Protein 6Y3A (pdb70)

Organism: Plasmodium vivax (strain Salvador I) (NCBI:txid126793)

Structure (mmCIF, N/CA/C/O backbone):
data_6Y3A
#
_entry.id   6Y3A
#
_cell.length_a   42.340
_cell.length_b   84.120
_cell.length_c   125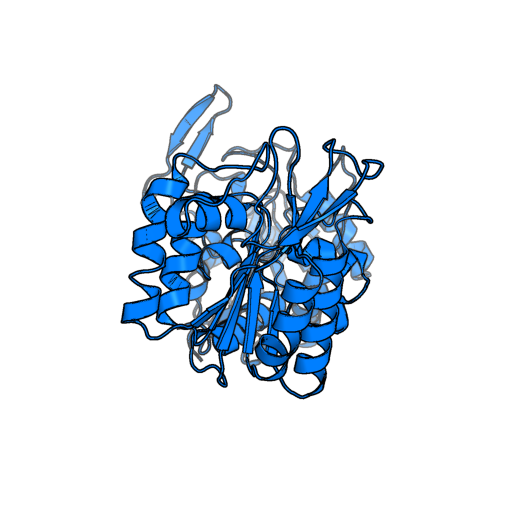.520
_cell.angle_alpha   90.000
_cell.angle_beta   90.000
_cell.angle_gamma   90.000
#
_symmetry.space_group_name_H-M   'P 21 21 21'
#
loop_
_entity.id
_entity.type
_entity.pdbx_description
1 polymer 'Phosphoglycerate kinase'
2 non-polymer 'POTASSIUM ION'
3 non-polymer 'BROMIDE ION'
4 water water
#
loop_
_atom_site.group_PDB
_atom_site.id
_atom_site.type_symbol
_atom_site.label_atom_id
_atom_site.label_alt_id
_atom_site.label_comp_id
_atom_site.label_asym_id
_atom_site.label_entity_id
_atom_site.label_seq_id
_atom_site.pdbx_PDB_ins_code
_atom_site.Cartn_x
_atom_site.Cartn_y
_atom_site.Cartn_z
_atom_site.occupancy
_atom_site.B_iso_or_equiv
_atom_site.auth_seq_id
_atom_site.auth_comp_id
_atom_site.auth_asym_id
_atom_site.auth_atom_id
_atom_site.pdbx_PDB_model_num
ATOM 1 N N . SER A 1 9 ? 63.162 -0.840 20.454 1.00 43.64 1 SER A N 1
ATOM 2 C CA . SER A 1 9 ? 62.232 -1.872 20.006 1.00 44.63 1 SER A CA 1
ATOM 3 C C . SER A 1 9 ? 60.812 -1.599 20.496 1.00 41.51 1 SER A C 1
ATOM 4 O O . SER A 1 9 ? 60.609 -0.884 21.482 1.00 41.01 1 SER A O 1
ATOM 7 N N . LEU A 1 10 ? 59.834 -2.182 19.802 1.00 34.79 2 LEU A N 1
ATOM 8 C CA . LEU A 1 10 ? 58.424 -1.990 20.112 1.00 31.65 2 LEU A CA 1
ATOM 9 C C . LEU A 1 10 ? 57.748 -3.226 20.677 1.00 31.68 2 LEU A C 1
ATOM 10 O O . LEU A 1 10 ? 56.801 -3.093 21.457 1.00 31.71 2 LEU A O 1
ATOM 15 N N . GLY A 1 11 ? 58.202 -4.419 20.299 1.00 32.25 3 GLY A N 1
ATOM 16 C CA . GLY A 1 11 ? 57.506 -5.647 20.608 1.00 34.99 3 GLY A CA 1
ATOM 17 C C . GLY A 1 11 ? 57.944 -6.387 21.852 1.00 34.85 3 GLY A C 1
ATOM 18 O O . GLY A 1 11 ? 57.376 -7.442 22.151 1.00 36.24 3 GLY A O 1
ATOM 19 N N . ASN A 1 12 ? 58.929 -5.873 22.591 1.00 32.29 4 ASN A N 1
ATOM 20 C CA . ASN A 1 12 ? 59.473 -6.562 23.757 1.00 36.65 4 ASN A CA 1
ATOM 21 C C . ASN A 1 12 ? 59.111 -5.874 25.071 1.00 32.06 4 ASN A C 1
ATOM 22 O O . ASN A 1 12 ? 59.794 -6.080 26.078 1.00 31.52 4 ASN A O 1
ATOM 27 N N . LYS A 1 13 ? 58.060 -5.063 25.086 1.00 28.74 5 LYS A N 1
ATOM 28 C CA . LYS A 1 13 ? 57.721 -4.293 26.275 1.00 26.92 5 LYS A CA 1
ATOM 29 C C . LYS A 1 13 ? 56.800 -5.082 27.195 1.00 24.46 5 LYS A C 1
ATOM 30 O O . LYS A 1 13 ? 55.876 -5.760 26.740 1.00 26.21 5 LYS A O 1
ATOM 36 N N . LEU A 1 14 ? 57.054 -4.967 28.500 1.00 21.11 6 LEU A N 1
ATOM 37 C CA . LEU A 1 14 ? 56.217 -5.613 29.506 1.00 20.78 6 LEU A CA 1
ATOM 38 C C . LEU A 1 14 ? 54.798 -5.051 29.447 1.00 19.65 6 LEU A C 1
ATOM 39 O O . LEU A 1 14 ? 54.602 -3.843 29.300 1.00 18.82 6 LEU A O 1
ATOM 44 N N . SER A 1 15 ? 53.800 -5.934 29.558 1.00 21.14 7 SER A N 1
ATOM 45 C CA . SER A 1 15 ? 52.396 -5.540 29.530 1.00 20.91 7 SER A CA 1
ATOM 46 C C . SER A 1 15 ? 51.689 -5.974 30.811 1.00 19.92 7 SER A C 1
ATOM 47 O O . SER A 1 15 ? 52.198 -6.789 31.589 1.00 22.07 7 SER A O 1
ATOM 50 N N . ILE A 1 16 ? 50.488 -5.414 31.007 1.00 18.98 8 ILE A N 1
ATOM 51 C CA . ILE A 1 16 ? 49.705 -5.649 32.221 1.00 19.97 8 ILE A CA 1
ATOM 52 C C . ILE A 1 16 ? 49.444 -7.136 32.450 1.00 21.67 8 ILE A C 1
ATOM 53 O O . ILE A 1 16 ? 49.401 -7.597 33.601 1.00 21.71 8 ILE A O 1
ATOM 58 N N . THR A 1 17 ? 49.289 -7.915 31.374 1.00 24.27 9 THR A N 1
ATOM 59 C CA . THR A 1 17 ? 49.021 -9.344 31.504 1.00 26.97 9 THR A CA 1
ATOM 60 C C . THR A 1 17 ? 50.238 -10.142 31.965 1.00 27.01 9 THR A C 1
ATOM 61 O O . THR A 1 17 ? 50.087 -11.314 32.331 1.00 29.19 9 THR A O 1
ATOM 65 N N . ASP A 1 18 ? 51.426 -9.536 31.971 1.00 24.01 10 ASP A N 1
ATOM 66 C CA . ASP A 1 18 ? 52.646 -10.180 32.445 1.00 25.48 10 ASP A CA 1
ATOM 67 C C . ASP A 1 18 ? 52.934 -9.910 33.919 1.00 24.19 10 ASP A C 1
ATOM 68 O O . ASP A 1 18 ? 53.837 -10.543 34.477 1.00 27.69 10 ASP A O 1
ATOM 73 N N . VAL A 1 19 ? 52.209 -8.990 34.553 1.00 22.78 11 VAL A N 1
ATOM 74 C CA . VAL A 1 19 ? 52.493 -8.592 35.932 1.00 21.99 11 VAL A CA 1
ATOM 75 C C . VAL A 1 19 ? 51.845 -9.583 36.893 1.00 23.10 11 VAL A C 1
ATOM 76 O O . VAL A 1 19 ? 50.629 -9.812 36.843 1.00 25.93 11 VAL A O 1
ATOM 80 N N . LYS A 1 20 ? 52.655 -10.156 37.786 1.00 24.01 12 LYS A N 1
ATOM 81 C CA . LYS A 1 20 ? 52.215 -11.218 38.686 1.00 26.12 12 LYS A CA 1
ATOM 82 C C . LYS A 1 20 ? 51.700 -10.709 40.031 1.00 25.58 12 LYS A C 1
ATOM 83 O O . LYS A 1 20 ? 50.738 -11.270 40.570 1.00 30.75 12 LYS A O 1
ATOM 89 N N . ALA A 1 21 ? 52.318 -9.672 40.601 1.00 22.91 13 ALA A N 1
ATOM 90 C CA . ALA A 1 21 ? 52.005 -9.219 41.960 1.00 23.15 13 ALA A CA 1
ATOM 91 C C . ALA A 1 21 ? 51.163 -7.945 41.893 1.00 23.67 13 ALA A C 1
ATOM 92 O O . ALA A 1 21 ? 51.692 -6.845 41.703 1.00 24.80 13 ALA A O 1
ATOM 94 N N . ILE A 1 22 ? 49.845 -8.104 42.063 1.00 21.45 14 ILE A N 1
ATOM 95 C CA . ILE A 1 22 ? 48.889 -7.008 41.997 1.00 20.15 14 ILE A CA 1
ATOM 96 C C . ILE A 1 22 ? 48.091 -6.852 43.290 1.00 19.80 14 ILE A C 1
ATOM 97 O O . ILE A 1 22 ? 47.784 -5.724 43.696 1.00 20.79 14 ILE A O 1
ATOM 102 N N . GLN A 1 23 ? 47.735 -7.962 43.949 1.00 20.26 15 GLN A N 1
ATOM 103 C CA . GLN A 1 23 ? 46.876 -7.889 45.131 1.00 20.74 15 GLN A CA 1
ATOM 104 C C . GLN A 1 23 ? 47.522 -7.045 46.229 1.00 19.92 15 GLN A C 1
ATOM 105 O O . GLN A 1 23 ? 48.681 -7.257 46.604 1.00 22.11 15 GLN A O 1
ATOM 111 N N . GLY A 1 24 ? 46.761 -6.084 46.747 1.00 20.02 16 GLY A N 1
ATOM 112 C CA . GLY A 1 24 ? 47.243 -5.197 47.783 1.00 20.39 16 GLY A CA 1
ATOM 113 C C . GLY A 1 24 ? 48.152 -4.075 47.327 1.00 20.67 16 GLY A C 1
ATOM 114 O O . GLY A 1 24 ? 48.593 -3.287 48.174 1.00 24.35 16 GLY A O 1
ATOM 115 N N . LYS A 1 25 ? 48.437 -3.965 46.028 1.00 23.23 17 LYS A N 1
ATOM 116 C CA . LYS A 1 25 ? 49.293 -2.910 45.492 1.00 21.59 17 LYS A CA 1
ATOM 117 C C . LYS A 1 25 ? 48.500 -1.625 45.240 1.00 21.04 17 LYS A C 1
ATOM 118 O O . LYS A 1 25 ? 47.308 -1.653 44.914 1.00 17.86 17 LYS A O 1
ATOM 124 N N . LYS A 1 26 ? 49.182 -0.490 45.389 1.00 20.62 18 LYS A N 1
ATOM 125 C CA . LYS A 1 26 ? 48.676 0.792 44.902 1.00 17.88 18 LYS A CA 1
ATOM 126 C C . LYS A 1 26 ? 49.164 0.960 43.468 1.00 18.75 18 LYS A C 1
ATOM 127 O O . LYS A 1 26 ? 50.371 1.070 43.230 1.00 21.08 18 LYS A O 1
ATOM 133 N N . VAL A 1 27 ? 48.238 0.943 42.509 1.00 15.50 19 VAL A N 1
ATOM 134 C CA . VAL A 1 27 ? 48.583 0.944 41.084 1.00 14.63 19 VAL A CA 1
ATOM 135 C C . VAL A 1 27 ? 48.265 2.306 40.471 1.00 15.60 19 VAL A C 1
ATOM 136 O O . VAL A 1 27 ? 47.110 2.751 40.487 1.00 18.53 19 VAL A O 1
ATOM 140 N N . LEU A 1 28 ? 49.297 2.969 39.948 1.00 16.13 20 LEU A N 1
ATOM 141 C CA . LEU A 1 28 ? 49.165 4.246 39.256 1.00 16.70 20 LEU A CA 1
ATOM 142 C C . LEU A 1 28 ? 49.023 3.994 37.754 1.00 16.03 20 LEU A C 1
ATOM 143 O O . LEU A 1 28 ? 49.861 3.306 37.159 1.00 16.83 20 LEU A O 1
ATOM 148 N N . VAL A 1 29 ? 47.966 4.541 37.143 1.00 15.58 21 VAL A N 1
ATOM 149 C CA . VAL A 1 29 ? 47.649 4.283 35.732 1.00 14.97 21 VAL A CA 1
ATOM 150 C C . VAL A 1 29 ? 47.568 5.615 34.986 1.00 16.22 21 VAL A C 1
ATOM 151 O O . VAL A 1 29 ? 46.718 6.455 35.306 1.00 16.46 21 VAL A O 1
ATOM 155 N N . ARG A 1 30 ? 48.429 5.798 33.976 1.00 14.96 22 ARG A N 1
ATOM 156 C CA . ARG A 1 30 ? 48.337 6.952 33.079 1.00 14.46 22 ARG A CA 1
ATOM 157 C C . ARG A 1 30 ? 47.348 6.627 31.962 1.00 15.20 22 ARG A C 1
ATOM 158 O O . ARG A 1 30 ? 47.551 5.663 31.208 1.00 16.19 22 ARG A O 1
ATOM 166 N N . VAL A 1 31 ? 46.267 7.407 31.874 1.00 17.72 23 VAL A N 1
ATOM 167 C CA . VAL A 1 31 ? 45.227 7.181 30.877 1.00 17.22 23 VAL A CA 1
ATOM 168 C C . VAL A 1 31 ? 45.074 8.399 29.965 1.00 17.09 23 VAL A C 1
ATOM 169 O O . VAL A 1 31 ? 45.528 9.508 30.270 1.00 18.88 23 VAL A O 1
ATOM 173 N N . ASP A 1 32 ? 44.410 8.166 28.823 1.00 19.41 24 ASP A N 1
ATOM 174 C CA . ASP A 1 32 ? 44.070 9.207 27.850 1.00 22.00 24 ASP A CA 1
ATOM 175 C C . ASP A 1 32 ? 42.604 9.587 28.052 1.00 23.18 24 ASP A C 1
ATOM 176 O O . ASP A 1 32 ? 41.699 8.878 27.605 1.00 22.46 24 ASP A O 1
ATOM 181 N N . PHE A 1 33 ? 42.378 10.723 28.722 1.00 21.36 25 PHE A N 1
ATOM 182 C CA . PHE A 1 33 ? 41.051 11.269 28.988 1.00 21.57 25 PHE A CA 1
ATOM 183 C C . PHE A 1 33 ? 40.892 12.643 28.344 1.00 23.45 25 PHE A C 1
ATOM 184 O O . PHE A 1 33 ? 40.149 13.487 28.849 1.00 26.07 25 PHE A O 1
ATOM 192 N N . ASN A 1 34 ? 41.587 12.890 27.232 1.00 25.02 26 ASN A N 1
ATOM 193 C CA . ASN A 1 34 ? 41.504 14.185 26.549 1.00 26.74 26 ASN A CA 1
ATOM 194 C C . ASN A 1 34 ? 40.252 14.246 25.666 1.00 29.31 26 ASN A C 1
ATOM 195 O O . ASN A 1 34 ? 40.308 14.220 24.434 1.00 34.17 26 ASN A O 1
ATOM 200 N N . VAL A 1 35 ? 39.102 14.371 26.326 1.00 29.38 27 VAL A N 1
ATOM 201 C CA . VAL A 1 35 ? 37.799 14.338 25.659 1.00 30.92 27 VAL A CA 1
ATOM 202 C C . VAL A 1 35 ? 37.207 15.743 25.590 1.00 34.88 27 VAL A C 1
ATOM 203 O O . VAL A 1 35 ? 37.493 16.581 26.457 1.00 35.91 27 VAL A O 1
ATOM 207 N N . PRO A 1 36 ? 36.374 16.049 24.595 1.00 38.37 28 PRO A N 1
ATOM 208 C CA . PRO A 1 36 ? 35.741 17.375 24.559 1.00 39.72 28 PRO A CA 1
ATOM 209 C C . PRO A 1 36 ? 34.679 17.498 25.645 1.00 41.96 28 PRO A C 1
ATOM 210 O O . PRO A 1 36 ? 33.863 16.594 25.841 1.00 42.56 28 PRO A O 1
ATOM 214 N N . ILE A 1 37 ? 34.708 18.621 26.360 1.00 42.15 29 ILE A N 1
ATOM 215 C CA . ILE A 1 37 ? 33.777 18.907 27.446 1.00 44.42 29 ILE A CA 1
ATOM 216 C C . ILE A 1 37 ? 33.165 20.277 27.189 1.00 49.15 29 ILE A C 1
ATOM 217 O O . ILE A 1 37 ? 33.886 21.232 26.880 1.00 49.74 29 ILE A O 1
ATOM 222 N N . GLU A 1 38 ? 31.843 20.376 27.321 1.00 53.38 30 GLU A N 1
ATOM 223 C CA . GLU A 1 38 ? 31.124 21.625 27.078 1.00 59.50 30 GLU A CA 1
ATOM 224 C C . GLU A 1 38 ? 30.236 21.933 28.277 1.00 60.52 30 GLU A C 1
ATOM 225 O O . GLU A 1 38 ? 29.201 21.285 28.470 1.00 60.27 30 GLU A O 1
ATOM 231 N N . ASN A 1 39 ? 30.645 22.927 29.065 1.00 62.16 31 ASN A N 1
ATOM 232 C CA . ASN A 1 39 ? 30.010 23.310 30.332 1.00 65.04 31 ASN A CA 1
ATOM 233 C C . ASN A 1 39 ? 29.606 22.097 31.174 1.00 60.70 31 ASN A C 1
ATOM 234 O O . ASN A 1 39 ? 28.452 21.919 31.564 1.00 57.55 31 ASN A O 1
ATOM 239 N N . GLY A 1 40 ? 30.601 21.256 31.451 1.00 57.65 32 GLY A N 1
ATOM 240 C CA . GLY A 1 40 ? 30.438 20.124 32.335 1.00 53.50 32 GLY A CA 1
ATOM 241 C C . GLY A 1 40 ? 29.888 18.865 31.703 1.00 49.06 32 GLY A C 1
ATOM 242 O O . GLY A 1 40 ? 29.708 17.868 32.415 1.00 47.84 32 GLY A O 1
ATOM 243 N N . VAL A 1 41 ? 29.624 18.867 30.397 1.00 46.48 33 VAL A N 1
ATOM 244 C CA . VAL A 1 41 ? 29.044 17.724 29.701 1.00 46.37 33 VAL A CA 1
ATOM 245 C C . VAL A 1 41 ? 30.069 17.177 28.715 1.00 47.64 33 VAL A C 1
ATOM 246 O O . VAL A 1 41 ? 30.676 17.939 27.955 1.00 45.81 33 VAL A O 1
ATOM 250 N N . ILE A 1 42 ? 30.252 15.859 28.725 1.00 47.55 34 ILE A N 1
ATOM 251 C CA . ILE A 1 42 ? 31.167 15.176 27.816 1.00 46.83 34 ILE A CA 1
ATOM 252 C C . ILE A 1 42 ? 30.358 14.667 26.630 1.00 50.23 34 ILE A C 1
ATOM 253 O O . ILE A 1 42 ? 29.379 13.933 26.808 1.00 46.99 34 ILE A O 1
ATOM 258 N N . LYS A 1 43 ? 30.762 15.056 25.418 1.00 55.55 35 LYS A N 1
ATOM 259 C CA . LYS A 1 43 ? 29.982 14.743 24.225 1.00 58.48 35 LYS A CA 1
ATOM 260 C C . LYS A 1 43 ? 30.419 13.458 23.536 1.00 54.98 35 LYS A C 1
ATOM 261 O O . LYS A 1 43 ? 29.687 12.955 22.676 1.00 56.87 35 LYS A O 1
ATOM 267 N N . ASP A 1 44 ? 31.583 12.918 23.888 1.00 48.33 36 ASP A N 1
ATOM 268 C CA . ASP A 1 44 ? 32.094 11.697 23.274 1.00 43.56 36 ASP A CA 1
ATOM 269 C C . ASP A 1 44 ? 32.817 10.926 24.367 1.00 37.29 36 ASP A C 1
ATOM 270 O O . ASP A 1 44 ? 33.873 11.363 24.837 1.00 39.46 36 ASP A O 1
ATOM 275 N N . THR A 1 45 ? 32.257 9.785 24.767 1.00 34.15 37 THR A N 1
ATOM 276 C CA . THR A 1 45 ? 32.803 9.002 25.869 1.00 31.50 37 THR A CA 1
ATOM 277 C C . THR A 1 45 ? 33.664 7.827 25.410 1.00 29.63 37 THR A C 1
ATOM 278 O O . THR A 1 45 ? 34.057 7.004 26.244 1.00 26.89 37 THR A O 1
ATOM 282 N N . ASN A 1 46 ? 33.982 7.744 24.114 1.00 30.17 38 ASN A N 1
ATOM 283 C CA . ASN A 1 46 ? 34.732 6.603 23.586 1.00 31.71 38 ASN A CA 1
ATOM 284 C C . ASN A 1 46 ? 36.042 6.371 24.335 1.00 28.58 38 ASN A C 1
ATOM 285 O O . ASN A 1 46 ? 36.373 5.230 24.675 1.00 26.73 38 ASN A O 1
ATOM 290 N N . ARG A 1 47 ? 36.802 7.436 24.602 1.00 27.05 39 ARG A N 1
ATOM 291 C CA . ARG A 1 47 ? 38.089 7.262 25.267 1.00 25.95 39 ARG A CA 1
ATOM 292 C C . ARG A 1 47 ? 37.925 6.789 26.704 1.00 23.37 39 ARG A C 1
ATOM 293 O O . ARG A 1 47 ? 38.812 6.108 27.235 1.00 23.24 39 ARG A O 1
ATOM 301 N N . ILE A 1 48 ? 36.809 7.134 27.350 1.00 20.96 40 ILE A N 1
ATOM 302 C CA . ILE A 1 48 ? 36.580 6.668 28.715 1.00 21.36 40 ILE A CA 1
ATOM 303 C C . ILE A 1 48 ? 36.203 5.194 28.716 1.00 22.13 40 ILE A C 1
ATOM 304 O O . ILE A 1 48 ? 36.738 4.399 29.498 1.00 22.24 40 ILE A O 1
ATOM 309 N N . THR A 1 49 ? 35.269 4.807 27.842 1.00 24.04 41 THR A N 1
ATOM 310 C CA . THR A 1 49 ? 34.904 3.400 27.701 1.00 23.28 41 THR A CA 1
ATOM 311 C C . THR A 1 49 ? 36.126 2.538 27.390 1.00 23.45 41 THR A C 1
ATOM 312 O O . THR A 1 49 ? 36.232 1.401 27.870 1.00 23.22 41 THR A O 1
ATOM 316 N N . ALA A 1 50 ? 37.081 3.085 26.622 1.00 24.55 42 ALA A N 1
ATOM 317 C CA . ALA A 1 50 ? 38.270 2.334 26.227 1.00 22.25 42 ALA A CA 1
ATOM 318 C C . ALA A 1 50 ? 39.139 1.913 27.411 1.00 22.87 42 ALA A C 1
ATOM 319 O O . ALA A 1 50 ? 39.913 0.957 27.280 1.00 23.99 42 ALA A O 1
ATOM 321 N N . THR A 1 51 ? 39.036 2.587 28.561 1.00 21.15 43 THR A N 1
ATOM 322 C CA . THR A 1 51 ? 39.877 2.230 29.701 1.00 20.39 43 THR A CA 1
ATOM 323 C C . THR A 1 51 ? 39.299 1.115 30.559 1.00 19.41 43 THR A C 1
ATOM 324 O O . THR A 1 51 ? 39.993 0.634 31.470 1.00 19.69 43 THR A O 1
ATOM 328 N N . LEU A 1 52 ? 38.063 0.693 30.304 1.00 20.93 44 LEU A N 1
ATOM 329 C CA . LEU A 1 52 ? 37.436 -0.292 31.183 1.00 21.68 44 LEU A CA 1
ATOM 330 C C . LEU A 1 52 ? 38.202 -1.607 31.290 1.00 21.59 44 LEU A C 1
ATOM 331 O O . LEU A 1 52 ? 38.265 -2.155 32.405 1.00 21.79 44 LEU A O 1
ATOM 336 N N . PRO A 1 53 ? 38.783 -2.171 30.220 1.00 21.54 45 PRO A N 1
ATOM 337 C CA . PRO A 1 53 ? 39.524 -3.436 30.402 1.00 21.19 45 PRO A CA 1
ATOM 338 C C . PRO A 1 53 ? 40.687 -3.342 31.379 1.00 18.51 45 PRO A C 1
ATOM 339 O O . PRO A 1 53 ? 40.880 -4.264 32.188 1.00 19.32 45 PRO A O 1
ATOM 343 N N . THR A 1 54 ? 41.467 -2.255 31.335 1.00 20.10 46 THR A N 1
ATOM 344 C CA . THR A 1 54 ? 42.572 -2.085 32.279 1.00 18.37 46 THR A CA 1
ATOM 345 C C . THR A 1 54 ? 42.059 -1.965 33.710 1.00 17.05 46 THR A C 1
ATOM 346 O O . THR A 1 54 ? 42.582 -2.617 34.626 1.00 18.38 46 THR A O 1
ATOM 350 N N . ILE A 1 55 ? 41.020 -1.149 33.917 1.00 18.13 47 ILE A N 1
ATOM 351 C CA . ILE A 1 55 ? 40.473 -0.957 35.262 1.00 17.94 47 ILE A CA 1
ATOM 352 C C . ILE A 1 55 ? 39.895 -2.257 35.807 1.00 19.98 47 ILE A C 1
ATOM 353 O O . ILE A 1 55 ? 40.143 -2.616 36.965 1.00 19.13 47 ILE A O 1
ATOM 358 N N . HIS A 1 56 ? 39.130 -2.991 34.984 1.00 20.21 48 HIS A N 1
ATOM 359 C CA . HIS A 1 56 ? 38.532 -4.247 35.447 1.00 21.19 48 HIS A CA 1
ATOM 360 C C . HIS A 1 56 ? 39.592 -5.270 35.842 1.00 21.86 48 HIS A C 1
ATOM 361 O O . HIS A 1 56 ? 39.429 -5.991 36.836 1.00 21.38 48 HIS A O 1
ATOM 368 N N . HIS A 1 57 ? 40.682 -5.359 35.073 1.00 19.90 49 HIS A N 1
ATOM 369 C CA . HIS A 1 57 ? 41.721 -6.335 35.391 1.00 20.13 49 HIS A CA 1
ATOM 370 C C . HIS A 1 57 ? 42.342 -6.043 36.749 1.00 20.95 49 HIS A C 1
ATOM 371 O O . HIS A 1 57 ? 42.523 -6.953 37.570 1.00 19.84 49 HIS A O 1
ATOM 378 N N . LEU A 1 58 ? 42.643 -4.770 37.017 1.00 19.11 50 LEU A N 1
ATOM 379 C CA . LEU A 1 58 ? 43.243 -4.399 38.296 1.00 18.24 50 LEU A CA 1
ATOM 380 C C . LEU A 1 58 ? 42.278 -4.636 39.453 1.00 19.90 50 LEU A C 1
ATOM 381 O O . LEU A 1 58 ? 42.695 -5.075 40.535 1.00 20.17 50 LEU A O 1
ATOM 386 N N . LYS A 1 59 ? 40.989 -4.346 39.251 1.00 19.47 51 LYS A N 1
ATOM 387 C CA . LYS A 1 59 ? 39.997 -4.618 40.294 1.00 21.67 51 LYS A CA 1
ATOM 388 C C . LYS A 1 59 ? 39.920 -6.109 40.612 1.00 22.00 51 LYS A C 1
ATOM 389 O O . LYS A 1 59 ? 39.973 -6.511 41.783 1.00 22.70 51 LYS A O 1
ATOM 395 N N . LYS A 1 60 ? 39.789 -6.946 39.577 1.00 20.05 52 LYS A N 1
ATOM 396 C CA . LYS A 1 60 ? 39.624 -8.384 39.778 1.00 24.45 52 LYS A CA 1
ATOM 397 C C . LYS A 1 60 ? 40.849 -9.006 40.442 1.00 23.95 52 LYS A C 1
ATOM 398 O O . LYS A 1 60 ? 40.726 -9.947 41.242 1.00 28.09 52 LYS A O 1
ATOM 404 N N . GLU A 1 61 ? 42.042 -8.507 40.115 1.00 20.93 53 GLU A N 1
ATOM 405 C CA . GLU A 1 61 ? 43.267 -9.037 40.705 1.00 23.14 53 GLU A CA 1
ATOM 406 C C . GLU A 1 61 ? 43.551 -8.486 42.099 1.00 23.21 53 GLU A C 1
ATOM 407 O O . GLU A 1 61 ? 44.582 -8.841 42.686 1.00 25.98 53 GLU A O 1
ATOM 413 N N . GLY A 1 62 ? 42.676 -7.643 42.643 1.00 21.71 54 GLY A N 1
ATOM 414 C CA . GLY A 1 62 ? 42.761 -7.254 44.042 1.00 22.99 54 GLY A CA 1
ATOM 415 C C . GLY A 1 62 ? 43.629 -6.059 44.368 1.00 19.95 54 GLY A C 1
ATOM 416 O O . GLY A 1 62 ? 44.089 -5.950 45.512 1.00 20.89 54 GLY A O 1
ATOM 417 N N . ALA A 1 63 ? 43.859 -5.148 43.420 1.00 18.79 55 ALA A N 1
ATOM 418 C CA . ALA A 1 63 ? 44.624 -3.940 43.713 1.00 17.41 55 ALA A CA 1
ATOM 419 C C . ALA A 1 63 ? 44.026 -3.216 44.915 1.00 19.07 55 ALA A C 1
ATOM 420 O O . ALA A 1 63 ? 42.805 -3.126 45.052 1.00 21.12 55 ALA A O 1
ATOM 422 N N . ALA A 1 64 ? 44.897 -2.717 45.807 1.00 17.74 56 ALA A N 1
ATOM 423 C CA . ALA A 1 64 ? 44.404 -1.943 46.947 1.00 19.15 56 ALA A CA 1
ATOM 424 C C . ALA A 1 64 ? 43.817 -0.607 46.504 1.00 17.83 56 ALA A C 1
ATOM 425 O O . ALA A 1 64 ? 42.776 -0.180 47.018 1.00 19.13 56 ALA A O 1
ATOM 427 N N . LYS A 1 65 ? 44.473 0.078 45.561 1.00 17.86 57 LYS A N 1
ATOM 428 C CA . LYS A 1 65 ? 43.980 1.344 45.025 1.00 17.73 57 LYS A CA 1
ATOM 429 C C . LYS A 1 65 ? 44.297 1.407 43.540 1.00 17.51 57 LYS A C 1
ATOM 430 O O . LYS A 1 65 ? 45.375 0.982 43.114 1.00 19.76 57 LYS A O 1
ATOM 436 N N . ILE A 1 66 ? 43.359 1.941 42.762 1.00 17.00 58 ILE A N 1
ATOM 437 C CA . ILE A 1 66 ? 43.532 2.159 41.327 1.00 15.10 58 ILE A CA 1
ATOM 438 C C . ILE A 1 66 ? 43.524 3.668 41.117 1.00 15.80 58 ILE A C 1
ATOM 439 O O . ILE A 1 66 ? 42.466 4.310 41.195 1.00 18.33 58 ILE A O 1
ATOM 444 N N . ILE A 1 67 ? 44.703 4.237 40.867 1.00 17.62 59 ILE A N 1
ATOM 445 C CA . ILE A 1 67 ? 44.925 5.682 40.903 1.00 16.30 59 ILE A CA 1
ATOM 446 C C . ILE A 1 67 ? 45.172 6.156 39.475 1.00 17.57 59 ILE A C 1
ATOM 447 O O . ILE A 1 67 ? 46.208 5.839 38.878 1.00 17.62 59 ILE A O 1
ATOM 452 N N . LEU A 1 68 ? 44.237 6.929 38.931 1.00 17.66 60 LEU A N 1
ATOM 453 C CA . LEU A 1 68 ? 44.307 7.381 37.542 1.00 15.24 60 LEU A CA 1
ATOM 454 C C . LEU A 1 68 ? 44.845 8.811 37.444 1.00 14.90 60 LEU A C 1
ATOM 455 O O . LEU A 1 68 ? 44.394 9.705 38.179 1.00 18.65 60 LEU A O 1
ATOM 460 N N . ILE A 1 69 ? 45.793 9.029 36.521 1.00 16.14 61 ILE A N 1
ATOM 461 C CA . ILE A 1 69 ? 46.316 10.359 36.199 1.00 16.59 61 ILE A CA 1
ATOM 462 C C . ILE A 1 69 ? 46.174 10.602 34.698 1.00 15.80 61 ILE A C 1
ATOM 463 O O . ILE A 1 69 ? 46.344 9.675 33.892 1.00 16.32 61 ILE A O 1
ATOM 468 N N . SER A 1 70 ? 45.870 11.848 34.320 1.00 16.77 62 SER A N 1
ATOM 469 C CA . SER A 1 70 ? 45.551 12.163 32.922 1.00 17.09 62 SER A CA 1
ATOM 470 C C . SER A 1 70 ? 45.606 13.679 32.700 1.00 18.54 62 SER A C 1
ATOM 471 O O . SER A 1 70 ? 46.020 14.442 33.581 1.00 18.30 62 SER A O 1
ATOM 474 N N . HIS A 1 71 ? 45.211 14.114 31.497 1.00 20.04 63 HIS A N 1
ATOM 475 C CA . HIS A 1 71 ? 45.079 15.535 31.188 1.00 20.52 63 HIS A CA 1
ATOM 476 C C . HIS A 1 71 ? 43.937 15.753 30.203 1.00 22.94 63 HIS A C 1
ATOM 477 O O . HIS A 1 71 ? 43.519 14.836 29.492 1.00 22.38 63 HIS A O 1
ATOM 484 N N . CYS A 1 72 ? 43.459 16.997 30.151 1.00 22.03 64 CYS A N 1
ATOM 485 C CA . CYS A 1 72 ? 42.537 17.427 29.107 1.00 24.95 64 CYS A CA 1
ATOM 486 C C . CYS A 1 72 ? 42.700 18.925 28.880 1.00 25.70 64 CYS A C 1
ATOM 487 O O . CYS A 1 72 ? 43.278 19.641 29.703 1.00 26.48 64 CYS A O 1
ATOM 490 N N . GLY A 1 73 ? 42.206 19.387 27.733 1.00 26.26 65 GLY A N 1
ATOM 491 C CA . GLY A 1 73 ? 42.134 20.818 27.469 1.00 27.12 65 GLY A CA 1
ATOM 492 C C . GLY A 1 73 ? 43.491 21.491 27.312 1.00 29.44 65 GLY A C 1
ATOM 493 O O . GLY A 1 73 ? 44.491 20.869 26.931 1.00 29.16 65 GLY A O 1
ATOM 494 N N . ARG A 1 74 ? 43.519 22.794 27.622 1.00 29.67 66 ARG A N 1
ATOM 495 C CA . ARG A 1 74 ? 44.691 23.645 27.391 1.00 33.07 66 ARG A CA 1
ATOM 496 C C . ARG A 1 74 ? 45.014 24.524 28.601 1.00 30.79 66 ARG A C 1
ATOM 497 O O . ARG A 1 74 ? 45.092 25.750 28.480 1.00 30.08 66 ARG A O 1
ATOM 505 N N . PRO A 1 75 ? 45.257 23.934 29.779 1.00 27.49 67 PRO A N 1
ATOM 506 C CA . PRO A 1 75 ? 45.568 24.785 30.947 1.00 28.41 67 PRO A CA 1
ATOM 507 C C . PRO A 1 75 ? 46.913 25.494 30.860 1.00 30.47 67 PRO A C 1
ATOM 508 O O . PRO A 1 75 ? 47.081 26.550 31.483 1.00 31.53 67 PRO A O 1
ATOM 512 N N . ASP A 1 76 ? 47.859 24.961 30.100 1.00 30.71 68 ASP A N 1
ATOM 513 C CA . ASP A 1 76 ? 49.194 25.590 29.880 1.00 35.05 68 ASP A CA 1
ATOM 514 C C . ASP A 1 76 ? 49.996 25.801 31.172 1.00 31.35 68 ASP A C 1
ATOM 515 O O . ASP A 1 76 ? 50.716 26.775 31.256 1.00 30.27 68 ASP A O 1
ATOM 520 N N . GLY A 1 77 ? 49.866 24.900 32.131 1.00 28.67 69 GLY A N 1
ATOM 521 C CA . GLY A 1 77 ? 50.723 24.940 33.298 1.00 29.00 69 GLY A CA 1
ATOM 522 C C . GLY A 1 77 ? 50.233 25.791 34.446 1.00 29.67 69 GLY A C 1
ATOM 523 O O . GLY A 1 77 ? 51.034 26.137 35.322 1.00 33.11 69 GLY A O 1
ATOM 524 N N . THR A 1 78 ? 48.951 26.150 34.468 1.00 32.26 70 THR A N 1
ATOM 525 C CA . THR A 1 78 ? 48.324 26.786 35.617 1.00 34.87 70 THR A CA 1
ATOM 526 C C . THR A 1 78 ? 47.005 26.084 35.911 1.00 32.20 70 THR A C 1
ATOM 527 O O . THR A 1 78 ? 46.457 25.370 35.069 1.00 31.56 70 THR A O 1
ATOM 531 N N . LYS A 1 79 ? 46.498 26.299 37.121 1.00 32.82 71 LYS A N 1
ATOM 532 C CA . LYS A 1 79 ? 45.233 25.712 37.555 1.00 34.58 71 LYS A CA 1
ATOM 533 C C . LYS A 1 79 ? 44.090 26.480 36.900 1.00 38.27 71 LYS A C 1
ATOM 534 O O . LYS A 1 79 ? 43.756 27.594 37.311 1.00 43.32 71 LYS A O 1
ATOM 540 N N . ASN A 1 80 ? 43.489 25.886 35.873 1.00 35.55 72 ASN A N 1
ATOM 541 C CA . ASN A 1 80 ? 42.399 26.499 35.114 1.00 34.10 72 ASN A CA 1
ATOM 542 C C . ASN A 1 80 ? 41.207 25.548 35.171 1.00 32.16 72 ASN A C 1
ATOM 543 O O . ASN A 1 80 ? 41.147 24.572 34.417 1.00 30.69 72 ASN A O 1
ATOM 548 N N . LEU A 1 81 ? 40.248 25.851 36.049 1.00 32.30 73 LEU A N 1
ATOM 549 C CA . LEU A 1 81 ? 39.129 24.953 36.317 1.00 31.46 73 LEU A CA 1
ATOM 550 C C . LEU A 1 81 ? 38.201 24.760 35.123 1.00 32.64 73 LEU A C 1
ATOM 551 O O . LEU A 1 81 ? 37.349 23.868 35.171 1.00 31.68 73 LEU A O 1
ATOM 556 N N . LYS A 1 82 ? 38.329 25.561 34.061 1.00 32.74 74 LYS A N 1
ATOM 557 C CA . LYS A 1 82 ? 37.604 25.239 32.837 1.00 34.22 74 LYS A CA 1
ATOM 558 C C . LYS A 1 82 ? 37.987 23.854 32.327 1.00 33.78 74 LYS A C 1
ATOM 559 O O . LYS A 1 82 ? 37.171 23.171 31.694 1.00 34.15 74 LYS A O 1
ATOM 565 N N . TYR A 1 83 ? 39.209 23.414 32.619 1.00 31.53 75 TYR A N 1
ATOM 566 C CA . TYR A 1 83 ? 39.719 22.125 32.169 1.00 29.45 75 TYR A CA 1
ATOM 567 C C . TYR A 1 83 ? 39.887 21.132 33.323 1.00 28.48 75 TYR A C 1
ATOM 568 O O . TYR A 1 83 ? 40.778 20.282 33.291 1.00 26.19 75 TYR A O 1
ATOM 577 N N . THR A 1 84 ? 39.039 21.227 34.346 1.00 27.60 76 THR A N 1
ATOM 578 C CA . THR A 1 84 ? 39.062 20.238 35.418 1.00 26.31 76 THR A CA 1
ATOM 579 C C . THR A 1 84 ? 38.608 18.879 34.894 1.00 25.09 76 THR A C 1
ATOM 580 O O . THR A 1 84 ? 37.779 18.783 33.985 1.00 25.68 76 THR A O 1
ATOM 584 N N . LEU A 1 85 ? 39.173 17.814 35.468 1.00 22.45 77 LEU A N 1
ATOM 585 C CA . LEU A 1 85 ? 38.774 16.458 35.117 1.00 22.77 77 LEU A CA 1
ATOM 586 C C . LEU A 1 85 ? 37.558 15.963 35.898 1.00 23.18 77 LEU A C 1
ATOM 587 O O . LEU A 1 85 ? 37.114 14.832 35.663 1.00 26.14 77 LEU A O 1
ATOM 592 N N . LYS A 1 86 ? 37.012 16.769 36.816 1.00 25.16 78 LYS A N 1
ATOM 593 C CA . LYS A 1 86 ? 35.853 16.357 37.619 1.00 29.03 78 LYS A CA 1
ATOM 594 C C . LYS A 1 86 ? 34.740 15.674 36.825 1.00 27.68 78 LYS A C 1
ATOM 595 O O . LYS A 1 86 ? 34.322 14.581 37.228 1.00 28.27 78 LYS A O 1
ATOM 601 N N . PRO A 1 87 ? 34.244 16.218 35.705 1.00 27.08 79 PRO A N 1
ATOM 602 C CA . PRO A 1 87 ? 33.150 15.528 34.998 1.00 26.15 79 PRO A CA 1
ATOM 603 C C . PRO A 1 87 ? 33.525 14.151 34.477 1.00 25.62 79 PRO A C 1
ATOM 604 O O . PRO A 1 87 ? 32.646 13.293 34.327 1.00 28.15 79 PRO A O 1
ATOM 608 N N . VAL A 1 88 ? 34.807 13.913 34.186 1.00 24.25 80 VAL A N 1
ATOM 609 C CA . VAL A 1 88 ? 35.226 12.591 33.731 1.00 23.68 80 VAL A CA 1
ATOM 610 C C . VAL A 1 88 ? 35.044 11.555 34.835 1.00 24.28 80 VAL A C 1
ATOM 611 O O . VAL A 1 88 ? 34.663 10.408 34.571 1.00 24.30 80 VAL A O 1
ATOM 615 N N . ALA A 1 89 ? 35.320 11.934 36.086 1.00 25.42 81 ALA A N 1
ATOM 616 C CA . ALA A 1 89 ? 35.145 11.003 37.197 1.00 24.24 81 ALA A CA 1
ATOM 617 C C . ALA A 1 89 ? 33.689 10.563 37.326 1.00 24.13 81 ALA A C 1
ATOM 618 O O . ALA A 1 89 ? 33.411 9.393 37.608 1.00 25.28 81 ALA A O 1
ATOM 620 N N . GLU A 1 90 ? 32.746 11.486 37.110 1.00 26.25 82 GLU A N 1
ATOM 621 C CA . GLU A 1 90 ? 31.329 11.138 37.183 1.00 29.25 82 GLU A CA 1
ATOM 622 C C . GLU A 1 90 ? 30.930 10.188 36.056 1.00 26.30 82 GLU A C 1
ATOM 623 O O . GLU A 1 90 ? 30.224 9.200 36.285 1.00 26.95 82 GLU A O 1
ATOM 629 N N . THR A 1 91 ? 31.367 10.477 34.826 1.00 25.90 83 THR A N 1
ATOM 630 C CA . THR A 1 91 ? 31.053 9.594 33.704 1.00 25.12 83 THR A CA 1
ATOM 631 C C . THR A 1 91 ? 31.661 8.208 33.896 1.00 25.47 83 THR A C 1
ATOM 632 O O . THR A 1 91 ? 30.994 7.189 33.665 1.00 26.90 83 THR A O 1
ATOM 636 N N . LEU A 1 92 ? 32.928 8.147 34.316 1.00 22.87 84 LEU A N 1
ATOM 637 C CA . LEU A 1 92 ? 33.564 6.853 34.548 1.00 21.87 84 LEU A CA 1
ATOM 638 C C . LEU A 1 92 ? 32.832 6.062 35.624 1.00 22.22 84 LEU A C 1
ATOM 639 O O . LEU A 1 92 ? 32.656 4.845 35.496 1.00 22.33 84 LEU A O 1
ATOM 644 N N . GLY A 1 93 ? 32.400 6.735 36.695 1.00 21.26 85 GLY A N 1
ATOM 645 C CA . GLY A 1 93 ? 31.664 6.036 37.742 1.00 21.98 85 GLY A CA 1
ATOM 646 C C . GLY A 1 93 ? 30.365 5.431 37.243 1.00 25.78 85 GLY A C 1
ATOM 647 O O . GLY A 1 93 ? 30.003 4.310 37.614 1.00 25.82 85 GLY A O 1
ATOM 648 N N . THR A 1 94 ? 29.644 6.162 36.393 1.00 25.37 86 THR A N 1
ATOM 649 C CA . THR A 1 94 ? 28.418 5.622 35.814 1.00 25.37 86 THR A CA 1
ATOM 650 C C . THR A 1 94 ? 28.698 4.385 34.961 1.00 27.78 86 THR A C 1
ATOM 651 O O . THR A 1 94 ? 27.939 3.410 35.003 1.00 29.18 86 THR A O 1
ATOM 655 N N . LEU A 1 95 ? 29.792 4.400 34.190 1.00 27.19 87 LEU A N 1
ATOM 656 C CA . LEU A 1 95 ? 30.146 3.240 33.372 1.00 27.31 87 LEU A CA 1
ATOM 657 C C . LEU A 1 95 ? 30.595 2.048 34.216 1.00 27.56 87 LEU A C 1
ATOM 658 O O . LEU A 1 95 ? 30.374 0.896 33.824 1.00 29.64 87 LEU A O 1
ATOM 663 N N . LEU A 1 96 ? 31.251 2.297 35.354 1.00 27.49 88 LEU A N 1
ATOM 664 C CA . LEU A 1 96 ? 31.736 1.212 36.201 1.00 28.32 88 LEU A CA 1
ATOM 665 C C . LEU A 1 96 ? 30.666 0.657 37.130 1.00 29.14 88 LEU A C 1
ATOM 666 O O . LEU A 1 96 ? 30.794 -0.485 37.579 1.00 30.98 88 LEU A O 1
ATOM 671 N N . GLY A 1 97 ? 29.627 1.432 37.435 1.00 29.64 89 GLY A N 1
ATOM 672 C CA . GLY A 1 97 ? 28.661 1.022 38.437 1.00 29.27 89 GLY A CA 1
ATOM 673 C C . GLY A 1 97 ? 29.100 1.245 39.868 1.00 30.85 89 GLY A C 1
ATOM 674 O O . GLY A 1 97 ? 28.578 0.589 40.775 1.00 32.42 89 GLY A O 1
ATOM 675 N N . GLU A 1 98 ? 30.053 2.144 40.100 1.00 28.95 90 GLU A N 1
ATOM 676 C CA . GLU A 1 98 ? 30.511 2.467 41.445 1.00 29.11 90 GLU A CA 1
ATOM 677 C C . GLU A 1 98 ? 31.045 3.891 41.446 1.00 27.72 90 GLU A C 1
ATOM 678 O O . GLU A 1 98 ? 31.407 4.438 40.401 1.00 30.59 90 GLU A O 1
ATOM 684 N N . GLU A 1 99 ? 31.096 4.489 42.633 1.00 27.44 91 GLU A N 1
ATOM 685 C CA . GLU A 1 99 ? 31.588 5.856 42.763 1.00 28.71 91 GLU A CA 1
ATOM 686 C C . GLU A 1 99 ? 33.100 5.924 42.551 1.00 24.58 91 GLU A C 1
ATOM 687 O O . GLU A 1 99 ? 33.855 5.095 43.070 1.00 26.54 91 GLU A O 1
ATOM 693 N N . VAL A 1 100 ? 33.536 6.924 41.782 1.00 23.14 92 VAL A N 1
ATOM 694 C CA . VAL A 1 100 ? 34.948 7.231 41.557 1.00 22.90 92 VAL A CA 1
ATOM 695 C C . VAL A 1 100 ? 35.273 8.487 42.357 1.00 22.28 92 VAL A C 1
ATOM 696 O O . VAL A 1 100 ? 34.630 9.529 42.178 1.00 25.16 92 VAL A O 1
ATOM 700 N N . LEU A 1 101 ? 36.264 8.394 43.240 1.00 21.49 93 LEU A N 1
ATOM 701 C CA . LEU A 1 101 ? 36.677 9.533 44.051 1.00 20.76 93 LEU A CA 1
ATOM 702 C C . LEU A 1 101 ? 37.520 10.489 43.212 1.00 23.44 93 LEU A C 1
ATOM 703 O O . LEU A 1 101 ? 38.474 10.061 42.550 1.00 23.35 93 LEU A O 1
ATOM 708 N N . PHE A 1 102 ? 37.166 11.778 43.233 1.00 21.52 94 PHE A N 1
ATOM 709 C CA . PHE A 1 102 ? 37.898 12.820 42.512 1.00 20.72 94 PHE A CA 1
ATOM 710 C C . PHE A 1 102 ? 38.657 13.713 43.486 1.00 21.41 94 PHE A C 1
ATOM 711 O O . PHE A 1 102 ? 38.057 14.286 44.403 1.00 23.71 94 PHE A O 1
ATOM 719 N N . LEU A 1 103 ? 39.969 13.853 43.269 1.00 20.42 95 LEU A N 1
ATOM 720 C CA . LEU A 1 103 ? 40.817 14.683 44.115 1.00 21.96 95 LEU A CA 1
ATOM 721 C C . LEU A 1 103 ? 41.270 15.933 43.367 1.00 23.30 95 LEU A C 1
ATOM 722 O O . LEU A 1 103 ? 41.503 15.903 42.154 1.00 24.40 95 LEU A O 1
ATOM 727 N N . SER A 1 104 ? 41.414 17.031 44.117 1.00 24.92 96 SER A N 1
ATOM 728 C CA . SER A 1 104 ? 41.617 18.359 43.545 1.00 24.87 96 SER A CA 1
ATOM 729 C C . SER A 1 104 ? 43.047 18.624 43.079 1.00 23.89 96 SER A C 1
ATOM 730 O O . SER A 1 104 ? 43.286 19.656 42.436 1.00 26.34 96 SER A O 1
ATOM 733 N N . ASP A 1 105 ? 44.000 17.746 43.394 1.00 22.29 97 ASP A N 1
ATOM 734 C CA . ASP A 1 105 ? 45.379 17.887 42.941 1.00 21.95 97 ASP A CA 1
ATOM 735 C C . ASP A 1 105 ? 45.889 16.497 42.586 1.00 21.56 97 ASP A C 1
ATOM 736 O O . ASP A 1 105 ? 45.171 15.506 42.733 1.00 21.26 97 ASP A O 1
ATOM 741 N N . CYS A 1 106 ? 47.137 16.414 42.111 1.00 22.09 98 CYS A N 1
ATOM 742 C CA . CYS A 1 106 ? 47.715 15.135 41.712 1.00 19.98 98 CYS A CA 1
ATOM 743 C C . CYS A 1 106 ? 49.008 14.773 42.440 1.00 21.47 98 CYS A C 1
ATOM 744 O O . CYS A 1 106 ? 49.562 13.696 42.176 1.00 21.95 98 CYS A O 1
ATOM 747 N N . VAL A 1 107 ? 49.501 15.627 43.345 1.00 20.92 99 VAL A N 1
ATOM 748 C CA . VAL A 1 107 ? 50.738 15.378 44.087 1.00 22.24 99 VAL A CA 1
ATOM 749 C C . VAL A 1 107 ? 50.611 15.969 45.486 1.00 22.65 99 VAL A C 1
ATOM 750 O O . VAL A 1 107 ? 49.845 16.903 45.727 1.00 25.61 99 VAL A O 1
ATOM 754 N N . GLY A 1 108 ? 51.392 15.431 46.416 1.00 24.93 100 GLY A N 1
ATOM 755 C CA . GLY A 1 108 ? 51.579 16.055 47.708 1.00 25.09 100 GLY A CA 1
ATOM 756 C C . GLY A 1 108 ? 51.014 15.229 48.852 1.00 26.14 100 GLY A C 1
ATOM 757 O O . GLY A 1 108 ? 50.364 14.203 48.665 1.00 23.46 100 GLY A O 1
ATOM 758 N N . GLU A 1 109 ? 51.291 15.718 50.063 1.00 29.63 101 GLU A N 1
ATOM 759 C CA . GLU A 1 109 ? 50.933 14.979 51.270 1.00 33.94 101 GLU A CA 1
ATOM 760 C C . GLU A 1 109 ? 49.423 14.878 51.464 1.00 30.44 101 GLU A C 1
ATOM 761 O O . GLU A 1 109 ? 48.930 13.851 51.945 1.00 27.98 101 GLU A O 1
ATOM 767 N N . GLU A 1 110 ? 48.668 15.921 51.107 1.00 29.17 102 GLU A N 1
ATOM 768 C CA . GLU A 1 110 ? 47.218 15.836 51.261 1.00 30.49 102 GLU A CA 1
ATOM 769 C C . GLU A 1 110 ? 46.610 14.829 50.288 1.00 26.61 102 GLU A C 1
ATOM 770 O O . GLU A 1 110 ? 45.670 14.108 50.641 1.00 25.69 102 GLU A O 1
ATOM 776 N N . VAL A 1 111 ? 47.127 14.770 49.058 1.00 26.64 103 VAL A N 1
ATOM 777 C CA . VAL A 1 111 ? 46.661 13.771 48.098 1.00 22.94 103 VAL A CA 1
ATOM 778 C C . VAL A 1 111 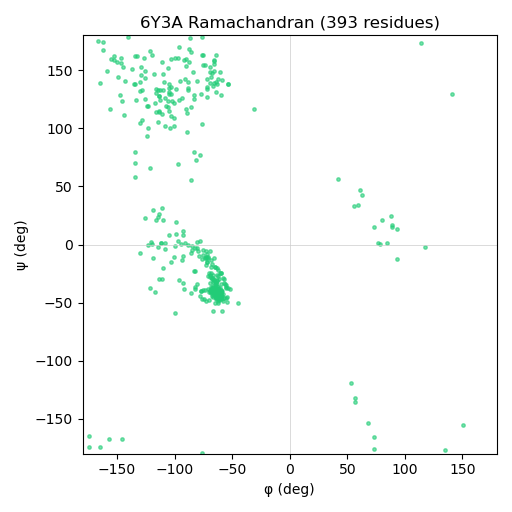? 46.906 12.361 48.630 1.00 23.66 103 VAL A C 1
ATOM 779 O O . VAL A 1 111 ? 46.031 11.489 48.552 1.00 23.10 103 VAL A O 1
ATOM 783 N N . ALA A 1 112 ? 48.103 12.115 49.177 1.00 22.77 104 ALA A N 1
ATOM 784 C CA . ALA A 1 112 ? 48.419 10.790 49.709 1.00 23.91 104 ALA A CA 1
ATOM 785 C C . ALA A 1 112 ? 47.466 10.397 50.831 1.00 23.66 104 ALA A C 1
ATOM 786 O O . ALA A 1 112 ? 46.991 9.254 50.879 1.00 24.01 104 ALA A O 1
ATOM 788 N N . ALA A 1 113 ? 47.186 11.326 51.753 1.00 24.11 105 ALA A N 1
ATOM 789 C CA . ALA A 1 113 ? 46.274 11.026 52.854 1.00 24.75 105 ALA A CA 1
ATOM 790 C C . ALA A 1 113 ? 44.874 10.702 52.347 1.00 25.19 105 ALA A C 1
ATOM 791 O O . ALA A 1 113 ? 44.212 9.800 52.872 1.00 25.34 105 ALA A O 1
ATOM 793 N N . GLN A 1 114 ? 44.409 11.419 51.317 1.00 23.59 106 GLN A N 1
ATOM 794 C CA . GLN A 1 114 ? 43.087 11.136 50.765 1.00 23.41 106 GLN A CA 1
ATOM 795 C C . GLN A 1 114 ? 43.053 9.780 50.066 1.00 23.09 106 GLN A C 1
ATOM 796 O O . GLN A 1 114 ? 42.042 9.068 50.128 1.00 24.17 106 GLN A O 1
ATOM 802 N N . ILE A 1 115 ? 44.142 9.412 49.386 1.00 21.49 107 ILE A N 1
ATOM 803 C CA . ILE A 1 115 ? 44.218 8.094 48.755 1.00 21.25 107 ILE A CA 1
ATOM 804 C C . ILE A 1 115 ? 44.150 6.996 49.810 1.00 23.52 107 ILE A C 1
ATOM 805 O O . ILE A 1 115 ? 43.412 6.013 49.664 1.00 23.49 107 ILE A O 1
ATOM 810 N N . ASN A 1 116 ? 44.907 7.155 50.899 1.00 21.50 108 ASN A N 1
ATOM 811 C CA . ASN A 1 116 ? 44.928 6.122 51.931 1.00 24.26 108 ASN A CA 1
ATOM 812 C C . ASN A 1 116 ? 43.581 5.999 52.637 1.00 25.32 108 ASN A C 1
ATOM 813 O O . ASN A 1 116 ? 43.190 4.894 53.027 1.00 27.54 108 ASN A O 1
ATOM 818 N N . GLN A 1 117 ? 42.849 7.107 52.779 1.00 26.60 109 GLN A N 1
ATOM 819 C CA . GLN A 1 117 ? 41.536 7.083 53.417 1.00 32.87 109 GLN A CA 1
ATOM 820 C C . GLN A 1 117 ? 40.471 6.387 52.573 1.00 29.18 109 GLN A C 1
ATOM 821 O O . GLN A 1 117 ? 39.470 5.911 53.132 1.00 29.53 109 GLN A O 1
ATOM 827 N N . ALA A 1 118 ? 40.655 6.335 51.252 1.00 26.29 110 ALA A N 1
ATOM 828 C CA . ALA A 1 118 ? 39.654 5.777 50.354 1.00 24.26 110 ALA A CA 1
ATOM 829 C C . ALA A 1 118 ? 39.458 4.277 50.587 1.00 21.39 110 ALA A C 1
ATOM 830 O O . ALA A 1 118 ? 40.327 3.574 51.115 1.00 23.38 110 ALA A O 1
ATOM 832 N N . LYS A 1 119 ? 38.289 3.791 50.168 1.00 22.19 111 LYS A N 1
ATOM 833 C CA . LYS A 1 119 ? 37.931 2.384 50.329 1.00 23.73 111 LYS A CA 1
ATOM 834 C C . LYS A 1 119 ? 38.891 1.477 49.555 1.00 21.80 111 LYS A C 1
ATOM 835 O O . LYS A 1 119 ? 39.330 1.808 48.449 1.00 22.34 111 LYS A O 1
ATOM 841 N N . ASP A 1 120 ? 39.219 0.322 50.146 1.00 23.29 112 ASP A N 1
ATOM 842 C CA . ASP A 1 120 ? 40.065 -0.665 49.478 1.00 20.88 112 ASP A CA 1
ATOM 843 C C . ASP A 1 120 ? 39.430 -1.122 48.168 1.00 22.45 112 ASP A C 1
ATOM 844 O O . ASP A 1 120 ? 38.211 -1.284 48.080 1.00 24.34 112 ASP A O 1
ATOM 849 N N . ASN A 1 121 ? 40.272 -1.318 47.141 1.00 21.86 113 ASN A N 1
ATOM 850 C CA . ASN A 1 121 ? 39.876 -1.825 45.820 1.00 20.11 113 ASN A CA 1
ATOM 851 C C . ASN A 1 121 ? 39.102 -0.797 44.993 1.00 20.32 113 ASN A C 1
ATOM 852 O O . ASN A 1 121 ? 38.493 -1.158 43.984 1.00 23.25 113 ASN A O 1
ATOM 857 N N . SER A 1 122 ? 39.127 0.484 45.374 1.00 20.12 114 SER A N 1
ATOM 858 C CA . SER A 1 122 ? 38.363 1.529 44.692 1.00 19.44 114 SER A CA 1
ATOM 859 C C . SER A 1 122 ? 39.208 2.288 43.660 1.00 21.03 114 SER A C 1
ATOM 860 O O . SER A 1 122 ? 40.436 2.161 43.595 1.00 19.63 114 SER A O 1
ATOM 863 N N . VAL A 1 123 ? 38.516 3.108 42.861 1.00 20.21 115 VAL A N 1
ATOM 864 C CA . VAL A 1 123 ? 39.097 3.861 41.749 1.00 20.32 115 VAL A CA 1
ATOM 865 C C . VAL A 1 123 ? 39.100 5.345 42.101 1.00 19.62 115 VAL A C 1
ATOM 866 O O . VAL A 1 123 ? 38.085 5.883 42.557 1.00 20.25 115 VAL A O 1
ATOM 870 N N . ILE A 1 124 ? 40.237 6.007 41.871 1.00 19.65 116 ILE A N 1
ATOM 871 C CA . ILE A 1 124 ? 40.462 7.406 42.228 1.00 18.59 116 ILE A CA 1
ATOM 872 C C . ILE A 1 124 ? 41.014 8.116 40.995 1.00 20.49 116 ILE A C 1
ATOM 873 O O . ILE A 1 124 ? 41.944 7.611 40.357 1.00 21.49 116 ILE A O 1
ATOM 878 N N . LEU A 1 125 ? 40.447 9.274 40.654 1.00 18.84 117 LEU A N 1
ATOM 879 C CA . LEU A 1 125 ? 40.947 10.098 39.551 1.00 17.77 117 LEU A CA 1
ATOM 880 C C . LEU A 1 125 ? 41.522 11.391 40.118 1.00 17.29 117 LEU A C 1
ATOM 881 O O . LEU A 1 125 ? 40.831 12.109 40.847 1.00 19.17 117 LEU A O 1
ATOM 886 N N . LEU A 1 126 ? 42.788 11.671 39.798 1.00 18.91 118 LEU A N 1
ATOM 887 C CA . LEU A 1 126 ? 43.469 12.881 40.247 1.00 17.96 118 LEU A CA 1
ATOM 888 C C . LEU A 1 126 ? 43.284 14.014 39.233 1.00 18.99 118 LEU A C 1
ATOM 889 O O . LEU A 1 126 ? 42.990 13.786 38.053 1.00 19.00 118 LEU A O 1
ATOM 894 N N . GLU A 1 127 ? 43.483 15.248 39.700 1.00 18.60 119 GLU A N 1
ATOM 895 C CA . GLU A 1 127 ? 43.253 16.411 38.847 1.00 19.77 119 GLU A CA 1
ATOM 896 C C . GLU A 1 127 ? 44.297 16.505 37.729 1.00 20.88 119 GLU A C 1
ATOM 897 O O . GLU A 1 127 ? 45.426 16.012 37.852 1.00 19.72 119 GLU A O 1
ATOM 903 N N . ASN A 1 128 ? 43.881 17.132 36.620 1.00 20.35 120 ASN A N 1
ATOM 904 C CA . ASN A 1 128 ? 44.649 17.415 35.403 1.00 19.27 120 ASN A CA 1
ATOM 905 C C . ASN A 1 128 ? 46.144 17.630 35.653 1.00 20.48 120 ASN A C 1
ATOM 906 O O . ASN A 1 128 ? 46.527 18.587 36.332 1.00 20.90 120 ASN A O 1
ATOM 911 N N . LEU A 1 129 ? 46.994 16.750 35.099 1.00 17.90 121 LEU A N 1
ATOM 912 C CA . LEU A 1 129 ? 48.440 16.878 35.266 1.00 18.41 121 LEU A CA 1
ATOM 913 C C . LEU A 1 129 ? 48.953 18.202 34.722 1.00 19.72 121 LEU A C 1
ATOM 914 O O . LEU A 1 129 ? 49.915 18.766 35.264 1.00 20.87 121 LEU A O 1
ATOM 919 N N . ARG A 1 130 ? 48.347 18.704 33.647 1.00 21.24 122 ARG A N 1
ATOM 920 C CA . ARG A 1 130 ? 48.853 19.897 32.982 1.00 20.52 122 ARG A CA 1
ATOM 921 C C . ARG A 1 130 ? 48.497 21.192 33.709 1.00 20.88 122 ARG A C 1
ATOM 922 O O . ARG A 1 130 ? 48.830 22.276 33.210 1.00 23.69 122 ARG A O 1
ATOM 930 N N . PHE A 1 131 ? 47.840 21.112 34.872 1.00 22.91 123 PHE A N 1
ATOM 931 C CA . PHE A 1 131 ? 47.798 22.259 35.772 1.00 20.80 123 PHE A CA 1
ATOM 932 C C . PHE A 1 131 ? 49.187 22.601 36.299 1.00 22.14 123 PHE A C 1
ATOM 933 O O . PHE A 1 131 ? 49.399 23.720 36.775 1.00 26.73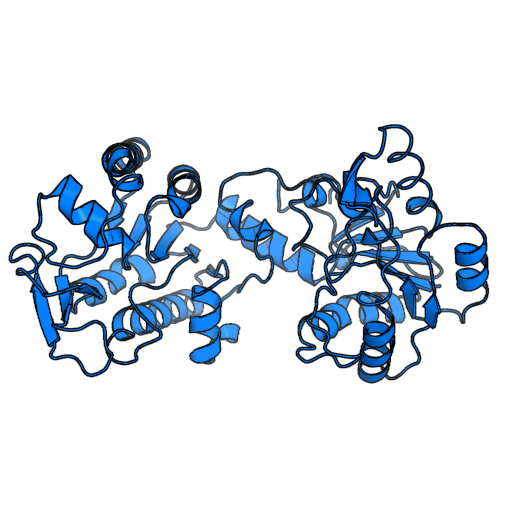 123 PHE A O 1
ATOM 941 N N . HIS A 1 132 ? 50.132 21.661 36.233 1.00 21.02 124 HIS A N 1
ATOM 942 C CA . HIS A 1 132 ? 51.500 21.870 36.690 1.00 22.88 124 HIS A CA 1
ATOM 943 C C . HIS A 1 132 ? 52.402 22.094 35.483 1.00 20.86 124 HIS A C 1
ATOM 944 O O . HIS A 1 132 ? 52.389 21.295 34.541 1.00 22.45 124 HIS A O 1
ATOM 951 N N . VAL A 1 133 ? 53.195 23.171 35.523 1.00 21.77 125 VAL A N 1
ATOM 952 C CA . VAL A 1 133 ? 54.121 23.458 34.426 1.00 21.65 125 VAL A CA 1
ATOM 953 C C . VAL A 1 133 ? 55.113 22.315 34.237 1.00 24.49 125 VAL A C 1
ATOM 954 O O . VAL A 1 133 ? 55.649 22.119 33.136 1.00 25.75 125 VAL A O 1
ATOM 958 N N . GLU A 1 134 ? 55.354 21.530 35.291 1.00 24.66 126 GLU A N 1
ATOM 959 C CA . GLU A 1 134 ? 56.348 20.462 35.247 1.00 24.29 126 GLU A CA 1
ATOM 960 C C . GLU A 1 134 ? 55.919 19.261 34.408 1.00 23.49 126 GLU A C 1
ATOM 961 O O . GLU A 1 134 ? 56.779 18.452 34.035 1.00 23.31 126 GLU A O 1
ATOM 967 N N . GLU A 1 135 ? 54.627 19.102 34.112 1.00 20.18 127 GLU A N 1
ATOM 968 C CA . GLU A 1 135 ? 54.213 17.982 33.263 1.00 19.64 127 GLU A CA 1
ATOM 969 C C . GLU A 1 135 ? 54.739 18.136 31.836 1.00 19.40 127 GLU A C 1
ATOM 970 O O . GLU A 1 135 ? 55.457 17.263 31.334 1.00 20.46 127 GLU A O 1
ATOM 976 N N . GLU A 1 136 ? 54.407 19.253 31.171 1.00 21.52 128 GLU A N 1
ATOM 977 C CA . GLU A 1 136 ? 54.914 19.514 29.828 1.00 22.44 128 GLU A CA 1
ATOM 978 C C . GLU A 1 136 ? 56.320 20.100 29.839 1.00 23.01 128 GLU A C 1
ATOM 979 O O . GLU A 1 136 ? 57.036 19.985 28.832 1.00 24.49 128 GLU A O 1
ATOM 985 N N . GLY A 1 137 ? 56.727 20.721 30.950 1.00 23.67 129 GLY A N 1
ATOM 986 C CA . GLY A 1 137 ? 58.022 21.360 31.066 1.00 24.90 129 GLY A CA 1
ATOM 987 C C . GLY A 1 137 ? 58.025 22.834 30.736 1.00 27.57 129 GLY A C 1
ATOM 988 O O . GLY A 1 137 ? 59.012 23.520 31.035 1.00 28.96 129 GLY A O 1
ATOM 989 N N . LYS A 1 138 ? 56.948 23.337 30.140 1.00 30.14 130 LYS A N 1
ATOM 990 C CA . LYS A 1 138 ? 56.855 24.700 29.644 1.00 34.36 130 LYS A CA 1
ATOM 991 C C . LYS A 1 138 ? 55.397 25.115 29.738 1.00 32.74 130 LYS A C 1
ATOM 992 O O . LYS A 1 138 ? 54.497 24.273 29.762 1.00 34.45 130 LYS A O 1
ATOM 998 N N . GLY A 1 139 ? 55.168 26.419 29.782 1.00 30.16 131 GLY A N 1
ATOM 999 C CA . GLY A 1 139 ? 53.812 26.911 29.869 1.00 27.51 131 GLY A CA 1
ATOM 1000 C C . GLY A 1 139 ? 53.784 28.417 29.758 1.00 28.96 131 GLY A C 1
ATOM 1001 O O . GLY A 1 139 ? 54.757 29.046 29.343 1.00 30.28 131 GLY A O 1
ATOM 1002 N N . VAL A 1 140 ? 52.649 28.987 30.140 1.00 29.81 132 VAL A N 1
ATOM 1003 C CA . VAL A 1 140 ? 52.440 30.430 30.053 1.00 34.78 132 VAL A CA 1
ATOM 1004 C C . VAL A 1 140 ? 51.531 30.842 31.203 1.00 35.68 132 VAL A C 1
ATOM 1005 O O . VAL A 1 140 ? 50.477 30.235 31.414 1.00 39.16 132 VAL A O 1
ATOM 1009 N N . ASP A 1 141 ? 51.948 31.853 31.967 1.00 36.34 133 ASP A N 1
ATOM 1010 C CA . ASP A 1 141 ? 51.198 32.251 33.153 1.00 36.76 133 ASP A CA 1
ATOM 1011 C C . ASP A 1 141 ? 49.949 33.047 32.770 1.00 37.68 133 ASP A C 1
ATOM 1012 O O . ASP A 1 141 ? 49.680 33.312 31.593 1.00 35.71 133 ASP A O 1
ATOM 1017 N N . ALA A 1 142 ? 49.172 33.436 33.787 1.00 40.44 134 ALA A N 1
ATOM 1018 C CA . ALA A 1 142 ? 47.895 34.101 33.537 1.00 41.69 134 ALA A CA 1
ATOM 1019 C C . ALA A 1 142 ? 48.081 35.416 32.787 1.00 40.27 134 ALA A C 1
ATOM 1020 O O . ALA A 1 142 ? 47.276 35.761 31.911 1.00 41.01 134 ALA A O 1
ATOM 1022 N N . ALA A 1 143 ? 49.138 36.163 33.112 1.00 36.45 135 ALA A N 1
ATOM 1023 C CA . ALA A 1 143 ? 49.433 37.416 32.427 1.00 37.34 135 ALA A CA 1
ATOM 1024 C C . ALA A 1 143 ? 49.947 37.209 31.007 1.00 36.03 135 ALA A C 1
ATOM 1025 O O . ALA A 1 143 ? 50.106 38.194 30.273 1.00 33.65 135 ALA A O 1
ATOM 1027 N N . GLY A 1 144 ? 50.219 35.966 30.608 1.00 33.89 136 GLY A N 1
ATOM 1028 C CA . GLY A 1 144 ? 50.665 35.675 29.264 1.00 31.56 136 GLY A CA 1
ATOM 1029 C C . GLY A 1 144 ? 52.160 35.619 29.071 1.00 36.26 136 GLY A C 1
ATOM 1030 O O . GLY A 1 144 ? 52.620 35.614 27.922 1.00 37.55 136 GLY A O 1
ATOM 1031 N N . ASN A 1 145 ? 52.937 35.569 30.144 1.00 34.30 137 ASN A N 1
ATOM 1032 C CA . ASN A 1 145 ? 54.381 35.445 30.020 1.00 36.67 137 ASN A CA 1
ATOM 1033 C C . ASN A 1 145 ? 54.783 33.977 30.012 1.00 36.49 137 ASN A C 1
ATOM 1034 O O . ASN A 1 145 ? 54.194 33.156 30.724 1.00 33.83 137 ASN A O 1
ATOM 1039 N N . LYS A 1 146 ? 55.781 33.653 29.192 1.00 38.67 138 LYS A N 1
ATOM 1040 C CA . LYS A 1 146 ? 56.269 32.284 29.108 1.00 40.52 138 LYS A CA 1
ATOM 1041 C C . LYS A 1 146 ? 56.908 31.880 30.428 1.00 35.74 138 LYS A C 1
ATOM 1042 O O . LYS A 1 146 ? 57.619 32.665 31.061 1.00 38.80 138 LYS A O 1
ATOM 1048 N N . ILE A 1 147 ? 56.639 30.653 30.853 1.00 30.09 139 ILE A N 1
ATOM 1049 C CA . ILE A 1 147 ? 57.291 30.083 32.021 1.00 31.14 139 ILE A CA 1
ATOM 1050 C C . ILE A 1 147 ? 57.916 28.755 31.620 1.00 32.41 139 ILE A C 1
ATOM 1051 O O . ILE A 1 147 ? 57.428 28.062 30.721 1.00 31.23 139 ILE A O 1
ATOM 1056 N N . LYS A 1 148 ? 59.017 28.414 32.282 1.00 35.94 140 LYS A N 1
ATOM 1057 C CA . LYS A 1 148 ? 59.761 27.194 32.010 1.00 39.56 140 LYS A CA 1
ATOM 1058 C C . LYS A 1 148 ? 60.102 26.532 33.334 1.00 38.17 140 LYS A C 1
ATOM 1059 O O . LYS A 1 148 ? 60.459 27.211 34.300 1.00 37.67 140 LYS A O 1
ATOM 1065 N N . ALA A 1 149 ? 59.974 25.210 33.386 1.00 33.97 141 ALA A N 1
ATOM 1066 C CA . ALA A 1 149 ? 60.344 24.457 34.574 1.00 31.60 141 ALA A CA 1
ATOM 1067 C C . ALA A 1 149 ? 61.819 24.079 34.508 1.00 33.21 141 ALA A C 1
ATOM 1068 O O . ALA A 1 149 ? 62.313 23.631 33.469 1.00 35.22 141 ALA A O 1
ATOM 1070 N N . SER A 1 150 ? 62.523 24.275 35.619 1.00 33.32 142 SER A N 1
ATOM 1071 C CA . SER A 1 150 ? 63.931 23.921 35.662 1.00 37.12 142 SER A CA 1
ATOM 1072 C C . SER A 1 150 ? 64.089 22.407 35.760 1.00 38.13 142 SER A C 1
ATOM 1073 O O . SER A 1 150 ? 63.152 21.680 36.102 1.00 36.66 142 SER A O 1
ATOM 1076 N N . LYS A 1 151 ? 65.302 21.937 35.454 1.00 42.40 143 LYS A N 1
ATOM 1077 C CA . LYS A 1 151 ? 65.598 20.512 35.585 1.00 45.28 143 LYS A CA 1
ATOM 1078 C C . LYS A 1 151 ? 65.309 20.017 36.999 1.00 42.42 143 LYS A C 1
ATOM 1079 O O . LYS A 1 151 ? 64.804 18.904 37.183 1.00 42.70 143 LYS A O 1
ATOM 1085 N N . GLU A 1 152 ? 65.601 20.843 38.008 1.00 39.79 144 GLU A N 1
ATOM 1086 C CA . GLU A 1 152 ? 65.326 20.463 39.392 1.00 40.49 144 GLU A CA 1
ATOM 1087 C C . GLU A 1 152 ? 63.826 20.426 39.675 1.00 37.04 144 GLU A C 1
ATOM 1088 O O . GLU A 1 152 ? 63.348 19.536 40.389 1.00 36.50 144 GLU A O 1
ATOM 1094 N N . ASP A 1 153 ? 63.071 21.390 39.137 1.00 32.21 145 ASP A N 1
ATOM 1095 C CA . ASP A 1 153 ? 61.621 21.383 39.314 1.00 32.09 145 ASP A CA 1
ATOM 1096 C C . ASP A 1 153 ? 60.996 20.135 38.704 1.00 30.31 145 ASP A C 1
ATOM 1097 O O . ASP A 1 153 ? 60.092 19.531 39.297 1.00 28.28 145 ASP A O 1
ATOM 1102 N N A MET A 1 154 ? 61.450 19.757 37.502 0.50 29.55 146 MET A N 1
ATOM 1103 N N B MET A 1 154 ? 61.457 19.730 37.519 0.50 29.59 146 MET A N 1
ATOM 1104 C CA A MET A 1 154 ? 60.949 18.555 36.841 0.50 30.32 146 MET A CA 1
ATOM 1105 C CA B MET A 1 154 ? 60.866 18.554 36.887 0.50 30.34 146 MET A CA 1
ATOM 1106 C C A MET A 1 154 ? 61.196 17.327 37.700 0.50 29.81 146 MET A C 1
ATOM 1107 C C B MET A 1 154 ? 61.211 17.279 37.650 0.50 29.77 146 MET A C 1
ATOM 1108 O O A MET A 1 154 ? 60.311 16.478 37.867 0.50 28.62 146 MET A O 1
ATOM 1109 O O B MET A 1 154 ? 60.388 16.358 37.728 0.50 28.17 146 MET A O 1
ATOM 1118 N N . GLU A 1 155 ? 62.410 17.213 38.240 1.00 30.05 147 GLU A N 1
ATOM 1119 C CA . GLU A 1 155 ? 62.771 16.050 39.043 1.00 33.19 147 GLU A CA 1
ATOM 1120 C C . GLU A 1 155 ? 61.884 15.938 40.275 1.00 29.08 147 GLU A C 1
ATOM 1121 O O . GLU A 1 155 ? 61.445 14.839 40.637 1.00 28.24 147 GLU A O 1
ATOM 1127 N N . LYS A 1 156 ? 61.593 17.072 40.920 1.00 28.49 148 LYS A N 1
ATOM 1128 C CA . LYS A 1 156 ? 60.761 17.052 42.119 1.00 28.55 148 LYS A CA 1
ATOM 1129 C C . LYS A 1 156 ? 59.344 16.584 41.802 1.00 26.16 148 LYS A C 1
ATOM 1130 O O . LYS A 1 156 ? 58.776 15.767 42.534 1.00 27.86 148 LYS A O 1
ATOM 1136 N N . PHE A 1 157 ? 58.764 17.081 40.704 1.00 24.21 149 PHE A N 1
ATOM 1137 C CA . PHE A 1 157 ? 57.414 16.673 40.318 1.00 21.07 149 PHE A CA 1
ATOM 1138 C C . PHE A 1 157 ? 57.366 15.187 39.966 1.00 21.23 149 PHE A C 1
ATOM 1139 O O . PHE A 1 157 ? 56.438 14.476 40.370 1.00 21.07 149 PHE A O 1
ATOM 1147 N N . GLN A 1 158 ? 58.375 14.695 39.241 1.00 19.99 150 GLN A N 1
ATOM 1148 C CA . GLN A 1 158 ? 58.419 13.281 38.877 1.00 20.26 150 GLN A CA 1
ATOM 1149 C C . GLN A 1 158 ? 58.574 12.394 40.112 1.00 20.26 150 GLN A C 1
ATOM 1150 O O . GLN A 1 158 ? 57.977 11.309 40.187 1.00 20.50 150 GLN A O 1
ATOM 1156 N N A ASN A 1 159 ? 59.379 12.831 41.088 0.50 21.65 151 ASN A N 1
ATOM 1157 N N B ASN A 1 159 ? 59.359 12.842 41.092 0.50 22.42 151 ASN A N 1
ATOM 1158 C CA A ASN A 1 159 ? 59.499 12.079 42.334 0.50 20.55 151 ASN A CA 1
ATOM 1159 C CA B ASN A 1 159 ? 59.497 12.076 42.323 0.50 23.21 151 ASN A CA 1
ATOM 1160 C C A ASN A 1 159 ? 58.167 12.037 43.072 0.50 20.31 151 ASN A C 1
ATOM 1161 C C B ASN A 1 159 ? 58.197 12.059 43.115 0.50 21.46 151 ASN A C 1
ATOM 1162 O O A ASN A 1 159 ? 57.798 11.003 43.643 0.50 22.17 151 ASN A O 1
ATOM 1163 O O B ASN A 1 159 ? 57.877 11.049 43.752 0.50 22.27 151 ASN A O 1
ATOM 1172 N N . GLU A 1 160 ? 57.435 13.157 43.079 1.00 22.73 152 GLU A N 1
ATOM 1173 C CA . GLU A 1 160 ? 56.144 13.192 43.765 1.00 25.19 152 GLU A CA 1
ATOM 1174 C C . GLU A 1 160 ? 55.122 12.273 43.097 1.00 22.19 152 GLU A C 1
ATOM 1175 O O . GLU A 1 160 ? 54.323 11.626 43.786 1.00 22.81 152 GLU A O 1
ATOM 1181 N N . LEU A 1 161 ? 55.124 12.193 41.759 1.00 21.74 153 LEU A N 1
ATOM 1182 C CA . LEU A 1 161 ? 54.257 11.225 41.092 1.00 19.62 153 LEU A CA 1
ATOM 1183 C C . LEU A 1 161 ? 54.659 9.797 41.448 1.00 18.85 153 LEU A C 1
ATOM 1184 O O . LEU A 1 161 ? 53.795 8.942 41.681 1.00 20.42 153 LEU A O 1
ATOM 1189 N N . THR A 1 162 ? 55.968 9.525 41.499 1.00 18.77 154 THR A N 1
ATOM 1190 C CA . THR A 1 162 ? 56.453 8.179 41.803 1.00 17.44 154 THR A CA 1
ATOM 1191 C C . THR A 1 162 ? 56.041 7.727 43.204 1.00 20.38 154 THR A C 1
ATOM 1192 O O . THR A 1 162 ? 55.803 6.533 43.424 1.00 22.38 154 THR A O 1
ATOM 1196 N N . LYS A 1 163 ? 55.915 8.664 44.154 1.00 19.09 155 LYS A N 1
ATOM 1197 C CA . LYS A 1 163 ? 55.517 8.305 45.517 1.00 24.07 155 LYS A CA 1
ATOM 1198 C C . LYS A 1 163 ? 54.056 7.872 45.627 1.00 21.61 155 LYS A C 1
ATOM 1199 O O . LYS A 1 163 ? 53.669 7.329 46.671 1.00 23.85 155 LYS A O 1
ATOM 1205 N N . LEU A 1 164 ? 53.241 8.086 44.583 1.00 21.51 156 LEU A N 1
ATOM 1206 C CA . LEU A 1 164 ? 51.800 7.831 44.676 1.00 21.19 156 LEU A CA 1
ATOM 1207 C C . LEU A 1 164 ? 51.464 6.345 44.781 1.00 19.92 156 LEU A C 1
ATOM 1208 O O . LEU A 1 164 ? 50.399 5.993 45.306 1.00 19.48 156 LEU A O 1
ATOM 1213 N N . GLY A 1 165 ? 52.299 5.467 44.237 1.00 19.46 157 GLY A N 1
ATOM 1214 C CA . GLY A 1 165 ? 51.964 4.059 44.223 1.00 19.51 157 GLY A CA 1
ATOM 1215 C C . GLY A 1 165 ? 53.174 3.161 44.107 1.00 17.16 157 GLY A C 1
ATOM 1216 O O . GLY A 1 165 ? 54.314 3.606 44.246 1.00 19.65 157 GLY A O 1
ATOM 1217 N N . ASP A 1 166 ? 52.895 1.879 43.828 1.00 18.75 158 ASP A N 1
ATOM 1218 C CA . ASP A 1 166 ? 53.875 0.797 43.827 1.00 19.89 158 ASP A CA 1
ATOM 1219 C C . ASP A 1 166 ? 54.135 0.190 42.448 1.00 19.15 158 ASP A C 1
ATOM 1220 O O . ASP A 1 166 ? 55.239 -0.312 42.208 1.00 23.62 158 ASP A O 1
ATOM 1225 N N . VAL A 1 167 ? 53.138 0.195 41.556 1.00 16.85 159 VAL A N 1
ATOM 1226 C CA . VAL A 1 167 ? 53.213 -0.375 40.211 1.00 16.25 159 VAL A CA 1
ATOM 1227 C C . VAL A 1 167 ? 52.698 0.685 39.247 1.00 15.90 159 VAL A C 1
ATOM 1228 O O . VAL A 1 167 ? 51.729 1.381 39.563 1.00 17.80 159 VAL A O 1
ATOM 1232 N N . PHE A 1 168 ? 53.344 0.824 38.082 1.00 14.78 160 PHE A N 1
ATOM 1233 C CA . PHE A 1 168 ? 52.946 1.802 37.068 1.00 15.31 160 PHE A CA 1
ATOM 1234 C C . PHE A 1 168 ? 52.428 1.106 35.814 1.00 16.00 160 PHE A C 1
ATOM 1235 O O . PHE A 1 168 ? 53.121 0.247 35.241 1.00 16.81 160 PHE A O 1
ATOM 1243 N N . ILE A 1 169 ? 51.233 1.502 35.376 1.00 14.55 161 ILE A N 1
ATOM 1244 C CA . ILE A 1 169 ? 50.642 1.060 34.111 1.00 14.31 161 ILE A CA 1
ATOM 1245 C C . ILE A 1 169 ? 50.459 2.285 33.211 1.00 15.63 161 ILE A C 1
ATOM 1246 O O . ILE A 1 169 ? 49.738 3.221 33.577 1.00 16.32 161 ILE A O 1
ATOM 1251 N N . ASN A 1 170 ? 51.064 2.268 32.017 1.00 16.32 162 ASN A N 1
ATOM 1252 C CA . ASN A 1 170 ? 50.880 3.348 31.039 1.00 15.68 162 ASN A CA 1
ATOM 1253 C C . ASN A 1 170 ? 49.909 2.868 29.957 1.00 16.41 162 ASN A C 1
ATOM 1254 O O . ASN A 1 170 ? 50.242 1.981 29.159 1.00 18.09 162 ASN A O 1
ATOM 1259 N N . ASP A 1 171 ? 48.701 3.445 29.938 1.00 16.78 163 ASP A N 1
ATOM 1260 C CA . ASP A 1 171 ? 47.691 3.121 28.935 1.00 16.41 163 ASP A CA 1
ATOM 1261 C C . ASP A 1 171 ? 47.396 4.307 28.016 1.00 17.48 163 ASP A C 1
ATOM 1262 O O . ASP A 1 171 ? 46.293 4.399 27.463 1.00 21.61 163 ASP A O 1
ATOM 1267 N N . ALA A 1 172 ? 48.359 5.217 27.840 1.00 16.54 164 ALA A N 1
ATOM 1268 C CA . ALA A 1 172 ? 48.158 6.462 27.088 1.00 17.30 164 ALA A CA 1
ATOM 1269 C C . ALA A 1 172 ? 49.149 6.536 25.918 1.00 18.04 164 ALA A C 1
ATOM 1270 O O . ALA A 1 172 ? 50.037 7.406 25.885 1.00 18.47 164 ALA A O 1
ATOM 1272 N N . PHE A 1 173 ? 48.989 5.625 24.949 1.00 17.53 165 PHE A N 1
ATOM 1273 C CA . PHE A 1 173 ? 49.857 5.622 23.771 1.00 17.43 165 PHE A CA 1
ATOM 1274 C C . PHE A 1 173 ? 49.832 6.963 23.042 1.00 19.28 165 PHE A C 1
ATOM 1275 O O . PHE A 1 173 ? 50.854 7.388 22.485 1.00 21.53 165 PHE A O 1
ATOM 1283 N N . GLY A 1 174 ? 48.686 7.650 23.043 1.00 19.40 166 GLY A N 1
ATOM 1284 C CA . GLY A 1 174 ? 48.549 8.917 22.331 1.00 19.33 166 GLY A CA 1
ATOM 1285 C C . GLY A 1 174 ? 49.336 10.083 22.913 1.00 20.73 166 GLY A C 1
ATOM 1286 O O . GLY A 1 174 ? 49.346 11.160 22.304 1.00 24.63 166 GLY A O 1
ATOM 1287 N N . THR A 1 175 ? 49.990 9.900 24.062 1.00 19.14 167 THR A N 1
ATOM 1288 C CA . THR A 1 175 ? 50.884 10.899 24.643 1.00 19.01 167 THR A CA 1
ATOM 1289 C C . THR A 1 175 ? 52.333 10.417 24.666 1.00 18.30 167 THR A C 1
ATOM 1290 O O . THR A 1 175 ? 53.239 11.182 25.045 1.00 18.21 167 THR A O 1
ATOM 1294 N N . ALA A 1 176 ? 52.583 9.181 24.218 1.00 18.44 168 ALA A N 1
ATOM 1295 C CA . ALA A 1 176 ? 53.886 8.547 24.383 1.00 17.28 168 ALA A CA 1
ATOM 1296 C C . ALA A 1 176 ? 54.959 9.131 23.464 1.00 17.54 168 ALA A C 1
ATOM 1297 O O . ALA A 1 176 ? 56.144 8.826 23.657 1.00 19.17 168 ALA A O 1
ATOM 1299 N N . HIS A 1 177 ? 54.584 9.966 22.491 1.00 17.95 169 HIS A N 1
ATOM 1300 C CA . HIS A 1 177 ? 55.574 10.701 21.703 1.00 20.06 169 HIS A CA 1
ATOM 1301 C C . HIS A 1 177 ? 56.111 11.943 22.412 1.00 19.41 169 HIS A C 1
ATOM 1302 O O . HIS A 1 177 ? 57.004 12.607 21.865 1.00 21.94 169 HIS A O 1
ATOM 1309 N N . ARG A 1 178 ? 55.612 12.264 23.610 1.00 19.52 170 ARG A N 1
ATOM 1310 C CA . ARG A 1 178 ? 55.994 13.466 24.342 1.00 19.47 170 ARG A CA 1
ATOM 1311 C C . ARG A 1 178 ? 56.934 13.121 25.494 1.00 18.67 170 ARG A C 1
ATOM 1312 O O . ARG A 1 178 ? 56.714 12.144 26.220 1.00 20.72 170 ARG A O 1
ATOM 1320 N N . ALA A 1 179 ? 57.964 13.948 25.680 1.00 21.19 171 ALA A N 1
ATOM 1321 C CA . ALA A 1 179 ? 58.906 13.773 26.789 1.00 22.95 171 ALA A CA 1
ATOM 1322 C C . ALA A 1 179 ? 58.395 14.454 28.065 1.00 21.71 171 ALA A C 1
ATOM 1323 O O . ALA A 1 179 ? 59.068 15.271 28.691 1.00 26.80 171 ALA A O 1
ATOM 1325 N N . HIS A 1 180 ? 57.188 14.077 28.468 1.00 17.92 172 HIS A N 1
ATOM 1326 C CA . HIS A 1 180 ? 56.517 14.705 29.596 1.00 19.37 172 HIS A CA 1
ATOM 1327 C C . HIS A 1 180 ? 56.713 13.889 30.872 1.00 17.98 172 HIS A C 1
ATOM 1328 O O . HIS A 1 180 ? 57.040 12.700 30.830 1.00 18.92 172 HIS A O 1
ATOM 1335 N N . SER A 1 181 ? 56.506 14.548 32.020 1.00 19.01 173 SER A N 1
ATOM 1336 C CA . SER A 1 181 ? 56.837 13.928 33.310 1.00 18.07 173 SER A CA 1
ATOM 1337 C C . SER A 1 181 ? 56.103 12.605 33.536 1.00 18.62 173 SER A C 1
ATOM 1338 O O . SER A 1 181 ? 56.701 11.639 34.021 1.00 17.33 173 SER A O 1
ATOM 1341 N N . SER A 1 182 ? 54.809 12.536 33.202 1.00 17.59 174 SER A N 1
ATOM 1342 C CA . SER A 1 182 ? 54.068 11.289 33.398 1.00 16.36 174 SER A CA 1
ATOM 1343 C C . SER A 1 182 ? 54.418 10.203 32.385 1.00 15.02 174 SER A C 1
ATOM 1344 O O . SER A 1 182 ? 53.989 9.058 32.575 1.00 18.85 174 SER A O 1
ATOM 1347 N N . MET A 1 183 ? 55.150 10.532 31.307 1.00 15.09 175 MET A N 1
ATOM 1348 C CA . MET A 1 183 ? 55.622 9.537 30.346 1.00 16.04 175 MET A CA 1
ATOM 1349 C C . MET A 1 183 ? 57.020 8.997 30.647 1.00 18.13 175 MET A C 1
ATOM 1350 O O . MET A 1 183 ? 57.300 7.822 30.357 1.00 18.34 175 MET A O 1
ATOM 1355 N N . VAL A 1 184 ? 57.912 9.812 31.207 1.00 17.64 176 VAL A N 1
ATOM 1356 C CA . VAL A 1 184 ? 59.310 9.416 31.366 1.00 17.83 176 VAL A CA 1
ATOM 1357 C C . VAL A 1 184 ? 59.785 9.366 32.813 1.00 17.09 176 VAL A C 1
ATOM 1358 O O . VAL A 1 184 ? 60.878 8.831 33.061 1.00 19.05 176 VAL A O 1
ATOM 1362 N N . GLY A 1 185 ? 59.028 9.896 33.779 1.00 17.12 177 GLY A N 1
ATOM 1363 C CA . GLY A 1 185 ? 59.576 10.142 35.106 1.00 18.11 177 GLY A CA 1
ATOM 1364 C C . GLY A 1 185 ? 59.058 9.309 36.263 1.00 17.12 177 GLY A C 1
ATOM 1365 O O . GLY A 1 185 ? 59.493 9.517 37.399 1.00 20.05 177 GLY A O 1
ATOM 1366 N N . ILE A 1 186 ? 58.147 8.371 36.018 1.00 16.41 178 ILE A N 1
ATOM 1367 C CA . ILE A 1 186 ? 57.553 7.575 37.092 1.00 16.09 178 ILE A CA 1
ATOM 1368 C C . ILE A 1 186 ? 58.432 6.342 37.296 1.00 18.14 178 ILE A C 1
ATOM 1369 O O . ILE A 1 186 ? 58.291 5.333 36.599 1.00 19.75 178 ILE A O 1
ATOM 1374 N N . LYS A 1 187 ? 59.334 6.423 38.281 1.00 18.73 179 LYS A N 1
ATOM 1375 C CA . LYS A 1 187 ? 60.450 5.478 38.418 1.00 20.20 179 LYS A CA 1
ATOM 1376 C C . LYS A 1 187 ? 60.126 4.364 39.418 1.00 22.16 179 LYS A C 1
ATOM 1377 O O . LYS A 1 187 ? 60.715 4.248 40.496 1.00 26.05 179 LYS A O 1
ATOM 1383 N N . MET A 1 188 ? 59.190 3.510 39.017 1.00 20.76 180 MET A N 1
ATOM 1384 C CA . MET A 1 188 ? 58.835 2.300 39.745 1.00 19.11 180 MET A CA 1
ATOM 1385 C C . MET A 1 188 ? 59.524 1.085 39.115 1.00 19.33 180 MET A C 1
ATOM 1386 O O . MET A 1 188 ? 59.979 1.130 37.971 1.00 21.53 180 MET A O 1
ATOM 1391 N N . ASN A 1 189 ? 59.616 -0.008 39.888 1.00 19.16 181 ASN A N 1
ATOM 1392 C CA . ASN A 1 189 ? 60.289 -1.215 39.401 1.00 19.80 181 ASN A CA 1
ATOM 1393 C C . ASN A 1 189 ? 59.535 -1.850 38.234 1.00 19.66 181 ASN A C 1
ATOM 1394 O O . ASN A 1 189 ? 60.156 -2.321 37.267 1.00 20.80 181 ASN A O 1
ATOM 1399 N N . VAL A 1 190 ? 58.205 -1.891 38.312 1.00 17.89 182 VAL A N 1
ATOM 1400 C CA . VAL A 1 190 ? 57.356 -2.458 37.265 1.00 16.25 182 VAL A CA 1
ATOM 1401 C C . VAL A 1 190 ? 56.676 -1.314 36.515 1.00 17.75 182 VAL A C 1
ATOM 1402 O O . VAL A 1 190 ? 55.908 -0.546 37.105 1.00 17.46 182 VAL A O 1
ATOM 1406 N N . LYS A 1 191 ? 56.958 -1.202 35.213 1.00 15.32 183 LYS A N 1
ATOM 1407 C CA . LYS A 1 191 ? 56.384 -0.179 34.333 1.00 15.82 183 LYS A CA 1
ATOM 1408 C C . LYS A 1 191 ? 55.861 -0.911 33.096 1.00 16.30 183 LYS A C 1
ATOM 1409 O O . LYS A 1 191 ? 56.653 -1.332 32.246 1.00 17.94 183 LYS A O 1
ATOM 1415 N N . ALA A 1 192 ? 54.533 -1.082 32.990 1.00 15.62 184 ALA A N 1
ATOM 1416 C CA . ALA A 1 192 ? 53.945 -1.961 31.984 1.00 15.54 184 ALA A CA 1
ATOM 1417 C C . ALA A 1 192 ? 52.850 -1.257 31.188 1.00 16.20 184 ALA A C 1
ATOM 1418 O O . ALA A 1 192 ? 52.182 -0.345 31.680 1.00 16.62 184 ALA A O 1
ATOM 1420 N N . SER A 1 193 ? 52.658 -1.708 29.950 1.00 16.86 185 SER A N 1
ATOM 1421 C CA . SER A 1 193 ? 51.582 -1.186 29.118 1.00 17.85 185 SER A CA 1
ATOM 1422 C C . SER A 1 193 ? 50.221 -1.671 29.611 1.00 17.59 185 SER A C 1
ATOM 1423 O O . SER A 1 193 ? 50.078 -2.810 30.070 1.00 19.44 185 SER A O 1
ATOM 1426 N N . GLY A 1 194 ? 49.216 -0.789 29.532 1.00 16.10 186 GLY A N 1
ATOM 1427 C CA . GLY A 1 194 ? 47.830 -1.195 29.687 1.00 16.52 186 GLY A CA 1
ATOM 1428 C C . GLY A 1 194 ? 47.324 -1.889 28.430 1.00 17.11 186 GLY A C 1
ATOM 1429 O O . GLY A 1 194 ? 48.050 -2.054 27.452 1.00 18.61 186 GLY A O 1
ATOM 1430 N N . PHE A 1 195 ? 46.046 -2.292 28.455 1.00 17.87 187 PHE A N 1
ATOM 1431 C CA . PHE A 1 195 ? 45.509 -3.075 27.337 1.00 17.14 187 PHE A CA 1
ATOM 1432 C C . PHE A 1 195 ? 45.521 -2.302 26.016 1.00 17.47 187 PHE A C 1
ATOM 1433 O O . PHE A 1 195 ? 45.759 -2.894 24.952 1.00 19.51 187 PHE A O 1
ATOM 1441 N N . LEU A 1 196 ? 45.227 -0.999 26.047 1.00 17.98 188 LEU A N 1
ATOM 1442 C CA . LEU A 1 196 ? 45.223 -0.219 24.807 1.00 17.38 188 LEU A CA 1
ATOM 1443 C C . LEU A 1 196 ? 46.637 -0.034 24.263 1.00 17.04 188 LEU A C 1
ATOM 1444 O O . LEU A 1 196 ? 46.885 -0.207 23.056 1.00 20.49 188 LEU A O 1
ATOM 1449 N N . MET A 1 197 ? 47.575 0.360 25.135 1.00 15.99 189 MET A N 1
ATOM 1450 C CA . MET A 1 197 ? 48.960 0.524 24.711 1.00 14.13 189 MET A CA 1
ATOM 1451 C C . MET A 1 197 ? 49.544 -0.799 24.233 1.00 18.62 189 MET A C 1
ATOM 1452 O O . MET A 1 197 ? 50.295 -0.839 23.249 1.00 18.53 189 MET A O 1
ATOM 1457 N N . LYS A 1 198 ? 49.215 -1.891 24.926 1.00 16.41 190 LYS A N 1
ATOM 1458 C CA . LYS A 1 198 ? 49.685 -3.215 24.529 1.00 17.41 190 LYS A CA 1
ATOM 1459 C C . LYS A 1 198 ? 49.307 -3.519 23.086 1.00 16.80 190 LYS A C 1
ATOM 1460 O O . LYS A 1 198 ? 50.135 -4.000 22.304 1.00 19.84 190 LYS A O 1
ATOM 1466 N N . LYS A 1 199 ? 48.047 -3.246 22.712 1.00 17.56 191 LYS A N 1
ATOM 1467 C CA . LYS A 1 199 ? 47.593 -3.550 21.355 1.00 18.01 191 LYS A CA 1
ATOM 1468 C C . LYS A 1 199 ? 48.262 -2.653 20.317 1.00 18.27 191 LYS A C 1
ATOM 1469 O O . LYS A 1 199 ? 48.624 -3.125 19.231 1.00 20.30 191 LYS A O 1
ATOM 1475 N N . GLU A 1 200 ? 48.430 -1.360 20.619 1.00 18.51 192 GLU A N 1
ATOM 1476 C CA . GLU A 1 200 ? 49.148 -0.482 19.693 1.00 18.41 192 GLU A CA 1
ATOM 1477 C C . GLU A 1 200 ? 50.557 -1.006 19.433 1.00 18.84 192 GLU A C 1
ATOM 1478 O O . GLU A 1 200 ? 50.976 -1.145 18.275 1.00 19.46 192 GLU A O 1
ATOM 1484 N N . LEU A 1 201 ? 51.294 -1.339 20.502 1.00 18.92 193 LEU A N 1
ATOM 1485 C CA . LEU A 1 201 ? 52.670 -1.807 20.335 1.00 17.39 193 LEU A CA 1
ATOM 1486 C C . LEU A 1 201 ? 52.724 -3.165 19.632 1.00 18.95 193 LEU A C 1
ATOM 1487 O O . LEU A 1 201 ? 53.621 -3.414 18.812 1.00 19.56 193 LEU A O 1
ATOM 1492 N N . GLU A 1 202 ? 51.772 -4.051 19.936 1.00 19.03 194 GLU A N 1
ATOM 1493 C CA . GLU A 1 202 ? 51.745 -5.374 19.316 1.00 20.42 194 GLU A CA 1
ATOM 1494 C C . GLU A 1 202 ? 51.626 -5.272 17.798 1.00 22.45 194 GLU A C 1
ATOM 1495 O O . GLU A 1 202 ? 52.349 -5.952 17.059 1.00 22.85 194 GLU A O 1
ATOM 1501 N N . TYR A 1 203 ? 50.717 -4.422 17.310 1.00 20.73 195 TYR A N 1
ATOM 1502 C CA . TYR A 1 203 ? 50.467 -4.376 15.871 1.00 18.79 195 TYR A CA 1
ATOM 1503 C C . TYR A 1 203 ? 51.479 -3.512 15.124 1.00 20.44 195 TYR A C 1
ATOM 1504 O O . TYR A 1 203 ? 51.872 -3.858 14.004 1.00 23.61 195 TYR A O 1
ATOM 1513 N N . PHE A 1 204 ? 51.927 -2.397 15.711 1.00 19.51 196 PHE A N 1
ATOM 1514 C CA . PHE A 1 204 ? 52.999 -1.657 15.050 1.00 20.77 196 PHE A CA 1
ATOM 1515 C C . PHE A 1 204 ? 54.295 -2.469 15.000 1.00 24.11 196 PHE A C 1
ATOM 1516 O O . PHE A 1 204 ? 55.036 -2.380 14.015 1.00 25.29 196 PHE A O 1
ATOM 1524 N N . SER A 1 205 ? 54.572 -3.280 16.030 1.00 20.33 197 SER A N 1
ATOM 1525 C CA . SER A 1 205 ? 55.703 -4.206 15.962 1.00 21.45 197 SER A CA 1
ATOM 1526 C C . SER A 1 205 ? 55.529 -5.221 14.833 1.00 25.19 197 SER A C 1
ATOM 1527 O O . SER A 1 205 ? 56.489 -5.530 14.112 1.00 26.34 197 SER A O 1
ATOM 1530 N N . LYS A 1 206 ? 54.311 -5.746 14.658 1.00 24.97 198 LYS A N 1
ATOM 1531 C CA . LYS A 1 206 ? 54.081 -6.711 13.585 1.00 30.05 198 LYS A CA 1
ATOM 1532 C C . LYS A 1 206 ? 54.290 -6.080 12.219 1.00 29.81 198 LYS A C 1
ATOM 1533 O O . LYS A 1 206 ? 54.736 -6.755 11.282 1.00 31.05 198 LYS A O 1
ATOM 1539 N N . ALA A 1 207 ? 53.973 -4.792 12.082 1.00 27.39 199 ALA A N 1
ATOM 1540 C CA . ALA A 1 207 ? 54.099 -4.139 10.784 1.00 30.03 199 ALA A CA 1
ATOM 1541 C C . ALA A 1 207 ? 55.529 -3.716 10.480 1.00 28.89 199 ALA A C 1
ATOM 1542 O O . ALA A 1 207 ? 55.945 -3.751 9.316 1.00 30.51 199 ALA A O 1
ATOM 1544 N N . LEU A 1 208 ? 56.298 -3.322 11.495 1.00 27.52 200 LEU A N 1
ATOM 1545 C CA . LEU A 1 208 ? 57.567 -2.645 11.265 1.00 29.62 200 LEU A CA 1
ATOM 1546 C C . LEU A 1 208 ? 58.807 -3.454 11.617 1.00 30.52 200 LEU A C 1
ATOM 1547 O O . LEU A 1 208 ? 59.891 -3.121 11.126 1.00 31.67 200 LEU A O 1
ATOM 1552 N N . GLU A 1 209 ? 58.696 -4.486 12.455 1.00 29.09 201 GLU A N 1
ATOM 1553 C CA . GLU A 1 209 ? 59.891 -5.143 12.980 1.00 31.98 201 GLU A CA 1
ATOM 1554 C C . GLU A 1 209 ? 60.256 -6.431 12.248 1.00 38.97 201 GLU A C 1
ATOM 1555 O O . GLU A 1 209 ? 61.350 -6.536 11.687 1.00 44.51 201 GLU A O 1
ATOM 1561 N N . ASN A 1 210 ? 59.369 -7.415 12.226 1.00 40.97 202 ASN A N 1
ATOM 1562 C CA . ASN A 1 210 ? 59.567 -8.601 11.394 1.00 45.80 202 ASN A CA 1
ATOM 1563 C C . ASN A 1 210 ? 58.269 -8.916 10.669 1.00 41.58 202 ASN A C 1
ATOM 1564 O O . ASN A 1 210 ? 57.597 -9.910 10.964 1.00 43.58 202 ASN A O 1
ATOM 1569 N N . PRO A 1 211 ? 57.886 -8.078 9.709 1.00 33.65 203 PRO A N 1
ATOM 1570 C CA . PRO A 1 211 ? 56.592 -8.264 9.050 1.00 31.61 203 PRO A CA 1
ATOM 1571 C C . PRO A 1 211 ? 56.593 -9.509 8.185 1.00 31.39 203 PRO A C 1
ATOM 1572 O O . PRO A 1 211 ? 57.618 -9.907 7.627 1.00 30.97 203 PRO A O 1
ATOM 1576 N N . GLN A 1 212 ? 55.425 -10.133 8.083 1.00 33.36 204 GLN A N 1
ATOM 1577 C CA . GLN A 1 212 ? 55.232 -11.131 7.042 1.00 34.41 204 GLN A CA 1
ATOM 1578 C C . GLN A 1 212 ? 55.139 -10.407 5.706 1.00 29.76 204 GLN A C 1
ATOM 1579 O O . GLN A 1 212 ? 54.348 -9.472 5.550 1.00 31.30 204 GLN A O 1
ATOM 1585 N N . ARG A 1 213 ? 55.959 -10.817 4.757 1.00 27.15 205 ARG A N 1
ATOM 1586 C CA . ARG A 1 213 ? 56.055 -10.084 3.507 1.00 25.33 205 ARG A CA 1
ATOM 1587 C C . ARG A 1 213 ? 55.296 -10.800 2.396 1.00 26.76 205 ARG A C 1
ATOM 1588 O O . ARG A 1 213 ? 55.005 -11.996 2.502 1.00 29.39 205 ARG A O 1
ATOM 1596 N N . PRO A 1 214 ? 54.931 -10.091 1.304 1.00 24.98 206 PRO A N 1
ATOM 1597 C CA . PRO A 1 214 ? 55.193 -8.683 0.957 1.00 24.44 206 PRO A CA 1
ATOM 1598 C C . PRO A 1 214 ? 54.555 -7.668 1.908 1.00 23.33 206 PRO A C 1
ATOM 1599 O O . PRO A 1 214 ? 53.420 -7.877 2.344 1.00 23.16 206 PRO A O 1
ATOM 1603 N N . LEU A 1 215 ? 55.284 -6.594 2.220 1.00 21.57 207 LEU A N 1
ATOM 1604 C CA . LEU A 1 215 ? 54.783 -5.486 3.027 1.00 20.10 207 LEU A CA 1
ATOM 1605 C C . LEU A 1 215 ? 54.429 -4.327 2.096 1.00 17.62 207 LEU A C 1
ATOM 1606 O O . LEU A 1 215 ? 55.279 -3.864 1.326 1.00 19.18 207 LEU A O 1
ATOM 1611 N N . LEU A 1 216 ? 53.180 -3.866 2.169 1.00 18.74 208 LEU A N 1
ATOM 1612 C CA . LEU A 1 216 ? 52.648 -2.804 1.319 1.00 17.73 208 LEU A CA 1
ATOM 1613 C C . LEU A 1 216 ? 52.287 -1.606 2.187 1.00 17.98 208 LEU A C 1
ATOM 1614 O O . LEU A 1 216 ? 51.648 -1.769 3.236 1.00 20.28 208 LEU A O 1
ATOM 1619 N N . ALA A 1 217 ? 52.687 -0.411 1.753 1.00 18.32 209 ALA A N 1
ATOM 1620 C CA . ALA A 1 217 ? 52.176 0.846 2.293 1.00 17.65 209 ALA A CA 1
ATOM 1621 C C . ALA A 1 217 ? 51.201 1.464 1.294 1.00 17.76 209 ALA A C 1
ATOM 1622 O O . ALA A 1 217 ? 51.497 1.535 0.098 1.00 18.02 209 ALA A O 1
ATOM 1624 N N . ILE A 1 218 ? 50.053 1.930 1.784 1.00 16.97 210 ILE A N 1
ATOM 1625 C CA . ILE A 1 218 ? 49.075 2.649 0.971 1.00 16.76 210 ILE A CA 1
ATOM 1626 C C . ILE A 1 218 ? 49.031 4.071 1.500 1.00 17.64 210 ILE A C 1
ATOM 1627 O O . ILE A 1 218 ? 48.604 4.297 2.641 1.00 19.45 210 ILE A O 1
ATOM 1632 N N . LEU A 1 219 ? 49.468 5.035 0.688 1.00 18.48 211 LEU A N 1
ATOM 1633 C CA . LEU A 1 219 ? 49.527 6.424 1.123 1.00 19.69 211 LEU A CA 1
ATOM 1634 C C . LEU A 1 219 ? 48.619 7.296 0.264 1.00 18.66 211 LEU A C 1
ATOM 1635 O O . LEU A 1 219 ? 48.408 7.027 -0.924 1.00 19.01 211 LEU A O 1
ATOM 1640 N N . GLY A 1 220 ? 48.042 8.317 0.887 1.00 17.74 212 GLY A N 1
ATOM 1641 C CA . GLY A 1 220 ? 47.165 9.227 0.173 1.00 16.84 212 GLY A CA 1
ATOM 1642 C C . GLY A 1 220 ? 46.901 10.465 1.000 1.00 20.61 212 GLY A C 1
ATOM 1643 O O . GLY A 1 220 ? 47.293 10.563 2.167 1.00 27.91 212 GLY A O 1
ATOM 1644 N N . GLY A 1 221 ? 46.188 11.398 0.391 1.00 21.38 213 GLY A N 1
ATOM 1645 C CA . GLY A 1 221 ? 45.885 12.677 0.995 1.00 19.42 213 GLY A CA 1
ATOM 1646 C C . GLY A 1 221 ? 46.117 13.796 0.011 1.00 17.13 213 GLY A C 1
ATOM 1647 O O . GLY A 1 221 ? 46.494 13.579 -1.139 1.00 18.07 213 GLY A O 1
ATOM 1648 N N . ALA A 1 222 ? 45.924 15.023 0.498 1.00 17.91 214 ALA A N 1
ATOM 1649 C CA . ALA A 1 222 ? 45.901 16.201 -0.368 1.00 17.90 214 ALA A CA 1
ATOM 1650 C C . ALA A 1 222 ? 47.286 16.627 -0.854 1.00 18.76 214 ALA A C 1
ATOM 1651 O O . ALA A 1 222 ? 47.426 17.050 -2.011 1.00 20.90 214 ALA A O 1
ATOM 1653 N N . LYS A 1 223 ? 48.312 16.549 -0.003 1.00 18.72 215 LYS A N 1
ATOM 1654 C CA . LYS A 1 223 ? 49.589 17.195 -0.278 1.00 20.45 215 LYS A CA 1
ATOM 1655 C C . LYS A 1 223 ? 50.756 16.219 -0.172 1.00 18.60 215 LYS A C 1
ATOM 1656 O O . LYS A 1 223 ? 50.667 15.163 0.461 1.00 21.25 215 LYS A O 1
ATOM 1662 N N . VAL A 1 224 ? 51.873 16.611 -0.784 1.00 18.25 216 VAL A N 1
ATOM 1663 C CA . VAL A 1 224 ? 53.128 15.873 -0.660 1.00 18.80 216 VAL A CA 1
ATOM 1664 C C . VAL A 1 224 ? 53.904 16.294 0.588 1.00 18.25 216 VAL A C 1
ATOM 1665 O O . VAL A 1 224 ? 54.459 15.447 1.301 1.00 17.99 216 VAL A O 1
ATOM 1669 N N . SER A 1 225 ? 53.946 17.602 0.873 1.00 17.83 217 SER A N 1
ATOM 1670 C CA . SER A 1 225 ? 54.926 18.131 1.826 1.00 17.48 217 SER A CA 1
ATOM 1671 C C . SER A 1 225 ? 54.798 17.509 3.220 1.00 19.01 217 SER A C 1
ATOM 1672 O O . SER A 1 225 ? 55.810 17.157 3.839 1.00 18.83 217 SER A O 1
ATOM 1675 N N . ASP A 1 226 ? 53.577 17.366 3.736 1.00 18.10 218 ASP A N 1
ATOM 1676 C CA . ASP A 1 226 ? 53.428 16.827 5.084 1.00 19.96 218 ASP A CA 1
ATOM 1677 C C . ASP A 1 226 ? 53.645 15.318 5.158 1.00 18.35 218 ASP A C 1
ATOM 1678 O O . ASP A 1 226 ? 53.653 14.769 6.268 1.00 20.91 218 ASP A O 1
ATOM 1683 N N . LYS A 1 227 ? 53.845 14.641 4.020 1.00 17.84 219 LYS A N 1
ATOM 1684 C CA . LYS A 1 227 ? 54.047 13.199 3.995 1.00 18.90 219 LYS A CA 1
ATOM 1685 C C . LYS A 1 227 ? 55.480 12.793 3.666 1.00 16.77 219 LYS A C 1
ATOM 1686 O O . LYS A 1 227 ? 55.766 11.591 3.612 1.00 18.93 219 LYS A O 1
ATOM 1692 N N . ILE A 1 228 ? 56.390 13.754 3.471 1.00 18.24 220 ILE A N 1
ATOM 1693 C CA . ILE A 1 228 ? 57.742 13.431 3.010 1.00 17.97 220 ILE A CA 1
ATOM 1694 C C . ILE A 1 228 ? 58.473 12.559 4.027 1.00 18.37 220 ILE A C 1
ATOM 1695 O O . ILE A 1 228 ? 59.095 11.550 3.668 1.00 19.58 220 ILE A O 1
ATOM 1700 N N . GLN A 1 229 ? 58.418 12.937 5.315 1.00 18.26 221 GLN A N 1
ATOM 1701 C CA . GLN A 1 229 ? 59.110 12.149 6.339 1.00 18.19 221 GLN A CA 1
ATOM 1702 C C . GLN A 1 229 ? 58.528 10.746 6.446 1.00 19.27 221 GLN A C 1
ATOM 1703 O O . GLN A 1 229 ? 59.269 9.767 6.604 1.00 20.52 221 GLN A O 1
ATOM 1709 N N . LEU A 1 230 ? 57.199 10.637 6.388 1.00 18.81 222 LEU A N 1
ATOM 1710 C CA . LEU A 1 230 ? 56.535 9.337 6.424 1.00 18.22 222 LEU A CA 1
ATOM 1711 C C . LEU A 1 230 ? 56.948 8.465 5.236 1.00 19.67 222 LEU A C 1
ATOM 1712 O O . LEU A 1 230 ? 57.269 7.280 5.403 1.00 21.69 222 LEU A O 1
ATOM 1717 N N . ILE A 1 231 ? 56.921 9.030 4.020 1.00 17.44 223 ILE A N 1
ATOM 1718 C CA . ILE A 1 231 ? 57.264 8.252 2.828 1.00 17.78 223 ILE A CA 1
ATOM 1719 C C . ILE A 1 231 ? 58.708 7.769 2.898 1.00 17.94 223 ILE A C 1
ATOM 1720 O O . ILE A 1 231 ? 59.002 6.597 2.624 1.00 19.72 223 ILE A O 1
ATOM 1725 N N . LYS A 1 232 ? 59.637 8.677 3.216 1.00 18.45 224 LYS A N 1
ATOM 1726 C CA . LYS A 1 232 ? 61.053 8.316 3.213 1.00 20.01 224 LYS A CA 1
ATOM 1727 C C . LYS A 1 232 ? 61.367 7.237 4.247 1.00 19.18 224 LYS A C 1
ATOM 1728 O O . LYS A 1 232 ? 62.161 6.328 3.972 1.00 19.30 224 LYS A O 1
ATOM 1734 N N . ASN A 1 233 ? 60.739 7.297 5.432 1.00 19.88 225 ASN A N 1
ATOM 1735 C CA . ASN A 1 233 ? 60.969 6.244 6.419 1.00 19.88 225 ASN A CA 1
ATOM 1736 C C . ASN A 1 233 ? 60.399 4.906 5.956 1.00 19.07 225 ASN A C 1
ATOM 1737 O O . ASN A 1 233 ? 61.054 3.865 6.094 1.00 20.81 225 ASN A O 1
ATOM 1742 N N . LEU A 1 234 ? 59.178 4.907 5.416 1.00 18.33 226 LEU A N 1
ATOM 1743 C CA . LEU A 1 234 ? 58.581 3.646 4.985 1.00 18.51 226 LEU A CA 1
ATOM 1744 C C . LEU A 1 234 ? 59.322 3.032 3.799 1.00 18.49 226 LEU A C 1
ATOM 1745 O O . LEU A 1 234 ? 59.299 1.807 3.634 1.00 20.28 226 LEU A O 1
ATOM 1750 N N . LEU A 1 235 ? 59.993 3.847 2.974 1.00 17.96 227 LEU A N 1
ATOM 1751 C CA . LEU A 1 235 ? 60.800 3.274 1.896 1.00 18.12 227 LEU A CA 1
ATOM 1752 C C . LEU A 1 235 ? 61.955 2.421 2.415 1.00 21.09 227 LEU A C 1
ATOM 1753 O O . LEU A 1 235 ? 62.464 1.573 1.671 1.00 21.78 227 LEU A O 1
ATOM 1758 N N . ASP A 1 236 ? 62.373 2.605 3.674 1.00 22.02 228 ASP A N 1
ATOM 1759 C CA . ASP A 1 236 ? 63.383 1.737 4.277 1.00 23.89 228 ASP A CA 1
ATOM 1760 C C . ASP A 1 236 ? 62.834 0.373 4.693 1.00 25.77 228 ASP A C 1
ATOM 1761 O O . ASP A 1 236 ? 63.626 -0.525 5.002 1.00 29.64 228 ASP A O 1
ATOM 1766 N N . LYS A 1 237 ? 61.514 0.193 4.723 1.00 24.70 229 LYS A N 1
ATOM 1767 C CA . LYS A 1 237 ? 60.879 -1.009 5.267 1.00 27.38 229 LYS A CA 1
ATOM 1768 C C . LYS A 1 237 ? 60.077 -1.811 4.248 1.00 25.88 229 LYS A C 1
ATOM 1769 O O . LYS A 1 237 ? 60.115 -3.050 4.274 1.00 24.27 229 LYS A O 1
ATOM 1775 N N . VAL A 1 238 ? 59.331 -1.151 3.357 1.00 22.54 230 VAL A N 1
ATOM 1776 C CA . VAL A 1 238 ? 58.296 -1.832 2.576 1.00 19.59 230 VAL A CA 1
ATOM 1777 C C . VAL A 1 238 ? 58.838 -2.483 1.305 1.00 20.94 230 VAL A C 1
ATOM 1778 O O . VAL A 1 238 ? 59.964 -2.210 0.876 1.00 22.23 230 VAL A O 1
ATOM 1782 N N . ASP A 1 239 ? 58.029 -3.355 0.704 1.00 20.56 231 ASP A N 1
ATOM 1783 C CA . ASP A 1 239 ? 58.297 -3.914 -0.618 1.00 20.04 231 ASP A CA 1
ATOM 1784 C C . ASP A 1 239 ? 57.585 -3.170 -1.742 1.00 21.98 231 ASP A C 1
ATOM 1785 O O . ASP A 1 239 ? 58.100 -3.134 -2.870 1.00 21.06 231 ASP A O 1
ATOM 1790 N N . LYS A 1 240 ? 56.416 -2.592 -1.460 1.00 22.39 232 LYS A N 1
ATOM 1791 C CA . LYS A 1 240 ? 55.563 -1.943 -2.452 1.00 21.83 232 LYS A CA 1
ATOM 1792 C C . LYS A 1 240 ? 54.891 -0.737 -1.806 1.00 18.76 232 LYS A C 1
ATOM 1793 O O . LYS A 1 240 ? 54.655 -0.723 -0.593 1.00 19.05 232 LYS A O 1
ATOM 1799 N N . MET A 1 241 ? 54.552 0.266 -2.624 1.00 17.64 233 MET A N 1
ATOM 1800 C CA . MET A 1 241 ? 53.862 1.455 -2.115 1.00 16.97 233 MET A CA 1
ATOM 1801 C C . MET A 1 241 ? 52.886 2.001 -3.155 1.00 16.55 233 MET A C 1
ATOM 1802 O O . MET A 1 241 ? 53.285 2.313 -4.282 1.00 17.73 233 MET A O 1
ATOM 1807 N N . ILE A 1 242 ? 51.611 2.126 -2.773 1.00 17.18 234 ILE A N 1
ATOM 1808 C CA . ILE A 1 242 ? 50.608 2.865 -3.542 1.00 16.68 234 ILE A CA 1
ATOM 1809 C C . ILE A 1 242 ? 50.646 4.323 -3.092 1.00 17.60 234 ILE A C 1
ATOM 1810 O O . ILE A 1 242 ? 50.683 4.609 -1.884 1.00 18.37 234 ILE A O 1
ATOM 1815 N N . ILE A 1 243 ? 50.668 5.251 -4.052 1.00 16.66 235 ILE A N 1
ATOM 1816 C CA . ILE A 1 243 ? 50.579 6.686 -3.769 1.00 16.75 235 ILE A CA 1
ATOM 1817 C C . ILE A 1 243 ? 49.383 7.234 -4.535 1.00 17.89 235 ILE A C 1
ATOM 1818 O O . ILE A 1 243 ? 49.347 7.160 -5.772 1.00 18.69 235 ILE A O 1
ATOM 1823 N N . GLY A 1 244 ? 48.408 7.790 -3.806 1.00 16.95 236 GLY A N 1
ATOM 1824 C CA . GLY A 1 244 ? 47.177 8.253 -4.419 1.00 16.61 236 GLY A CA 1
ATOM 1825 C C . GLY A 1 244 ? 46.566 9.482 -3.776 1.00 16.98 236 GLY A C 1
ATOM 1826 O O . GLY A 1 244 ? 47.200 10.147 -2.951 1.00 20.82 236 GLY A O 1
ATOM 1827 N N . GLY A 1 245 ? 45.311 9.786 -4.130 1.00 17.44 237 GLY A N 1
ATOM 1828 C CA . GLY A 1 245 ? 44.691 11.013 -3.657 1.00 17.04 237 GLY A CA 1
ATOM 1829 C C . GLY A 1 245 ? 45.256 12.249 -4.352 1.00 15.68 237 GLY A C 1
ATOM 1830 O O . GLY A 1 245 ? 45.961 12.170 -5.363 1.00 15.75 237 GLY A O 1
ATOM 1831 N N . GLY A 1 246 ? 44.968 13.418 -3.763 1.00 16.67 238 GLY A N 1
ATOM 1832 C CA . GLY A 1 246 ? 45.362 14.673 -4.390 1.00 16.72 238 GLY A CA 1
ATOM 1833 C C . GLY A 1 246 ? 46.859 14.831 -4.575 1.00 13.96 238 GLY A C 1
ATOM 1834 O O . GLY A 1 246 ? 47.306 15.486 -5.524 1.00 17.33 238 GLY A O 1
ATOM 1835 N N . MET A 1 247 ? 47.658 14.229 -3.690 1.00 16.52 239 MET A N 1
ATOM 1836 C CA . MET A 1 247 ? 49.109 14.340 -3.810 1.00 17.64 239 MET A CA 1
ATOM 1837 C C . MET A 1 247 ? 49.622 13.770 -5.129 1.00 17.52 239 MET A C 1
ATOM 1838 O O . MET A 1 247 ? 50.677 14.200 -5.615 1.00 18.26 239 MET A O 1
ATOM 1843 N N . ALA A 1 248 ? 48.879 12.843 -5.743 1.00 16.03 240 ALA A N 1
ATOM 1844 C CA . ALA A 1 248 ? 49.370 12.166 -6.939 1.00 16.31 240 ALA A CA 1
ATOM 1845 C C . ALA A 1 248 ? 49.526 13.118 -8.123 1.00 14.59 240 ALA A C 1
ATOM 1846 O O . ALA A 1 248 ? 50.370 12.872 -8.991 1.00 15.73 240 ALA A O 1
ATOM 1848 N N . TYR A 1 249 ? 48.714 14.184 -8.204 1.00 16.04 241 TYR A N 1
ATOM 1849 C CA . TYR A 1 249 ? 48.816 15.088 -9.355 1.00 14.56 241 TYR A CA 1
ATOM 1850 C C . TYR A 1 249 ? 50.171 15.789 -9.404 1.00 15.27 241 TYR A C 1
ATOM 1851 O O . TYR A 1 249 ? 50.695 16.056 -10.497 1.00 17.10 241 TYR A O 1
ATOM 1860 N N . THR A 1 250 ? 50.764 16.071 -8.233 1.00 16.03 242 THR A N 1
ATOM 1861 C CA . THR A 1 250 ? 52.100 16.658 -8.190 1.00 14.70 242 THR A CA 1
ATOM 1862 C C . THR A 1 250 ? 53.151 15.691 -8.751 1.00 15.46 242 THR A C 1
ATOM 1863 O O . THR A 1 250 ? 54.048 16.105 -9.507 1.00 16.97 242 THR A O 1
ATOM 1867 N N . PHE A 1 251 ? 53.053 14.401 -8.404 1.00 14.55 243 PHE A N 1
ATOM 1868 C CA . PHE A 1 251 ? 53.947 13.387 -8.973 1.00 14.76 243 PHE A CA 1
ATOM 1869 C C . PHE A 1 251 ? 53.806 13.299 -10.492 1.00 14.93 243 PHE A C 1
ATOM 1870 O O . PHE A 1 251 ? 54.811 13.282 -11.216 1.00 17.24 243 PHE A O 1
ATOM 1878 N N . LYS A 1 252 ? 52.567 13.242 -10.999 1.00 15.40 244 LYS A N 1
ATOM 1879 C CA . LYS A 1 252 ? 52.377 13.084 -12.447 1.00 15.73 244 LYS A CA 1
ATOM 1880 C C . LYS A 1 252 ? 52.943 14.277 -13.212 1.00 16.88 244 LYS A C 1
ATOM 1881 O O . LYS A 1 252 ? 53.519 14.114 -14.301 1.00 18.58 244 LYS A O 1
ATOM 1887 N N . TYR A 1 253 ? 52.778 15.490 -12.669 1.00 15.11 245 TYR A N 1
ATOM 1888 C CA . TYR A 1 253 ? 53.332 16.678 -13.322 1.00 15.31 245 TYR A CA 1
ATOM 1889 C C . TYR A 1 253 ? 54.863 16.646 -13.350 1.00 16.28 245 TYR A C 1
ATOM 1890 O O . TYR A 1 253 ? 55.482 16.852 -14.402 1.00 17.95 245 TYR A O 1
ATOM 1899 N N . VAL A 1 254 ? 55.499 16.401 -12.202 1.00 17.09 246 VAL A N 1
ATOM 1900 C CA . VAL A 1 254 ? 56.964 16.424 -12.146 1.00 17.77 246 VAL A CA 1
ATOM 1901 C C . VAL A 1 254 ? 57.559 15.319 -13.013 1.00 16.90 246 VAL A C 1
ATOM 1902 O O . VAL A 1 254 ? 58.536 15.544 -13.746 1.00 19.40 246 VAL A O 1
ATOM 1906 N N . LEU A 1 255 ? 56.990 14.108 -12.939 1.00 16.70 247 LEU A N 1
ATOM 1907 C CA . LEU A 1 255 ? 57.611 12.941 -13.568 1.00 18.67 247 LEU A CA 1
ATOM 1908 C C . LEU A 1 255 ? 57.299 12.836 -15.061 1.00 17.81 247 LEU A C 1
ATOM 1909 O O . LEU A 1 255 ? 58.163 12.425 -15.848 1.00 19.18 247 LEU A O 1
ATOM 1914 N N . ASN A 1 256 ? 56.071 13.166 -15.475 1.00 19.09 248 ASN A N 1
ATOM 1915 C CA . ASN A 1 256 ? 55.657 12.969 -16.859 1.00 21.66 248 ASN A CA 1
ATOM 1916 C C . ASN A 1 256 ? 55.237 14.246 -17.571 1.00 18.35 248 ASN A C 1
ATOM 1917 O O . ASN A 1 256 ? 54.813 14.171 -18.732 1.00 20.59 248 ASN A O 1
ATOM 1922 N N . ASN A 1 257 ? 55.322 15.407 -16.915 1.00 18.75 249 ASN A N 1
ATOM 1923 C CA . ASN A 1 257 ? 54.806 16.660 -17.468 1.00 21.49 249 ASN A CA 1
ATOM 1924 C C . ASN A 1 257 ? 53.326 16.547 -17.839 1.00 20.56 249 ASN A C 1
ATOM 1925 O O . ASN A 1 257 ? 52.871 17.163 -18.809 1.00 22.48 249 ASN A O 1
ATOM 1930 N N . MET A 1 258 ? 52.569 15.747 -17.086 1.00 18.86 250 MET A N 1
ATOM 1931 C CA . MET A 1 258 ? 51.150 15.574 -17.373 1.00 16.64 250 MET A CA 1
ATOM 1932 C C . MET A 1 258 ? 50.400 16.878 -17.135 1.00 16.89 250 MET A C 1
ATOM 1933 O O . MET A 1 258 ? 50.628 17.565 -16.136 1.00 20.95 250 MET A O 1
ATOM 1938 N N . LYS A 1 259 ? 49.502 17.223 -18.062 1.00 17.29 251 LYS A N 1
ATOM 1939 C CA . LYS A 1 259 ? 48.574 18.326 -17.828 1.00 20.13 251 LYS A CA 1
ATOM 1940 C C . LYS A 1 259 ? 47.659 17.985 -16.658 1.00 18.21 251 LYS A C 1
ATOM 1941 O O . LYS A 1 259 ? 47.095 16.889 -16.599 1.00 17.93 251 LYS A O 1
ATOM 1947 N N . ILE A 1 260 ? 47.527 18.917 -15.711 1.00 16.47 252 ILE A N 1
ATOM 1948 C CA . ILE A 1 260 ? 46.723 18.686 -14.513 1.00 17.00 252 ILE A CA 1
ATOM 1949 C C . ILE A 1 260 ? 45.570 19.668 -14.355 1.00 17.08 252 ILE A C 1
ATOM 1950 O O . ILE A 1 260 ? 44.819 19.564 -13.374 1.00 19.09 252 ILE A O 1
ATOM 1955 N N . GLY A 1 261 ? 45.396 20.612 -15.280 1.00 17.35 253 GLY A N 1
ATOM 1956 C CA . GLY A 1 261 ? 44.279 21.544 -15.164 1.00 19.52 253 GLY A CA 1
ATOM 1957 C C . GLY A 1 261 ? 44.302 22.297 -13.844 1.00 20.25 253 GLY A C 1
ATOM 1958 O O . GLY A 1 261 ? 45.338 22.825 -13.426 1.00 22.79 253 GLY A O 1
ATOM 1959 N N . ASP A 1 262 ? 43.148 22.341 -13.170 1.00 21.84 254 ASP A N 1
ATOM 1960 C CA . ASP A 1 262 ? 43.008 23.015 -11.884 1.00 22.45 254 ASP A CA 1
ATOM 1961 C C . ASP A 1 262 ? 43.080 22.056 -10.699 1.00 19.90 254 ASP A C 1
ATOM 1962 O O . ASP A 1 262 ? 42.626 22.406 -9.601 1.00 21.09 254 ASP A O 1
ATOM 1967 N N . SER A 1 263 ? 43.639 20.862 -10.896 1.00 18.95 255 SER A N 1
ATOM 1968 C CA . SER A 1 263 ? 43.860 19.933 -9.794 1.00 18.10 255 SER A CA 1
ATOM 1969 C C . SER A 1 263 ? 44.851 20.526 -8.788 1.00 18.32 255 SER A C 1
ATOM 1970 O O . SER A 1 263 ? 45.633 21.427 -9.105 1.00 20.18 255 SER A O 1
ATOM 1973 N N A LEU A 1 264 ? 44.814 19.994 -7.564 0.50 18.10 256 LEU A N 1
ATOM 1974 N N B LEU A 1 264 ? 44.812 19.991 -7.564 0.50 18.39 256 LEU A N 1
ATOM 1975 C CA A LEU A 1 264 ? 45.742 20.420 -6.519 0.50 19.22 256 LEU A CA 1
ATOM 1976 C CA B LEU A 1 264 ? 45.753 20.379 -6.516 0.50 19.85 256 LEU A CA 1
ATOM 1977 C C A LEU A 1 264 ? 47.185 20.233 -6.971 0.50 18.15 256 LEU A C 1
ATOM 1978 C C B LEU A 1 264 ? 47.191 20.234 -6.997 0.50 18.71 256 LEU A C 1
ATOM 1979 O O A LEU A 1 264 ? 47.535 19.215 -7.577 0.50 21.30 256 LEU A O 1
ATOM 1980 O O B LEU A 1 264 ? 47.543 19.249 -7.652 0.50 21.79 256 LEU A O 1
ATOM 1989 N N . PHE A 1 265 ? 48.030 21.222 -6.666 1.00 18.27 257 PHE A N 1
ATOM 1990 C CA . PHE A 1 265 ? 49.461 21.160 -6.962 1.00 17.07 257 PHE A CA 1
ATOM 1991 C C . PHE A 1 265 ? 50.243 21.725 -5.778 1.00 16.02 257 PHE A C 1
ATOM 1992 O O . PHE A 1 265 ? 49.982 22.849 -5.340 1.00 19.68 257 PHE A O 1
ATOM 2000 N N . ASP A 1 266 ? 51.205 20.943 -5.270 1.00 15.88 258 ASP A N 1
ATOM 2001 C CA . ASP A 1 266 ? 51.972 21.275 -4.065 1.00 16.49 258 ASP A CA 1
ATOM 2002 C C . ASP A 1 266 ? 53.333 21.797 -4.521 1.00 18.31 258 ASP A C 1
ATOM 2003 O O . ASP A 1 266 ? 54.240 21.014 -4.822 1.00 17.53 258 ASP A O 1
ATOM 2008 N N A GLU A 1 267 ? 53.480 23.125 -4.585 0.50 17.45 259 GLU A N 1
ATOM 2009 N N B GLU A 1 267 ? 53.475 23.129 -4.541 0.50 18.64 259 GLU A N 1
ATOM 2010 C CA A GLU A 1 267 ? 54.712 23.682 -5.139 0.50 20.52 259 GLU A CA 1
ATOM 2011 C CA B GLU A 1 267 ? 54.669 23.752 -5.108 0.50 22.58 259 GLU A CA 1
ATOM 2012 C C A GLU A 1 267 ? 55.926 23.326 -4.289 0.50 21.59 259 GLU A C 1
ATOM 2013 C C B GLU A 1 267 ? 55.922 23.425 -4.299 0.50 22.67 259 GLU A C 1
ATOM 2014 O O A GLU A 1 267 ? 56.950 22.877 -4.818 0.50 22.67 259 GLU A O 1
ATOM 2015 O O B GLU A 1 267 ? 56.968 23.093 -4.869 0.50 24.01 259 GLU A O 1
ATOM 2026 N N . ALA A 1 268 ? 55.845 23.531 -2.969 1.00 21.90 260 ALA A N 1
ATOM 2027 C CA . ALA A 1 268 ? 57.003 23.218 -2.132 1.00 21.74 260 ALA A CA 1
ATOM 2028 C C . ALA A 1 268 ? 57.336 21.729 -2.184 1.00 21.09 260 ALA A C 1
ATOM 2029 O O . ALA A 1 268 ? 58.511 21.349 -2.309 1.00 22.52 260 ALA A O 1
ATOM 2031 N N . GLY A 1 269 ? 56.312 20.871 -2.120 1.00 20.75 261 GLY A N 1
ATOM 2032 C CA . GLY A 1 269 ? 56.538 19.437 -2.133 1.00 20.41 261 GLY A CA 1
ATOM 2033 C C . GLY A 1 269 ? 57.005 18.897 -3.469 1.00 20.42 261 GLY A C 1
ATOM 2034 O O . GLY A 1 269 ? 57.692 17.871 -3.513 1.00 20.55 261 GLY A O 1
ATOM 2035 N N . SER A 1 270 ? 56.644 19.575 -4.571 1.00 18.81 262 SER A N 1
ATOM 2036 C CA . SER A 1 270 ? 57.059 19.132 -5.903 1.00 19.63 262 SER A CA 1
ATOM 2037 C C . SER A 1 270 ? 58.573 19.026 -6.021 1.00 18.46 262 SER A C 1
ATOM 2038 O O . SER A 1 270 ? 59.075 18.194 -6.782 1.00 18.52 262 SER A O 1
ATOM 2041 N N . LYS A 1 271 ? 59.312 19.844 -5.264 1.00 17.44 263 LYS A N 1
ATOM 2042 C CA . LYS A 1 271 ? 60.770 19.872 -5.333 1.00 17.70 263 LYS A CA 1
ATOM 2043 C C . LYS A 1 271 ? 61.433 18.630 -4.739 1.00 16.23 263 LYS A C 1
ATOM 2044 O O . LYS A 1 271 ? 62.642 18.457 -4.930 1.00 19.28 263 LYS A O 1
ATOM 2050 N N . ILE A 1 272 ? 60.682 17.779 -4.033 1.00 17.19 264 ILE A N 1
ATOM 2051 C CA . ILE A 1 272 ? 61.181 16.571 -3.380 1.00 18.25 264 ILE A CA 1
ATOM 2052 C C . ILE A 1 272 ? 60.719 15.287 -4.084 1.00 17.11 264 ILE A C 1
ATOM 2053 O O . ILE A 1 272 ? 61.160 14.189 -3.708 1.00 16.25 264 ILE A O 1
ATOM 2058 N N . VAL A 1 273 ? 59.880 15.388 -5.123 1.00 16.39 265 VAL A N 1
ATOM 2059 C CA . VAL A 1 273 ? 59.350 14.193 -5.786 1.00 15.60 265 VAL A CA 1
ATOM 2060 C C . VAL A 1 273 ? 60.473 13.326 -6.361 1.00 17.04 265 VAL A C 1
ATOM 2061 O O . VAL A 1 273 ? 60.457 12.096 -6.214 1.00 17.15 265 VAL A O 1
ATOM 2065 N N . ASN A 1 274 ? 61.459 13.942 -7.031 1.00 17.48 266 ASN A N 1
ATOM 2066 C CA . ASN A 1 274 ? 62.525 13.144 -7.635 1.00 18.12 266 ASN A CA 1
ATOM 2067 C C . ASN A 1 274 ? 63.342 12.410 -6.574 1.00 18.88 266 ASN A C 1
ATOM 2068 O O . ASN A 1 274 ? 63.740 11.258 -6.787 1.00 18.98 266 ASN A O 1
ATOM 2073 N N . GLU A 1 275 ? 63.593 13.055 -5.422 1.00 18.39 267 GLU A N 1
ATOM 2074 C CA . GLU A 1 275 ? 64.296 12.385 -4.324 1.00 19.95 267 GLU A CA 1
ATOM 2075 C C . GLU A 1 275 ? 63.537 11.147 -3.856 1.00 18.89 267 GLU A C 1
ATOM 2076 O O . GLU A 1 275 ? 64.143 10.106 -3.567 1.00 19.99 267 GLU A O 1
ATOM 2082 N N . ILE A 1 276 ? 62.211 11.246 -3.767 1.00 16.61 268 ILE A N 1
ATOM 2083 C CA . ILE A 1 276 ? 61.399 10.113 -3.326 1.00 16.44 268 ILE A CA 1
ATOM 2084 C C . ILE A 1 276 ? 61.516 8.958 -4.314 1.00 17.14 268 ILE A C 1
ATOM 2085 O O . ILE A 1 276 ? 61.729 7.805 -3.927 1.00 18.00 268 ILE A O 1
ATOM 2090 N N . MET A 1 277 ? 61.395 9.254 -5.613 1.00 16.32 269 MET A N 1
ATOM 2091 C CA . MET A 1 277 ? 61.441 8.190 -6.610 1.00 17.07 269 MET A CA 1
ATOM 2092 C C . MET A 1 277 ? 62.826 7.565 -6.695 1.00 17.33 269 MET A C 1
ATOM 2093 O O . MET A 1 277 ? 62.951 6.358 -6.929 1.00 18.44 269 MET A O 1
ATOM 2098 N N A GLU A 1 278 ? 63.870 8.383 -6.495 0.50 19.20 270 GLU A N 1
ATOM 2099 N N B GLU A 1 278 ? 63.883 8.358 -6.517 0.50 17.77 270 GLU A N 1
ATOM 2100 C CA A GLU A 1 278 ? 65.252 7.906 -6.492 0.50 21.35 270 GLU A CA 1
ATOM 2101 C CA B GLU A 1 278 ? 65.217 7.767 -6.520 0.50 18.45 270 GLU A CA 1
ATOM 2102 C C A GLU A 1 278 ? 65.543 7.007 -5.288 0.50 20.56 270 GLU A C 1
ATOM 2103 C C B GLU A 1 278 ? 65.435 6.878 -5.303 0.50 17.70 270 GLU A C 1
ATOM 2104 O O A GLU A 1 278 ? 66.327 6.057 -5.404 0.50 23.08 270 GLU A O 1
ATOM 2105 O O B GLU A 1 278 ? 66.068 5.820 -5.410 0.50 17.11 270 GLU A O 1
ATOM 2116 N N . LYS A 1 279 ? 64.915 7.276 -4.136 1.00 17.32 271 LYS A N 1
ATOM 2117 C CA . LYS A 1 279 ? 65.079 6.405 -2.968 1.00 18.28 271 LYS A CA 1
ATOM 2118 C C . LYS A 1 279 ? 64.327 5.093 -3.160 1.00 18.08 271 LYS A C 1
ATOM 2119 O O . LYS A 1 279 ? 64.800 4.028 -2.738 1.00 18.98 271 LYS A O 1
ATOM 2125 N N . ALA A 1 280 ? 63.157 5.146 -3.811 1.00 18.65 272 ALA A N 1
ATOM 2126 C CA . ALA A 1 280 ? 62.437 3.917 -4.124 1.00 16.01 272 ALA A CA 1
ATOM 2127 C C . ALA A 1 280 ? 63.266 2.989 -5.005 1.00 18.85 272 ALA A C 1
ATOM 2128 O O . ALA A 1 280 ? 63.278 1.771 -4.789 1.00 21.88 272 ALA A O 1
ATOM 2130 N N . LYS A 1 281 ? 63.995 3.545 -5.980 1.00 18.61 273 LYS A N 1
ATOM 2131 C CA . LYS A 1 281 ? 64.884 2.713 -6.797 1.00 20.50 273 LYS A CA 1
ATOM 2132 C C . LYS A 1 281 ? 65.997 2.100 -5.957 1.00 23.93 273 LYS A C 1
ATOM 2133 O O . LYS A 1 281 ? 66.316 0.913 -6.101 1.00 24.55 273 LYS A O 1
ATOM 2139 N N . ALA A 1 282 ? 66.605 2.898 -5.077 1.00 22.87 274 ALA A N 1
ATOM 2140 C CA . ALA A 1 282 ? 67.751 2.421 -4.308 1.00 22.39 274 ALA A CA 1
ATOM 2141 C C . ALA A 1 282 ? 67.358 1.337 -3.307 1.00 23.68 274 ALA A C 1
ATOM 2142 O O . ALA A 1 282 ? 68.175 0.459 -2.985 1.00 26.73 274 ALA A O 1
ATOM 2144 N N . LYS A 1 283 ? 66.124 1.374 -2.813 1.00 24.66 275 LYS A N 1
ATOM 2145 C CA . LYS A 1 283 ? 65.628 0.382 -1.870 1.00 26.41 275 LYS A CA 1
ATOM 2146 C C . LYS A 1 283 ? 64.829 -0.730 -2.533 1.00 27.61 275 LYS A C 1
ATOM 2147 O O . LYS A 1 283 ? 64.279 -1.578 -1.823 1.00 30.04 275 LYS A O 1
ATOM 2153 N N . ASN A 1 284 ? 64.720 -0.732 -3.864 1.00 26.19 276 ASN A N 1
ATOM 2154 C CA . ASN A 1 284 ? 64.033 -1.806 -4.587 1.00 27.79 276 ASN A CA 1
ATOM 2155 C C . ASN A 1 284 ? 62.543 -1.889 -4.223 1.00 25.80 276 ASN A C 1
ATOM 2156 O O . ASN A 1 284 ? 61.992 -2.976 -4.037 1.00 27.52 276 ASN A O 1
ATOM 2161 N N . VAL A 1 285 ? 61.878 -0.733 -4.128 1.00 22.40 277 VAL A N 1
ATOM 2162 C CA . VAL A 1 285 ? 60.454 -0.640 -3.804 1.00 20.57 277 VAL A CA 1
ATOM 2163 C C . VAL A 1 285 ? 59.691 -0.313 -5.082 1.00 20.16 277 VAL A C 1
ATOM 2164 O O . VAL A 1 285 ? 60.061 0.620 -5.805 1.00 23.34 277 VAL A O 1
ATOM 2168 N N . GLU A 1 286 ? 58.620 -1.070 -5.356 1.00 21.23 278 GLU A N 1
ATOM 2169 C CA . GLU A 1 286 ? 57.751 -0.794 -6.498 1.00 21.83 278 GLU A CA 1
ATOM 2170 C C . GLU A 1 286 ? 56.725 0.276 -6.125 1.00 19.46 278 GLU A C 1
ATOM 2171 O O . GLU A 1 286 ? 56.031 0.146 -5.109 1.00 20.59 278 GLU A O 1
ATOM 2177 N N . ILE A 1 287 ? 56.620 1.335 -6.956 1.00 18.90 279 ILE A N 1
ATOM 2178 C CA . ILE A 1 287 ? 55.672 2.439 -6.748 1.00 20.59 279 ILE A CA 1
ATOM 2179 C C . ILE A 1 287 ? 54.485 2.281 -7.689 1.00 19.81 279 ILE A C 1
ATOM 2180 O O . ILE A 1 287 ? 54.665 2.022 -8.888 1.00 22.13 279 ILE A O 1
ATOM 2185 N N . TYR A 1 288 ? 53.272 2.485 -7.164 1.00 17.64 280 TYR A N 1
ATOM 2186 C CA . TYR A 1 288 ? 52.018 2.387 -7.925 1.00 18.13 280 TYR A CA 1
ATOM 2187 C C . TYR A 1 288 ? 51.217 3.691 -7.817 1.00 17.70 280 TYR A C 1
ATOM 2188 O O . TYR A 1 288 ? 50.424 3.876 -6.887 1.00 19.67 280 TYR A O 1
ATOM 2197 N N . LEU A 1 289 ? 51.418 4.596 -8.796 1.00 16.60 281 LEU A N 1
ATOM 2198 C CA . LEU A 1 289 ? 50.656 5.825 -8.975 1.00 15.64 281 LEU A CA 1
ATOM 2199 C C . LEU A 1 289 ? 49.481 5.567 -9.916 1.00 14.30 281 LEU A C 1
ATOM 2200 O O . LEU A 1 289 ? 49.502 4.609 -10.705 1.00 17.22 281 LEU A O 1
ATOM 2205 N N . PRO A 1 290 ? 48.441 6.405 -9.876 1.00 16.41 282 PRO A N 1
ATOM 2206 C CA . PRO A 1 290 ? 47.292 6.194 -10.771 1.00 16.68 282 PRO A CA 1
ATOM 2207 C C . PRO A 1 290 ? 47.677 6.393 -12.227 1.00 16.87 282 PRO A C 1
ATOM 2208 O O . PRO A 1 290 ? 48.573 7.179 -12.554 1.00 18.91 282 PRO A O 1
ATOM 2212 N N . VAL A 1 291 ? 46.981 5.654 -13.098 1.00 16.08 283 VAL A N 1
ATOM 2213 C CA . VAL A 1 291 ? 47.118 5.754 -14.551 1.00 15.44 283 VAL A CA 1
ATOM 2214 C C . VAL A 1 291 ? 45.880 6.332 -15.214 1.00 15.58 283 VAL A C 1
ATOM 2215 O O . VAL A 1 291 ? 45.836 6.409 -16.458 1.00 17.25 283 VAL A O 1
ATOM 2219 N N . ASP A 1 292 ? 44.857 6.706 -14.439 1.00 14.94 284 ASP A N 1
ATOM 2220 C CA . ASP A 1 292 ? 43.665 7.376 -14.951 1.00 14.95 284 ASP A CA 1
ATOM 2221 C C . ASP A 1 292 ? 42.960 8.030 -13.767 1.00 15.45 284 ASP A C 1
ATOM 2222 O O . ASP A 1 292 ? 43.277 7.751 -12.606 1.00 16.16 284 ASP A O 1
ATOM 2227 N N . PHE A 1 293 ? 42.000 8.909 -14.070 1.00 14.94 285 PHE A N 1
ATOM 2228 C CA . PHE A 1 293 ? 41.426 9.802 -13.066 1.00 15.31 285 PHE A CA 1
ATOM 2229 C C . PHE A 1 293 ? 39.973 10.105 -13.398 1.00 15.55 285 PHE A C 1
ATOM 2230 O O . PHE A 1 293 ? 39.608 10.215 -14.576 1.00 18.05 285 PHE A O 1
ATOM 2238 N N . LYS A 1 294 ? 39.151 10.235 -12.360 1.00 15.48 286 LYS A N 1
ATOM 2239 C CA . LYS A 1 294 ? 37.818 10.809 -12.496 1.00 14.68 286 LYS A CA 1
ATOM 2240 C C . LYS A 1 294 ? 37.937 12.313 -12.269 1.00 16.46 286 LYS A C 1
ATOM 2241 O O . LYS A 1 294 ? 38.341 12.751 -11.183 1.00 16.38 286 LYS A O 1
ATOM 2247 N N . VAL A 1 295 ? 37.618 13.095 -13.304 1.00 16.13 287 VAL A N 1
ATOM 2248 C CA . VAL A 1 295 ? 37.801 14.545 -13.305 1.00 16.20 287 VAL A CA 1
ATOM 2249 C C . VAL A 1 295 ? 36.438 15.233 -13.278 1.00 15.50 287 VAL A C 1
ATOM 2250 O O . VAL A 1 295 ? 35.420 14.662 -13.689 1.00 17.48 287 VAL A O 1
ATOM 2254 N N . ALA A 1 296 ? 36.429 16.487 -12.803 1.00 15.88 288 ALA A N 1
ATOM 2255 C CA . ALA A 1 296 ? 35.205 17.250 -12.564 1.00 16.45 288 ALA A CA 1
ATOM 2256 C C . ALA A 1 296 ? 35.363 18.681 -13.061 1.00 17.03 288 ALA A C 1
ATOM 2257 O O . ALA A 1 296 ? 36.460 19.241 -13.037 1.00 18.44 288 ALA A O 1
ATOM 2259 N N . ASP A 1 297 ? 34.248 19.298 -13.474 1.00 17.31 289 ASP A N 1
ATOM 2260 C CA . ASP A 1 297 ? 34.304 20.685 -13.941 1.00 17.79 289 ASP A CA 1
ATOM 2261 C C . ASP A 1 297 ? 34.076 21.724 -12.835 1.00 19.53 289 ASP A C 1
ATOM 2262 O O . ASP A 1 297 ? 34.098 22.928 -13.121 1.00 22.69 289 ASP A O 1
ATOM 2267 N N . LYS A 1 298 ? 33.887 21.287 -11.591 1.00 19.97 290 LYS A N 1
ATOM 2268 C CA . LYS A 1 298 ? 33.585 22.137 -10.445 1.00 22.52 290 LYS A CA 1
ATOM 2269 C C . LYS A 1 298 ? 33.978 21.332 -9.212 1.00 18.66 290 LYS A C 1
ATOM 2270 O O . LYS A 1 298 ? 33.920 20.101 -9.238 1.00 19.00 290 LYS A O 1
ATOM 2276 N N . PHE A 1 299 ? 34.399 22.020 -8.139 1.00 16.62 291 PHE A N 1
ATOM 2277 C CA . PHE A 1 299 ? 34.728 21.337 -6.877 1.00 16.37 291 PHE A CA 1
ATOM 2278 C C . PHE A 1 299 ? 33.431 21.103 -6.100 1.00 17.41 291 PHE A C 1
ATOM 2279 O O . PHE A 1 299 ? 33.098 21.812 -5.141 1.00 18.23 291 PHE A O 1
ATOM 2287 N N . ASP A 1 300 ? 32.697 20.063 -6.509 1.00 16.19 292 ASP A N 1
ATOM 2288 C CA . ASP A 1 300 ? 31.331 19.854 -6.043 1.00 17.93 292 ASP A CA 1
ATOM 2289 C C . ASP A 1 300 ? 30.910 18.428 -6.383 1.00 18.00 292 ASP A C 1
ATOM 2290 O O . ASP A 1 300 ? 31.196 17.936 -7.482 1.00 17.27 292 ASP A O 1
ATOM 2295 N N . ASN A 1 301 ? 30.211 17.774 -5.445 1.00 18.06 293 ASN A N 1
ATOM 2296 C CA . ASN A 1 301 ? 29.714 16.421 -5.691 1.00 19.28 293 ASN A CA 1
ATOM 2297 C C . ASN A 1 301 ? 28.768 16.353 -6.891 1.00 20.20 293 ASN A C 1
ATOM 2298 O O . ASN A 1 301 ? 28.637 15.285 -7.502 1.00 22.82 293 ASN A O 1
ATOM 2303 N N . ASN A 1 302 ? 28.119 17.461 -7.247 1.00 20.74 294 ASN A N 1
ATOM 2304 C CA . ASN A 1 302 ? 27.163 17.497 -8.350 1.00 23.90 294 ASN A CA 1
ATOM 2305 C C . ASN A 1 302 ? 27.786 17.908 -9.686 1.00 23.26 294 ASN A C 1
ATOM 2306 O O . ASN A 1 302 ? 27.047 18.164 -10.648 1.00 25.86 294 ASN A O 1
ATOM 2311 N N . ALA A 1 303 ? 29.113 17.953 -9.778 1.00 20.59 295 ALA A N 1
ATOM 2312 C CA . ALA A 1 303 ? 29.774 18.411 -10.996 1.00 19.51 295 ALA A CA 1
ATOM 2313 C C . ALA A 1 303 ? 29.523 17.462 -12.163 1.00 20.50 295 ALA A C 1
ATOM 2314 O O . ALA A 1 303 ? 29.190 16.287 -11.992 1.00 22.12 295 ALA A O 1
ATOM 2316 N N . ASN A 1 304 ? 29.702 17.994 -13.373 1.00 20.03 296 ASN A N 1
ATOM 2317 C CA . ASN A 1 304 ? 29.876 17.129 -14.536 1.00 20.47 296 ASN A CA 1
ATOM 2318 C C . ASN A 1 304 ? 31.223 16.422 -14.436 1.00 19.60 296 ASN A C 1
ATOM 2319 O O . ASN A 1 304 ? 32.222 17.021 -14.031 1.00 20.73 296 ASN A O 1
ATOM 2324 N N . THR A 1 305 ? 31.248 15.136 -14.792 1.00 19.24 297 THR A N 1
ATOM 2325 C CA . THR A 1 305 ? 32.441 14.314 -14.642 1.00 20.12 297 THR A CA 1
ATOM 2326 C C . THR A 1 305 ? 32.723 13.481 -15.893 1.00 20.07 297 THR A C 1
ATOM 2327 O O . THR A 1 305 ? 31.861 13.279 -16.761 1.00 21.88 297 THR A O 1
ATOM 2331 N N . LYS A 1 306 ? 33.965 13.003 -15.969 1.00 19.46 298 LYS A N 1
ATOM 2332 C CA . LYS A 1 306 ? 34.402 12.056 -16.992 1.00 19.50 298 LYS A CA 1
ATOM 2333 C C . LYS A 1 306 ? 35.694 11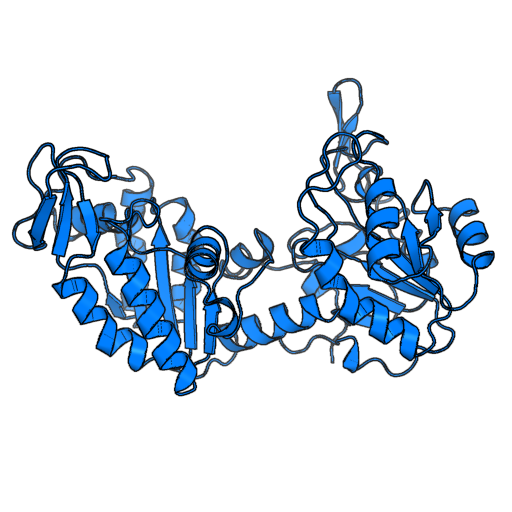.395 -16.526 1.00 17.37 298 LYS A C 1
ATOM 2334 O O . LYS A 1 306 ? 36.260 11.768 -15.492 1.00 19.36 298 LYS A O 1
ATOM 2340 N N . VAL A 1 307 ? 36.161 10.417 -17.306 1.00 19.12 299 VAL A N 1
ATOM 2341 C CA . VAL A 1 307 ? 37.393 9.678 -17.032 1.00 16.77 299 VAL A CA 1
ATOM 2342 C C . VAL A 1 307 ? 38.428 10.013 -18.103 1.00 17.16 299 VAL A C 1
ATOM 2343 O O . VAL A 1 307 ? 38.125 9.983 -19.307 1.00 20.28 299 VAL A O 1
ATOM 2347 N N . VAL A 1 308 ? 39.652 10.308 -17.665 1.00 17.01 300 VAL A N 1
ATOM 2348 C CA . VAL A 1 308 ? 40.793 10.560 -18.537 1.00 17.75 300 VAL A CA 1
ATOM 2349 C C . VAL A 1 308 ? 41.981 9.708 -18.092 1.00 16.24 300 VAL A C 1
ATOM 2350 O O . VAL A 1 308 ? 42.163 9.431 -16.900 1.00 18.10 300 VAL A O 1
ATOM 2354 N N . THR A 1 309 ? 42.790 9.270 -19.061 1.00 16.85 301 THR A N 1
ATOM 2355 C CA . THR A 1 309 ? 43.995 8.504 -18.757 1.00 17.15 301 THR A CA 1
ATOM 2356 C C . THR A 1 309 ? 45.182 9.437 -18.500 1.00 17.41 301 THR A C 1
ATOM 2357 O O . THR A 1 309 ? 45.134 10.636 -18.780 1.00 18.18 301 THR A O 1
ATOM 2361 N N . ASP A 1 310 ? 46.275 8.865 -17.980 1.00 16.52 302 ASP A N 1
ATOM 2362 C CA . ASP A 1 310 ? 47.484 9.661 -17.780 1.00 17.70 302 ASP A CA 1
ATOM 2363 C C . ASP A 1 310 ? 48.184 10.007 -19.093 1.00 18.82 302 ASP A C 1
ATOM 2364 O O . ASP A 1 310 ? 49.023 10.913 -19.113 1.00 20.80 302 ASP A O 1
ATOM 2369 N N . GLU A 1 311 ? 47.836 9.319 -20.185 1.00 18.36 303 GLU A N 1
ATOM 2370 C CA . GLU A 1 311 ? 48.304 9.694 -21.515 1.00 20.39 303 GLU A CA 1
ATOM 2371 C C . GLU A 1 311 ? 47.538 10.904 -22.050 1.00 21.16 303 GLU A C 1
ATOM 2372 O O . GLU A 1 311 ? 48.134 11.799 -22.660 1.00 23.66 303 GLU A O 1
ATOM 2378 N N . GLU A 1 312 ? 46.224 10.955 -21.806 1.00 19.04 304 GLU A N 1
ATOM 2379 C CA . GLU A 1 312 ? 45.413 12.114 -22.183 1.00 19.75 304 GLU A CA 1
ATOM 2380 C C . GLU A 1 312 ? 45.722 13.345 -21.327 1.00 20.50 304 GLU A C 1
ATOM 2381 O O . GLU A 1 312 ? 45.748 14.472 -21.842 1.00 23.86 304 GLU A O 1
ATOM 2387 N N . GLY A 1 313 ? 45.923 13.166 -20.020 1.00 18.87 305 GLY A N 1
ATOM 2388 C CA . GLY A 1 313 ? 46.019 14.308 -19.121 1.00 18.73 305 GLY A CA 1
ATOM 2389 C C . GLY A 1 313 ? 44.669 14.971 -18.883 1.00 18.24 305 GLY A C 1
ATOM 2390 O O . GLY A 1 313 ? 43.622 14.520 -19.348 1.00 21.23 305 GLY A O 1
ATOM 2391 N N . ILE A 1 314 ? 44.706 16.071 -18.131 1.00 17.49 306 ILE A N 1
ATOM 2392 C CA . ILE A 1 314 ? 43.508 16.765 -17.661 1.00 17.74 306 ILE A CA 1
ATOM 2393 C C . ILE A 1 314 ? 43.452 18.126 -18.336 1.00 19.72 306 ILE A C 1
ATOM 2394 O O . ILE A 1 314 ? 44.428 18.886 -18.291 1.00 22.63 306 ILE A O 1
ATOM 2399 N N . GLU A 1 315 ? 42.316 18.444 -18.954 1.00 19.39 307 GLU A N 1
ATOM 2400 C CA . GLU A 1 315 ? 42.263 19.699 -19.691 1.00 23.07 307 GLU A CA 1
ATOM 2401 C C . GLU A 1 315 ? 42.124 20.902 -18.754 1.00 23.46 307 GLU A C 1
ATOM 2402 O O . GLU A 1 315 ? 41.773 20.778 -17.571 1.00 24.08 307 GLU A O 1
ATOM 2408 N N . ASP A 1 316 ? 42.425 22.081 -19.309 1.00 25.82 308 ASP A N 1
ATOM 2409 C CA . ASP A 1 316 ? 42.321 23.328 -18.563 1.00 27.05 308 ASP A CA 1
ATOM 2410 C C . ASP A 1 316 ? 40.935 23.460 -17.951 1.00 26.10 308 ASP A C 1
ATOM 2411 O O . ASP A 1 316 ? 39.925 23.132 -18.583 1.00 27.24 308 ASP A O 1
ATOM 2416 N N . LYS A 1 317 ? 40.897 23.916 -16.700 1.00 27.11 309 LYS A N 1
ATOM 2417 C CA . LYS A 1 317 ? 39.698 24.250 -15.934 1.00 26.79 309 LYS A CA 1
ATOM 2418 C C . LYS A 1 317 ? 38.938 23.029 -15.388 1.00 25.61 309 LYS A C 1
ATOM 2419 O O . LYS A 1 317 ? 37.887 23.219 -14.739 1.00 29.79 309 LYS A O 1
ATOM 2425 N N . TRP A 1 318 ? 39.418 21.801 -15.612 1.00 21.80 310 TRP A N 1
ATOM 2426 C CA . TRP A 1 318 ? 38.935 20.590 -14.955 1.00 18.34 310 TRP A CA 1
ATOM 2427 C C . TRP A 1 318 ? 39.909 20.189 -13.840 1.00 18.80 310 TRP A C 1
ATOM 2428 O O . TRP A 1 318 ? 41.076 20.584 -13.837 1.00 19.50 310 TRP A O 1
ATOM 2439 N N A MET A 1 319 ? 39.419 19.377 -12.902 0.50 17.84 311 MET A N 1
ATOM 2440 N N B MET A 1 319 ? 39.409 19.400 -12.886 0.50 15.46 311 MET A N 1
ATOM 2441 C CA A MET A 1 319 ? 40.225 18.957 -11.761 0.50 18.44 311 MET A CA 1
ATOM 2442 C CA B MET A 1 319 ? 40.214 18.955 -11.752 0.50 14.18 311 MET A CA 1
ATOM 2443 C C A MET A 1 319 ? 39.973 17.492 -11.428 0.50 16.87 311 MET A C 1
ATOM 2444 C C B MET A 1 319 ? 39.974 17.478 -11.462 0.50 15.38 311 MET A C 1
ATOM 2445 O O A MET A 1 319 ? 38.823 17.045 -11.390 0.50 17.36 311 MET A O 1
ATOM 2446 O O B MET A 1 319 ? 38.833 17.009 -11.484 0.50 17.09 311 MET A O 1
ATOM 2455 N N . GLY A 1 320 ? 41.052 16.753 -11.173 1.00 14.74 312 GLY A N 1
ATOM 2456 C CA . GLY A 1 320 ? 40.926 15.352 -10.780 1.00 14.99 312 GLY A CA 1
ATOM 2457 C C . GLY A 1 320 ? 40.586 15.207 -9.295 1.00 15.25 312 GLY A C 1
ATOM 2458 O O . GLY A 1 320 ? 41.193 15.862 -8.438 1.00 16.56 312 GLY A O 1
ATOM 2459 N N . LEU A 1 321 ? 39.605 14.335 -8.990 1.00 14.69 313 LEU A N 1
ATOM 2460 C CA . LEU A 1 321 ? 39.101 14.174 -7.623 1.00 14.31 313 LEU A CA 1
ATOM 2461 C C . LEU A 1 321 ? 39.033 12.727 -7.130 1.00 14.31 313 LEU A C 1
ATOM 2462 O O . LEU A 1 321 ? 38.755 12.516 -5.937 1.00 17.77 313 LEU A O 1
ATOM 2467 N N . ASP A 1 322 ? 39.274 11.732 -7.989 1.00 16.21 314 ASP A N 1
ATOM 2468 C CA . ASP A 1 322 ? 39.365 10.337 -7.556 1.00 16.04 314 ASP A CA 1
ATOM 2469 C C . ASP A 1 322 ? 40.211 9.573 -8.571 1.00 15.43 314 ASP A C 1
ATOM 2470 O O . ASP A 1 322 ? 40.401 10.017 -9.711 1.00 15.21 314 ASP A O 1
ATOM 2475 N N . ALA A 1 323 ? 40.742 8.431 -8.132 1.00 15.12 315 ALA A N 1
ATOM 2476 C CA . ALA A 1 323 ? 41.345 7.476 -9.058 1.00 15.50 315 ALA A CA 1
ATOM 2477 C C . ALA A 1 323 ? 40.304 6.993 -10.062 1.00 18.21 315 ALA A C 1
ATOM 2478 O O . ALA A 1 323 ? 39.112 6.905 -9.755 1.00 18.67 315 ALA A O 1
ATOM 2480 N N . GLY A 1 324 ? 40.767 6.688 -11.278 1.00 16.84 316 GLY A N 1
ATOM 2481 C CA . GLY A 1 324 ? 39.913 6.171 -12.331 1.00 16.63 316 GLY A CA 1
ATOM 2482 C C . GLY A 1 324 ? 39.756 4.657 -12.302 1.00 17.07 316 GLY A C 1
ATOM 2483 O O . GLY A 1 324 ? 40.363 3.963 -11.484 1.00 17.71 316 GLY A O 1
ATOM 2484 N N . PRO A 1 325 ? 38.940 4.116 -13.220 1.00 19.28 317 PRO A N 1
ATOM 2485 C CA . PRO A 1 325 ? 38.635 2.668 -13.176 1.00 18.81 317 PRO A CA 1
ATOM 2486 C C . PRO A 1 325 ? 39.819 1.742 -13.424 1.00 19.48 317 PRO A C 1
ATOM 2487 O O . PRO A 1 325 ? 39.884 0.657 -12.826 1.00 18.72 317 PRO A O 1
ATOM 2491 N N . LYS A 1 326 ? 40.742 2.104 -14.310 1.00 18.08 318 LYS A N 1
ATOM 2492 C CA . LYS A 1 326 ? 41.906 1.243 -14.525 1.00 17.93 318 LYS A CA 1
ATOM 2493 C C . LYS A 1 326 ? 42.825 1.239 -13.306 1.00 18.41 318 LYS A C 1
ATOM 2494 O O . LYS A 1 326 ? 43.379 0.191 -12.941 1.00 19.50 318 LYS A O 1
ATOM 2500 N N . SER A 1 327 ? 43.004 2.405 -12.675 1.00 17.57 319 SER A N 1
ATOM 2501 C CA . SER A 1 327 ? 43.796 2.499 -11.449 1.00 15.97 319 SER A CA 1
ATOM 2502 C C . SER A 1 327 ? 43.191 1.642 -10.347 1.00 17.54 319 SER A C 1
ATOM 2503 O O . SER A 1 327 ? 43.915 0.981 -9.591 1.00 18.29 319 SER A O 1
ATOM 2506 N N . ILE A 1 328 ? 41.856 1.638 -10.251 1.00 17.08 320 ILE A N 1
ATOM 2507 C CA . ILE A 1 328 ? 41.162 0.844 -9.239 1.00 17.87 320 ILE A CA 1
ATOM 2508 C C . ILE A 1 328 ? 41.337 -0.648 -9.510 1.00 19.52 320 ILE A C 1
ATOM 2509 O O . ILE A 1 328 ? 41.551 -1.445 -8.585 1.00 21.07 320 ILE A O 1
ATOM 2514 N N . GLU A 1 329 ? 41.266 -1.050 -10.786 1.00 21.04 321 GLU A N 1
ATOM 2515 C CA . GLU A 1 329 ? 41.555 -2.434 -11.148 1.00 22.03 321 GLU A CA 1
ATOM 2516 C C . GLU A 1 329 ? 42.997 -2.810 -10.809 1.00 21.33 321 GLU A C 1
ATOM 2517 O O . GLU A 1 329 ? 43.266 -3.937 -10.374 1.00 22.04 321 GLU A O 1
ATOM 2523 N N . ASN A 1 330 ? 43.938 -1.874 -10.981 1.00 19.32 322 ASN A N 1
ATOM 2524 C CA . ASN A 1 330 ? 45.331 -2.156 -10.649 1.00 19.72 322 ASN A CA 1
ATOM 2525 C C . ASN A 1 330 ? 45.545 -2.413 -9.159 1.00 20.06 322 ASN A C 1
ATOM 2526 O O . ASN A 1 330 ? 46.567 -2.999 -8.793 1.00 21.34 322 ASN A O 1
ATOM 2531 N N . TYR A 1 331 ? 44.618 -1.990 -8.291 1.00 19.27 323 TYR A N 1
ATOM 2532 C CA . TYR A 1 331 ? 44.762 -2.272 -6.860 1.00 18.83 323 TYR A CA 1
ATOM 2533 C C . TYR A 1 331 ? 44.732 -3.767 -6.565 1.00 18.04 323 TYR A C 1
ATOM 2534 O O . TYR A 1 331 ? 45.337 -4.210 -5.577 1.00 19.83 323 TYR A O 1
ATOM 2543 N N . LYS A 1 332 ? 44.010 -4.557 -7.372 1.00 19.31 324 LYS A N 1
ATOM 2544 C CA . LYS A 1 332 ? 43.719 -5.945 -7.008 1.00 21.39 324 LYS A CA 1
ATOM 2545 C C . LYS A 1 332 ? 44.992 -6.762 -6.805 1.00 22.26 324 LYS A C 1
ATOM 2546 O O . LYS A 1 332 ? 45.208 -7.352 -5.736 1.00 21.22 324 LYS A O 1
ATOM 2552 N N . ASP A 1 333 ? 45.844 -6.829 -7.826 1.00 23.05 325 ASP A N 1
ATOM 2553 C CA . ASP A 1 333 ? 47.028 -7.675 -7.719 1.00 23.24 325 ASP A CA 1
ATOM 2554 C C . ASP A 1 333 ? 47.993 -7.157 -6.655 1.00 22.51 325 ASP A C 1
ATOM 2555 O O . ASP A 1 333 ? 48.698 -7.949 -6.020 1.00 25.92 325 ASP A O 1
ATOM 2560 N N . VAL A 1 334 ? 48.024 -5.839 -6.436 1.00 20.72 326 VAL A N 1
ATOM 2561 C CA . VAL A 1 334 ? 48.946 -5.253 -5.464 1.00 21.78 326 VAL A CA 1
ATOM 2562 C C . VAL A 1 334 ? 48.503 -5.560 -4.034 1.00 21.63 326 VAL A C 1
ATOM 2563 O O . VAL A 1 334 ? 49.304 -6.001 -3.200 1.00 22.43 326 VAL A O 1
ATOM 2567 N N . ILE A 1 335 ? 47.225 -5.336 -3.729 1.00 19.94 327 ILE A N 1
ATOM 2568 C CA . ILE A 1 335 ? 46.742 -5.498 -2.358 1.00 20.90 327 ILE A CA 1
ATOM 2569 C C . ILE A 1 335 ? 46.577 -6.973 -1.998 1.00 19.55 327 ILE A C 1
ATOM 2570 O O . ILE A 1 335 ? 47.004 -7.418 -0.924 1.00 21.09 327 ILE A O 1
ATOM 2575 N N . LEU A 1 336 ? 45.949 -7.760 -2.878 1.00 20.16 328 LEU A N 1
ATOM 2576 C CA . LEU A 1 336 ? 45.635 -9.144 -2.523 1.00 23.20 328 LEU A CA 1
ATOM 2577 C C . LEU A 1 336 ? 46.873 -10.031 -2.397 1.00 23.58 328 LEU A C 1
ATOM 2578 O O . LEU A 1 336 ? 46.796 -11.089 -1.760 1.00 28.19 328 LEU A O 1
ATOM 2583 N N . SER A 1 337 ? 48.007 -9.632 -2.972 1.00 22.96 329 SER A N 1
ATOM 2584 C CA . SER A 1 337 ? 49.244 -10.391 -2.823 1.00 24.38 329 SER A CA 1
ATOM 2585 C C . SER A 1 337 ? 50.064 -9.990 -1.598 1.00 23.85 329 SER A C 1
ATOM 2586 O O . SER A 1 337 ? 51.122 -10.584 -1.367 1.00 26.98 329 SER A O 1
ATOM 2589 N N . SER A 1 338 ? 49.609 -9.016 -0.807 1.00 22.19 330 SER A N 1
ATOM 2590 C CA . SER A 1 338 ? 50.366 -8.505 0.330 1.00 20.35 330 SER A CA 1
ATOM 2591 C C . SER A 1 338 ? 49.945 -9.200 1.618 1.00 22.04 330 SER A C 1
ATOM 2592 O O . SER A 1 338 ? 48.761 -9.474 1.833 1.00 25.20 330 SER A O 1
ATOM 2595 N N . LYS A 1 339 ? 50.922 -9.489 2.473 1.00 21.97 331 LYS A N 1
ATOM 2596 C CA . LYS A 1 339 ? 50.633 -10.113 3.759 1.00 23.61 331 LYS A CA 1
ATOM 2597 C C . LYS A 1 339 ? 50.680 -9.154 4.945 1.00 21.97 331 LYS A C 1
ATOM 2598 O O . LYS A 1 339 ? 50.179 -9.506 6.019 1.00 24.59 331 LYS A O 1
ATOM 2604 N N . THR A 1 340 ? 51.250 -7.962 4.785 1.00 21.60 332 THR A N 1
ATOM 2605 C CA . THR A 1 340 ? 51.105 -6.883 5.758 1.00 20.68 332 THR A CA 1
ATOM 2606 C C . THR A 1 340 ? 50.810 -5.599 4.996 1.00 18.61 332 THR A C 1
ATOM 2607 O O . THR A 1 340 ? 51.403 -5.347 3.941 1.00 19.97 332 THR A O 1
ATOM 2611 N N . ILE A 1 341 ? 49.874 -4.805 5.517 1.00 19.48 333 ILE A N 1
ATOM 2612 C CA . ILE A 1 341 ? 49.386 -3.593 4.863 1.00 19.12 333 ILE A CA 1
ATOM 2613 C C . ILE A 1 341 ? 49.342 -2.461 5.887 1.00 18.85 333 ILE A C 1
ATOM 2614 O O . ILE A 1 341 ? 48.681 -2.585 6.924 1.00 21.72 333 ILE A O 1
ATOM 2619 N N . ILE A 1 342 ? 50.022 -1.354 5.585 1.00 18.32 334 ILE A N 1
ATOM 2620 C CA . ILE A 1 342 ? 49.985 -0.135 6.387 1.00 18.99 334 ILE A CA 1
ATOM 2621 C C . ILE A 1 342 ? 49.296 0.922 5.538 1.00 19.80 334 ILE A C 1
ATOM 2622 O O . ILE A 1 342 ? 49.825 1.321 4.494 1.00 20.40 334 ILE A O 1
ATOM 2627 N N . TRP A 1 343 ? 48.124 1.379 5.979 1.00 20.12 335 TRP A N 1
ATOM 2628 C CA . TRP A 1 343 ? 47.277 2.272 5.189 1.00 18.57 335 TRP A CA 1
ATOM 2629 C C . TRP A 1 343 ? 47.141 3.620 5.891 1.00 20.96 335 TRP A C 1
ATOM 2630 O O . TRP A 1 343 ? 46.533 3.713 6.965 1.00 21.19 335 TRP A O 1
ATOM 2641 N N . ASN A 1 344 ? 47.689 4.672 5.264 1.00 19.88 336 ASN A N 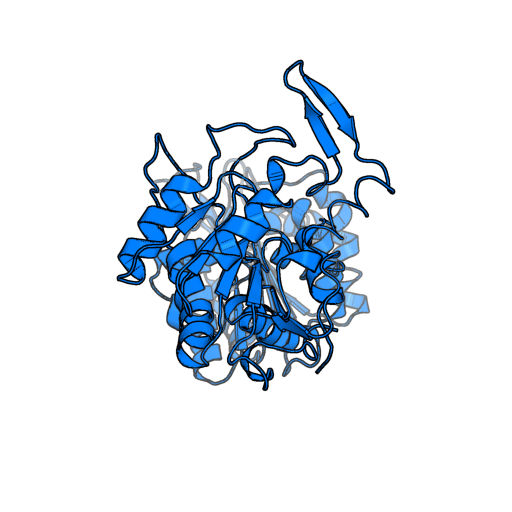1
ATOM 2642 C CA . ASN A 1 344 ? 47.612 6.045 5.769 1.00 22.17 336 ASN A CA 1
ATOM 2643 C C . ASN A 1 344 ? 47.234 6.978 4.608 1.00 21.66 336 ASN A C 1
ATOM 2644 O O . ASN A 1 344 ? 48.091 7.645 4.027 1.00 21.01 336 ASN A O 1
ATOM 2649 N N . GLY A 1 345 ? 45.943 7.013 4.262 1.00 20.44 337 GLY A N 1
ATOM 2650 C CA . GLY A 1 345 ? 45.420 8.026 3.366 1.00 22.62 337 GLY A CA 1
ATOM 2651 C C . GLY A 1 345 ? 44.385 7.534 2.365 1.00 19.58 337 GLY A C 1
ATOM 2652 O O . GLY A 1 345 ? 44.603 6.548 1.652 1.00 20.82 337 GLY A O 1
ATOM 2653 N N . PRO A 1 346 ? 43.242 8.223 2.279 1.00 20.92 338 PRO A N 1
ATOM 2654 C CA . PRO A 1 346 ? 42.257 7.912 1.231 1.00 19.74 338 PRO A CA 1
ATOM 2655 C C . PRO A 1 346 ? 42.813 8.192 -0.162 1.00 18.24 338 PRO A C 1
ATOM 2656 O O . PRO A 1 346 ? 43.812 8.895 -0.338 1.00 19.85 338 PRO A O 1
ATOM 2660 N N . GLN A 1 347 ? 42.145 7.620 -1.170 1.00 16.95 339 GLN A N 1
ATOM 2661 C CA . GLN A 1 347 ? 42.611 7.663 -2.557 1.00 16.14 339 GLN A CA 1
ATOM 2662 C C . GLN A 1 347 ? 41.826 8.651 -3.420 1.00 17.77 339 GLN A C 1
ATOM 2663 O O . GLN A 1 347 ? 42.002 8.669 -4.647 1.00 19.22 339 GLN A O 1
ATOM 2669 N N . GLY A 1 348 ? 40.966 9.454 -2.802 1.00 16.84 340 GLY A N 1
ATOM 2670 C CA . GLY A 1 348 ? 40.198 10.480 -3.487 1.00 16.79 340 GLY A CA 1
ATOM 2671 C C . GLY A 1 348 ? 39.428 11.282 -2.459 1.00 14.84 340 GLY A C 1
ATOM 2672 O O . GLY A 1 348 ? 39.584 11.071 -1.253 1.00 18.17 340 GLY A O 1
ATOM 2673 N N . VAL A 1 349 ? 38.572 12.193 -2.938 1.00 16.42 341 VAL A N 1
ATOM 2674 C CA . VAL A 1 349 ? 37.755 13.033 -2.059 1.00 16.55 341 VAL A CA 1
ATOM 2675 C C . VAL A 1 349 ? 36.565 12.223 -1.543 1.00 17.37 341 VAL A C 1
ATOM 2676 O O . VAL A 1 349 ? 35.425 12.368 -2.013 1.00 17.80 341 VAL A O 1
ATOM 2680 N N . PHE A 1 350 ? 36.832 11.359 -0.559 1.00 18.27 342 PHE A N 1
ATOM 2681 C CA . PHE A 1 350 ? 35.862 10.364 -0.107 1.00 19.64 342 PHE A CA 1
ATOM 2682 C C . PHE A 1 350 ? 34.649 10.978 0.587 1.00 20.80 342 PHE A C 1
ATOM 2683 O O . PHE A 1 350 ? 33.632 10.291 0.742 1.00 22.68 342 PHE A O 1
ATOM 2691 N N . GLU A 1 351 ? 34.729 12.244 1.017 1.00 17.46 343 GLU A N 1
ATOM 2692 C CA . GLU A 1 351 ? 33.580 12.897 1.632 1.00 18.03 343 GLU A CA 1
ATOM 2693 C C . GLU A 1 351 ? 32.487 13.238 0.628 1.00 19.36 343 GLU A C 1
ATOM 2694 O O . GLU A 1 351 ? 31.364 13.553 1.043 1.00 22.48 343 GLU A O 1
ATOM 2700 N N . MET A 1 352 ? 32.794 13.199 -0.673 1.00 19.46 344 MET A N 1
ATOM 2701 C CA . MET A 1 352 ? 31.814 13.406 -1.737 1.00 17.30 344 MET A CA 1
ATOM 2702 C C . MET A 1 352 ? 31.516 12.050 -2.350 1.00 19.71 344 MET A C 1
ATOM 2703 O O . MET A 1 352 ? 32.424 11.444 -2.941 1.00 20.69 344 MET A O 1
ATOM 2708 N N . PRO A 1 353 ? 30.289 11.531 -2.234 1.00 19.05 345 PRO A N 1
ATOM 2709 C CA . PRO A 1 353 ? 30.027 10.151 -2.690 1.00 19.00 345 PRO A CA 1
ATOM 2710 C C . PRO A 1 353 ? 30.471 9.847 -4.113 1.00 19.14 345 PRO A C 1
ATOM 2711 O O . PRO A 1 353 ? 30.951 8.739 -4.378 1.00 22.45 345 PRO A O 1
ATOM 2715 N N . ASN A 1 354 ? 30.311 10.787 -5.044 1.00 18.82 346 ASN A N 1
ATOM 2716 C CA . ASN A 1 354 ? 30.717 10.510 -6.421 1.00 19.01 346 ASN A CA 1
ATOM 2717 C C . ASN A 1 354 ? 32.230 10.390 -6.588 1.00 19.02 346 ASN A C 1
ATOM 2718 O O . ASN A 1 354 ? 32.679 9.892 -7.629 1.00 19.43 346 ASN A O 1
ATOM 2723 N N . PHE A 1 355 ? 33.017 10.805 -5.588 1.00 18.18 347 PHE A N 1
ATOM 2724 C CA . PHE A 1 355 ? 34.474 10.714 -5.632 1.00 16.85 347 PHE A CA 1
ATOM 2725 C C . PHE A 1 355 ? 35.030 9.781 -4.552 1.00 17.27 347 PHE A C 1
ATOM 2726 O O . PHE A 1 355 ? 36.221 9.838 -4.223 1.00 17.80 347 PHE A O 1
ATOM 2734 N N . ALA A 1 356 ? 34.188 8.879 -4.038 1.00 19.04 348 ALA A N 1
ATOM 2735 C CA . ALA A 1 356 ? 34.529 7.941 -2.972 1.00 15.44 348 ALA A CA 1
ATOM 2736 C C . ALA A 1 356 ? 34.838 6.526 -3.471 1.00 17.97 348 ALA A C 1
ATOM 2737 O O . ALA A 1 356 ? 35.322 5.703 -2.685 1.00 18.89 348 ALA A O 1
ATOM 2739 N N . LYS A 1 357 ? 34.566 6.214 -4.742 1.00 18.88 349 LYS A N 1
ATOM 2740 C CA . LYS A 1 357 ? 34.646 4.825 -5.199 1.00 20.72 349 LYS A CA 1
ATOM 2741 C C . LYS A 1 357 ? 36.060 4.253 -5.103 1.00 19.06 349 LYS A C 1
ATOM 2742 O O . LYS A 1 357 ? 36.236 3.082 -4.746 1.00 19.62 349 LYS A O 1
ATOM 2748 N N . GLY A 1 358 ? 37.082 5.048 -5.431 1.00 17.07 350 GLY A N 1
ATOM 2749 C CA . GLY A 1 358 ? 38.448 4.558 -5.306 1.00 16.53 350 GLY A CA 1
ATOM 2750 C C . GLY A 1 358 ? 38.794 4.148 -3.884 1.00 16.50 350 GLY A C 1
ATOM 2751 O O . GLY A 1 358 ? 39.395 3.092 -3.655 1.00 19.20 350 GLY A O 1
ATOM 2752 N N . SER A 1 359 ? 38.394 4.969 -2.910 1.00 15.72 351 SER A N 1
ATOM 2753 C CA . SER A 1 359 ? 38.694 4.680 -1.508 1.00 16.90 351 SER A CA 1
ATOM 2754 C C . SER A 1 359 ? 37.885 3.493 -0.996 1.00 17.47 351 SER A C 1
ATOM 2755 O O . SER A 1 359 ? 38.391 2.678 -0.209 1.00 18.42 351 SER A O 1
ATOM 2758 N N . ILE A 1 360 ? 36.625 3.379 -1.423 1.00 16.33 352 ILE A N 1
ATOM 2759 C CA . ILE A 1 360 ? 35.786 2.267 -0.982 1.00 18.23 352 ILE A CA 1
ATOM 2760 C C . ILE A 1 360 ? 36.276 0.937 -1.558 1.00 18.47 352 ILE A C 1
ATOM 2761 O O . ILE A 1 360 ? 36.294 -0.089 -0.864 1.00 19.22 352 ILE A O 1
ATOM 2766 N N . GLU A 1 361 ? 36.681 0.920 -2.831 1.00 18.88 353 GLU A N 1
ATOM 2767 C CA . GLU A 1 361 ? 37.213 -0.320 -3.389 1.00 19.11 353 GLU A CA 1
ATOM 2768 C C . GLU A 1 361 ? 38.549 -0.703 -2.755 1.00 19.64 353 GLU A C 1
ATOM 2769 O O . GLU A 1 361 ? 38.816 -1.894 -2.542 1.00 20.65 353 GLU A O 1
ATOM 2775 N N . CYS A 1 362 ? 39.409 0.285 -2.469 1.00 18.70 354 CYS A N 1
ATOM 2776 C CA . CYS A 1 362 ? 40.624 0.013 -1.705 1.00 20.10 354 CYS A CA 1
ATOM 2777 C C . CYS A 1 362 ? 40.286 -0.665 -0.379 1.00 19.41 354 CYS A C 1
ATOM 2778 O O . CYS A 1 362 ? 40.876 -1.692 -0.023 1.00 20.16 354 CYS A O 1
ATOM 2781 N N . LEU A 1 363 ? 39.326 -0.102 0.362 1.00 18.53 355 LEU A N 1
ATOM 2782 C CA . LEU A 1 363 ? 38.898 -0.702 1.624 1.00 19.97 355 LEU A CA 1
ATOM 2783 C C . LEU A 1 363 ? 38.420 -2.143 1.435 1.00 18.30 355 LEU A C 1
ATOM 2784 O O . LEU A 1 363 ? 38.771 -3.029 2.223 1.00 20.66 355 LEU A O 1
ATOM 2789 N N . ASN A 1 364 ? 37.593 -2.394 0.409 1.00 20.40 356 ASN A N 1
ATOM 2790 C CA . ASN A 1 364 ? 37.071 -3.746 0.196 1.00 21.60 356 ASN A CA 1
ATOM 2791 C C . ASN A 1 364 ? 38.193 -4.754 -0.056 1.00 20.87 356 ASN A C 1
ATOM 2792 O O . ASN A 1 364 ? 38.120 -5.903 0.408 1.00 21.17 356 ASN A O 1
ATOM 2797 N N . LEU A 1 365 ? 39.246 -4.339 -0.777 1.00 19.93 357 LEU A N 1
ATOM 2798 C CA . LEU A 1 365 ? 40.365 -5.238 -1.056 1.00 19.64 357 LEU A CA 1
ATOM 2799 C C . LEU A 1 365 ? 41.223 -5.466 0.186 1.00 19.78 357 LEU A C 1
ATOM 2800 O O . LEU A 1 365 ? 41.690 -6.588 0.423 1.00 20.37 357 LEU A O 1
ATOM 2805 N N . VAL A 1 366 ? 41.448 -4.420 0.991 1.00 19.39 358 VAL A N 1
ATOM 2806 C CA . VAL A 1 366 ? 42.189 -4.602 2.242 1.00 20.00 358 VAL A CA 1
ATOM 2807 C C . VAL A 1 366 ? 41.474 -5.594 3.153 1.00 19.41 358 VAL A C 1
ATOM 2808 O O . VAL A 1 366 ? 42.109 -6.442 3.793 1.00 22.08 358 VAL A O 1
ATOM 2812 N N . ILE A 1 367 ? 40.143 -5.511 3.215 1.00 19.88 359 ILE A N 1
ATOM 2813 C CA . ILE A 1 367 ? 39.356 -6.445 4.019 1.00 21.03 359 ILE A CA 1
ATOM 2814 C C . ILE A 1 367 ? 39.496 -7.868 3.487 1.00 23.13 359 ILE A C 1
ATOM 2815 O O . ILE A 1 367 ? 39.652 -8.824 4.259 1.00 24.31 359 ILE A O 1
ATOM 2820 N N . GLU A 1 368 ? 39.438 -8.032 2.162 1.00 23.75 360 GLU A N 1
ATOM 2821 C CA . GLU A 1 368 ? 39.559 -9.361 1.571 1.00 23.86 360 GLU A CA 1
ATOM 2822 C C . GLU A 1 368 ? 40.919 -9.984 1.879 1.00 23.24 360 GLU A C 1
ATOM 2823 O O . GLU A 1 368 ? 41.001 -11.169 2.238 1.00 23.91 360 GLU A O 1
ATOM 2829 N N . ALA A 1 369 ? 42.000 -9.201 1.760 1.00 20.73 361 ALA A N 1
ATOM 2830 C CA . ALA A 1 369 ? 43.328 -9.720 2.091 1.00 22.33 361 ALA A CA 1
ATOM 2831 C C . ALA A 1 369 ? 43.424 -10.097 3.567 1.00 23.19 361 ALA A C 1
ATOM 2832 O O . ALA A 1 369 ? 44.027 -11.119 3.916 1.00 24.45 361 ALA A O 1
ATOM 2834 N N . THR A 1 370 ? 42.837 -9.278 4.449 1.00 23.04 362 THR A N 1
ATOM 2835 C CA . THR A 1 370 ? 42.881 -9.564 5.880 1.00 23.96 362 THR A CA 1
ATOM 2836 C C . THR A 1 370 ? 42.145 -10.856 6.211 1.00 25.22 362 THR A C 1
ATOM 2837 O O . THR A 1 370 ? 42.600 -11.642 7.054 1.00 24.92 362 THR A O 1
ATOM 2841 N N . LYS A 1 371 ? 41.004 -11.100 5.555 1.00 27.38 363 LYS A N 1
ATOM 2842 C CA . LYS A 1 371 ? 40.256 -12.330 5.809 1.00 28.40 363 LYS A CA 1
ATOM 2843 C C . LYS A 1 371 ? 41.051 -13.564 5.415 1.00 29.50 363 LYS A C 1
ATOM 2844 O O . LYS A 1 371 ? 40.832 -14.647 5.975 1.00 33.69 363 LYS A O 1
ATOM 2850 N N . LYS A 1 372 ? 41.969 -13.425 4.462 1.00 29.98 364 LYS A N 1
ATOM 2851 C CA . LYS A 1 372 ? 42.813 -14.520 4.004 1.00 34.08 364 LYS A CA 1
ATOM 2852 C C . LYS A 1 372 ? 44.140 -14.604 4.745 1.00 31.38 364 LYS A C 1
ATOM 2853 O O . LYS A 1 372 ? 45.007 -15.391 4.350 1.00 32.57 364 LYS A O 1
ATOM 2859 N N . GLY A 1 373 ? 44.322 -13.812 5.799 1.00 27.48 365 GLY A N 1
ATOM 2860 C CA . GLY A 1 373 ? 45.488 -13.930 6.659 1.00 27.20 365 GLY A CA 1
ATOM 2861 C C . GLY A 1 373 ? 46.401 -12.722 6.702 1.00 25.67 365 GLY A C 1
ATOM 2862 O O . GLY A 1 373 ? 47.389 -12.753 7.448 1.00 29.12 365 GLY A O 1
ATOM 2863 N N . ALA A 1 374 ? 46.147 -11.654 5.951 1.00 23.87 366 ALA A N 1
ATOM 2864 C CA . ALA A 1 374 ? 47.012 -10.485 6.029 1.00 21.78 366 ALA A CA 1
ATOM 2865 C C . ALA A 1 374 ? 46.741 -9.699 7.311 1.00 23.16 366 ALA A C 1
ATOM 2866 O O . ALA A 1 374 ? 45.645 -9.749 7.878 1.00 25.44 366 ALA A O 1
ATOM 2868 N N . ILE A 1 375 ? 47.757 -8.964 7.764 1.00 23.19 367 ILE A N 1
ATOM 2869 C CA . ILE A 1 375 ? 47.631 -8.040 8.889 1.00 23.40 367 ILE A CA 1
ATOM 2870 C C . ILE A 1 375 ? 47.494 -6.634 8.318 1.00 20.99 367 ILE A C 1
ATOM 2871 O O . ILE A 1 375 ? 48.379 -6.166 7.593 1.00 22.74 367 ILE A O 1
ATOM 2876 N N . SER A 1 376 ? 46.396 -5.949 8.654 1.00 20.70 368 SER A N 1
ATOM 2877 C CA . SER A 1 376 ? 46.112 -4.609 8.149 1.00 18.69 368 SER A CA 1
ATOM 2878 C C . SER A 1 376 ? 46.084 -3.603 9.293 1.00 20.11 368 SER A C 1
ATOM 2879 O O . SER A 1 376 ? 45.393 -3.817 10.295 1.00 21.07 368 SER A O 1
ATOM 2882 N N . ILE A 1 377 ? 46.808 -2.496 9.125 1.00 19.76 369 ILE A N 1
ATOM 2883 C CA . ILE A 1 377 ? 46.910 -1.443 10.131 1.00 21.88 369 ILE A CA 1
ATOM 2884 C C . ILE A 1 377 ? 46.519 -0.112 9.499 1.00 21.55 369 ILE A C 1
ATOM 2885 O O . ILE A 1 377 ? 47.074 0.275 8.461 1.00 23.26 369 ILE A O 1
ATOM 2890 N N . VAL A 1 378 ? 45.553 0.577 10.110 1.00 20.70 370 VAL A N 1
ATOM 2891 C CA . VAL A 1 378 ? 45.115 1.901 9.671 1.00 22.62 370 VAL A CA 1
ATOM 2892 C C . VAL A 1 378 ? 45.663 2.942 10.641 1.00 24.57 370 VAL A C 1
ATOM 2893 O O . VAL A 1 378 ? 45.486 2.817 11.860 1.00 24.24 370 VAL A O 1
ATOM 2897 N N . GLY A 1 379 ? 46.309 3.979 10.100 1.00 28.44 371 GLY A N 1
ATOM 2898 C CA . GLY A 1 379 ? 47.103 4.873 10.936 1.00 32.31 371 GLY A CA 1
ATOM 2899 C C . GLY A 1 379 ? 46.278 5.857 11.745 1.00 39.51 371 GLY A C 1
ATOM 2900 O O . GLY A 1 379 ? 46.597 6.144 12.904 1.00 42.35 371 GLY A O 1
ATOM 2901 N N . GLY A 1 380 ? 45.236 6.403 11.151 1.00 39.64 372 GLY A N 1
ATOM 2902 C CA . GLY A 1 380 ? 44.345 7.322 11.851 1.00 39.93 372 GLY A CA 1
ATOM 2903 C C . GLY A 1 380 ? 43.732 8.315 10.876 1.00 40.30 372 GLY A C 1
ATOM 2904 O O . GLY A 1 380 ? 43.608 8.028 9.690 1.00 42.51 372 GLY A O 1
ATOM 2905 N N . GLY A 1 381 ? 43.336 9.462 11.422 1.00 39.22 373 GLY A N 1
ATOM 2906 C CA . GLY A 1 381 ? 42.889 10.580 10.607 1.00 35.79 373 GLY A CA 1
ATOM 2907 C C . GLY A 1 381 ? 41.732 10.251 9.681 1.00 32.85 373 GLY A C 1
ATOM 2908 O O . GLY A 1 381 ? 40.747 9.602 10.065 1.00 30.86 373 GLY A O 1
ATOM 2909 N N . ASP A 1 382 ? 41.855 10.715 8.434 1.00 30.64 374 ASP A N 1
ATOM 2910 C CA . ASP A 1 382 ? 40.790 10.526 7.455 1.00 23.69 374 ASP A CA 1
ATOM 2911 C C . ASP A 1 382 ? 40.584 9.059 7.100 1.00 22.97 374 ASP A C 1
ATOM 2912 O O . ASP A 1 382 ? 39.454 8.667 6.793 1.00 22.76 374 ASP A O 1
ATOM 2917 N N . THR A 1 383 ? 41.646 8.238 7.122 1.00 23.69 375 THR A N 1
ATOM 2918 C CA . THR A 1 383 ? 41.462 6.814 6.833 1.00 19.63 375 THR A CA 1
ATOM 2919 C C . THR A 1 383 ? 40.582 6.154 7.890 1.00 23.46 375 THR A C 1
ATOM 2920 O O . THR A 1 383 ? 39.659 5.398 7.556 1.00 22.32 375 THR A O 1
ATOM 2924 N N . ALA A 1 384 ? 40.834 6.447 9.169 1.00 24.58 376 ALA A N 1
ATOM 2925 C CA . ALA A 1 384 ? 39.983 5.911 10.226 1.00 24.16 376 ALA A CA 1
ATOM 2926 C C . ALA A 1 384 ? 38.536 6.368 10.055 1.00 24.27 376 ALA A C 1
ATOM 2927 O O . ALA A 1 384 ? 37.602 5.581 10.249 1.00 24.74 376 ALA A O 1
ATOM 2929 N N . SER A 1 385 ? 38.334 7.633 9.664 1.00 24.92 377 SER A N 1
ATOM 2930 C CA . SER A 1 385 ? 36.986 8.141 9.412 1.00 25.05 377 SER A CA 1
ATOM 2931 C C . SER A 1 385 ? 36.298 7.364 8.294 1.00 24.52 377 SER A C 1
ATOM 2932 O O . SER A 1 385 ? 35.113 7.025 8.402 1.00 26.79 377 SER A O 1
ATOM 2935 N N . LEU A 1 386 ? 37.021 7.083 7.206 1.00 24.84 378 LEU A N 1
ATOM 2936 C CA . LEU A 1 386 ? 36.457 6.284 6.124 1.00 23.47 378 LEU A CA 1
ATOM 2937 C C . LEU A 1 386 ? 36.015 4.910 6.622 1.00 26.20 378 LEU A C 1
ATOM 2938 O O . LEU A 1 386 ? 34.906 4.453 6.316 1.00 26.45 378 LEU A O 1
ATOM 2943 N N . VAL A 1 387 ? 36.878 4.235 7.389 1.00 25.30 379 VAL A N 1
ATOM 2944 C CA . VAL A 1 387 ? 36.543 2.915 7.920 1.00 24.09 379 VAL A CA 1
ATOM 2945 C C . VAL A 1 387 ? 35.310 2.989 8.817 1.00 26.37 379 VAL A C 1
ATOM 2946 O O . VAL A 1 387 ? 34.425 2.128 8.747 1.00 27.00 379 VAL A O 1
ATOM 2950 N N . GLU A 1 388 ? 35.229 4.017 9.671 1.00 29.64 380 GLU A N 1
ATOM 2951 C CA . GLU A 1 388 ? 34.089 4.136 10.577 1.00 33.27 380 GLU A CA 1
ATOM 2952 C C . GLU A 1 388 ? 32.803 4.405 9.807 1.00 30.03 380 GLU A C 1
ATOM 2953 O O . GLU A 1 388 ? 31.762 3.800 10.095 1.00 31.70 380 GLU A O 1
ATOM 2959 N N . GLN A 1 389 ? 32.860 5.298 8.814 1.00 32.97 381 GLN A N 1
ATOM 2960 C CA . GLN A 1 389 ? 31.671 5.632 8.034 1.00 33.83 381 GLN A CA 1
ATOM 2961 C C . GLN A 1 389 ? 31.148 4.434 7.252 1.00 33.94 381 GLN A C 1
ATOM 2962 O O . GLN A 1 389 ? 29.932 4.294 7.077 1.00 36.79 381 GLN A O 1
ATOM 2968 N N . GLN A 1 390 ? 32.041 3.564 6.775 1.00 31.89 382 GLN A N 1
ATOM 2969 C CA . GLN A 1 390 ? 31.650 2.324 6.114 1.00 31.96 382 GLN A CA 1
ATOM 2970 C C . GLN A 1 390 ? 31.315 1.206 7.094 1.00 32.66 382 GLN A C 1
ATOM 2971 O O . GLN A 1 390 ? 30.944 0.113 6.651 1.00 32.91 382 GLN A O 1
ATOM 2977 N N . GLN A 1 391 ? 31.465 1.442 8.401 1.00 32.50 383 GLN A N 1
ATOM 2978 C CA . GLN A 1 391 ? 31.112 0.467 9.440 1.00 31.97 383 GLN A CA 1
ATOM 2979 C C . GLN A 1 391 ? 31.925 -0.825 9.322 1.00 30.99 383 GLN A C 1
ATOM 2980 O O . GLN A 1 391 ? 31.391 -1.932 9.408 1.00 30.89 383 GLN A O 1
ATOM 2986 N N . LYS A 1 392 ? 33.244 -0.674 9.141 1.00 28.19 384 LYS A N 1
ATOM 2987 C CA . LYS A 1 392 ? 34.126 -1.812 8.902 1.00 29.51 384 LYS A CA 1
ATOM 2988 C C . LYS A 1 392 ? 35.298 -1.888 9.882 1.00 29.22 384 LYS A C 1
ATOM 2989 O O . LYS A 1 392 ? 36.314 -2.519 9.572 1.00 27.45 384 LYS A O 1
ATOM 2995 N N . LYS A 1 393 ? 35.181 -1.278 11.066 1.00 32.48 385 LYS A N 1
ATOM 2996 C CA . LYS A 1 393 ? 36.299 -1.290 12.011 1.00 36.12 385 LYS A CA 1
ATOM 2997 C C . LYS A 1 393 ? 36.695 -2.710 12.408 1.00 32.00 385 LYS A C 1
ATOM 2998 O O . LYS A 1 393 ? 37.887 -3.015 12.535 1.00 31.99 385 LYS A O 1
ATOM 3004 N N . ASN A 1 394 ? 35.715 -3.597 12.598 1.00 32.22 386 ASN A N 1
ATOM 3005 C CA . ASN A 1 394 ? 36.011 -4.966 13.013 1.00 36.08 386 ASN A CA 1
ATOM 3006 C C . ASN A 1 394 ? 36.629 -5.816 11.909 1.00 33.38 386 ASN A C 1
ATOM 3007 O O . ASN A 1 394 ? 37.021 -6.956 12.180 1.00 34.16 386 ASN A O 1
ATOM 3012 N N . GLU A 1 395 ? 36.728 -5.298 10.686 1.00 30.65 387 GLU A N 1
ATOM 3013 C CA . GLU A 1 395 ? 37.295 -6.031 9.563 1.00 29.99 387 GLU A CA 1
ATOM 3014 C C . GLU A 1 395 ? 38.743 -5.654 9.275 1.00 25.92 387 GLU A C 1
ATOM 3015 O O . GLU A 1 395 ? 39.345 -6.214 8.351 1.00 27.49 387 GLU A O 1
ATOM 3021 N N . ILE A 1 396 ? 39.307 -4.718 10.034 1.00 25.11 388 ILE A N 1
ATOM 3022 C CA . ILE A 1 396 ? 40.704 -4.307 9.935 1.00 25.51 388 ILE A CA 1
ATOM 3023 C C . ILE A 1 396 ? 41.413 -4.812 11.186 1.00 24.02 388 ILE A C 1
ATOM 3024 O O . ILE A 1 396 ? 40.841 -4.763 12.282 1.00 24.71 388 ILE A O 1
ATOM 3029 N N . SER A 1 397 ? 42.654 -5.304 11.027 1.00 22.42 389 SER A N 1
ATOM 3030 C CA . SER A 1 397 ? 43.369 -5.893 12.162 1.00 22.81 389 SER A CA 1
ATOM 3031 C C . SER A 1 397 ? 43.540 -4.885 13.292 1.00 22.02 389 SER A C 1
ATOM 3032 O O . SER A 1 397 ? 43.371 -5.231 14.473 1.00 23.84 389 SER A O 1
ATOM 3035 N N . HIS A 1 398 ? 43.874 -3.637 12.957 1.00 22.23 390 HIS A N 1
ATOM 3036 C CA . HIS A 1 398 ? 44.128 -2.621 13.980 1.00 21.52 390 HIS A CA 1
ATOM 3037 C C . HIS A 1 398 ? 43.896 -1.238 13.392 1.00 21.02 390 HIS A C 1
ATOM 3038 O O . HIS A 1 398 ? 44.606 -0.833 12.465 1.00 22.21 390 HIS A O 1
ATOM 3045 N N . VAL A 1 399 ? 42.915 -0.517 13.926 1.00 20.62 391 VAL A N 1
ATOM 3046 C CA . VAL A 1 399 ? 42.724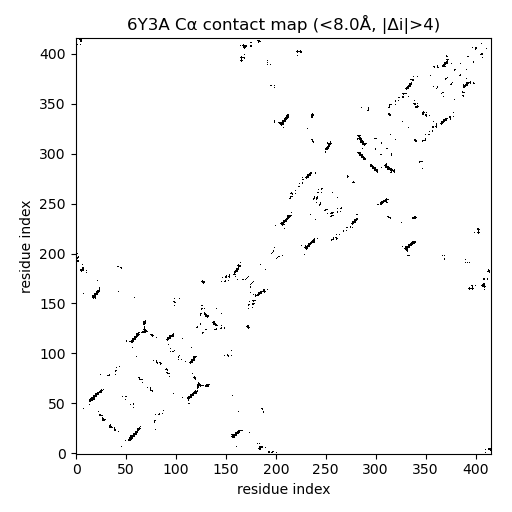 0.903 13.638 1.00 22.25 391 VAL A CA 1
ATOM 3047 C C . VAL A 1 399 ? 43.296 1.672 14.824 1.00 22.03 391 VAL A C 1
ATOM 3048 O O . VAL A 1 399 ? 42.722 1.665 15.918 1.00 25.51 391 VAL A O 1
ATOM 3052 N N . SER A 1 400 ? 44.431 2.331 14.619 1.00 21.24 392 SER A N 1
ATOM 3053 C CA . SER A 1 400 ? 45.094 3.035 15.710 1.00 21.78 392 SER A CA 1
ATOM 3054 C C . SER A 1 400 ? 44.281 4.245 16.160 1.00 24.33 392 SER A C 1
ATOM 3055 O O . SER A 1 400 ? 43.640 4.923 15.353 1.00 26.49 392 SER A O 1
ATOM 3058 N N . THR A 1 401 ? 44.300 4.507 17.470 1.00 25.45 393 THR A N 1
ATOM 3059 C CA . THR A 1 401 ? 43.755 5.740 18.030 1.00 27.85 393 THR A CA 1
ATOM 3060 C C . THR A 1 401 ? 44.842 6.606 18.660 1.00 28.91 393 THR A C 1
ATOM 3061 O O . THR A 1 401 ? 44.549 7.432 19.534 1.00 31.80 393 THR A O 1
ATOM 3065 N N . GLY A 1 402 ? 46.095 6.440 18.223 1.00 25.89 394 GLY A N 1
ATOM 3066 C CA . GLY A 1 402 ? 47.233 7.118 18.814 1.00 26.88 394 GLY A CA 1
ATOM 3067 C C . GLY A 1 402 ? 47.517 8.505 18.291 1.00 30.91 394 GLY A C 1
ATOM 3068 O O . GLY A 1 402 ? 48.420 9.177 18.806 1.00 31.50 394 GLY A O 1
ATOM 3069 N N . GLY A 1 403 ? 46.771 8.953 17.280 1.00 27.32 395 GLY A N 1
ATOM 3070 C CA . GLY A 1 403 ? 46.924 10.287 16.738 1.00 27.85 395 GLY A CA 1
ATOM 3071 C C . GLY A 1 403 ? 48.338 10.655 16.334 1.00 27.55 395 GLY A C 1
ATOM 3072 O O . GLY A 1 403 ? 48.940 10.014 15.464 1.00 27.97 395 GLY A O 1
ATOM 3073 N N . GLY A 1 404 ? 48.879 11.691 16.978 1.00 27.82 396 GLY A N 1
ATOM 3074 C CA . GLY A 1 404 ? 50.207 12.167 16.630 1.00 28.00 396 GLY A CA 1
ATOM 3075 C C . GLY A 1 404 ? 51.314 11.189 16.970 1.00 24.90 396 GLY A C 1
ATOM 3076 O O . GLY A 1 404 ? 52.359 11.183 16.316 1.00 24.15 396 GLY A O 1
ATOM 3077 N N . ALA A 1 405 ? 51.112 10.354 17.996 1.00 22.85 397 ALA A N 1
ATOM 3078 C CA . ALA A 1 405 ? 52.122 9.352 18.323 1.00 21.42 397 ALA A CA 1
ATOM 3079 C C . ALA A 1 405 ? 52.230 8.297 17.228 1.00 18.33 397 ALA A C 1
ATOM 3080 O O . ALA A 1 405 ? 53.331 7.822 16.923 1.00 20.48 397 ALA A O 1
ATOM 3082 N N . SER A 1 406 ? 51.098 7.915 16.627 1.00 19.03 398 SER A N 1
ATOM 3083 C CA . SER A 1 406 ? 51.129 6.936 15.542 1.00 20.49 398 SER A CA 1
ATOM 3084 C C . SER A 1 406 ? 51.872 7.481 14.333 1.00 20.35 398 SER A C 1
ATOM 3085 O O . SER A 1 406 ? 52.654 6.764 13.700 1.00 22.03 398 SER A O 1
ATOM 3088 N N . LEU A 1 407 ? 51.640 8.749 13.999 1.00 18.61 399 LEU A N 1
ATOM 3089 C CA . LEU A 1 407 ? 52.359 9.354 12.886 1.00 21.40 399 LEU A CA 1
ATOM 3090 C C . LEU A 1 407 ? 53.858 9.429 13.163 1.00 21.12 399 LEU A C 1
ATOM 3091 O O . LEU A 1 407 ? 54.670 9.081 12.295 1.00 21.71 399 LEU A O 1
ATOM 3096 N N . GLU A 1 408 ? 54.250 9.865 14.371 1.00 20.35 400 GLU A N 1
ATOM 3097 C CA . GLU A 1 408 ? 55.677 9.925 14.697 1.00 18.08 400 GLU A CA 1
ATOM 3098 C C . GLU A 1 408 ? 56.321 8.549 14.601 1.00 19.63 400 GLU A C 1
ATOM 3099 O O . GLU A 1 408 ? 57.450 8.414 14.109 1.00 20.80 400 GLU A O 1
ATOM 3105 N N A LEU A 1 409 ? 55.619 7.507 15.061 0.50 19.25 401 LEU A N 1
ATOM 3106 N N B LEU A 1 409 ? 55.611 7.518 15.062 0.50 19.50 401 LEU A N 1
ATOM 3107 C CA A LEU A 1 409 ? 56.174 6.158 14.980 0.50 20.23 401 LEU A CA 1
ATOM 3108 C CA B LEU A 1 409 ? 56.122 6.154 14.993 0.50 20.76 401 LEU A CA 1
ATOM 3109 C C A LEU A 1 409 ? 56.392 5.737 13.530 0.50 20.87 401 LEU A C 1
ATOM 3110 C C B LEU A 1 409 ? 56.377 5.737 13.546 0.50 21.18 401 LEU A C 1
ATOM 3111 O O A LEU A 1 409 ? 57.446 5.184 13.186 0.50 22.51 401 LEU A O 1
ATOM 3112 O O B LEU A 1 409 ? 57.439 5.192 13.219 0.50 23.04 401 LEU A O 1
ATOM 3121 N N . LEU A 1 410 ? 55.419 6.014 12.658 1.00 20.88 402 LEU A N 1
ATOM 3122 C CA . LEU A 1 410 ? 55.560 5.644 11.253 1.00 20.91 402 LEU A CA 1
ATOM 3123 C C . LEU A 1 410 ? 56.588 6.502 10.518 1.00 20.60 402 LEU A C 1
ATOM 3124 O O . LEU A 1 410 ? 57.085 6.080 9.466 1.00 23.41 402 LEU A O 1
ATOM 3129 N N . GLU A 1 411 ? 56.898 7.694 11.037 1.00 20.91 403 GLU A N 1
ATOM 3130 C CA . GLU A 1 411 ? 57.985 8.526 10.530 1.00 20.09 403 GLU A CA 1
ATOM 3131 C C . GLU A 1 411 ? 59.359 8.080 11.027 1.00 22.21 403 GLU A C 1
ATOM 3132 O O . GLU A 1 411 ? 60.369 8.642 10.585 1.00 23.32 403 GLU A O 1
ATOM 3138 N N . GLY A 1 412 ? 59.427 7.096 11.928 1.00 21.37 404 GLY A N 1
ATOM 3139 C CA . GLY A 1 412 ? 60.704 6.608 12.421 1.00 21.67 404 GLY A CA 1
ATOM 3140 C C . GLY A 1 412 ? 61.244 7.328 13.636 1.00 20.48 404 GLY A C 1
ATOM 3141 O O . GLY A 1 412 ? 62.434 7.185 13.949 1.00 24.29 404 GLY A O 1
ATOM 3142 N N . LYS A 1 413 ? 60.416 8.100 14.327 1.00 20.20 405 LYS A N 1
ATOM 3143 C CA . LYS A 1 413 ? 60.849 8.864 15.487 1.00 20.90 405 LYS A CA 1
ATOM 3144 C C . LYS A 1 413 ? 60.745 8.037 16.769 1.00 22.96 405 LYS A C 1
ATOM 3145 O O . LYS A 1 413 ? 59.997 7.061 16.855 1.00 24.13 405 LYS A O 1
ATOM 3151 N N . GLU A 1 414 ? 61.528 8.437 17.769 1.00 26.28 406 GLU A N 1
ATOM 3152 C CA . GLU A 1 414 ? 61.523 7.762 19.060 1.00 30.60 406 GLU A CA 1
ATOM 3153 C C . GLU A 1 414 ? 60.344 8.240 19.902 1.00 27.72 406 GLU A C 1
ATOM 3154 O O . GLU A 1 414 ? 59.992 9.426 19.891 1.00 26.94 406 GLU A O 1
ATOM 3160 N N . LEU A 1 415 ? 59.728 7.301 20.628 1.00 23.07 407 LEU A N 1
ATOM 3161 C CA . LEU A 1 415 ? 58.601 7.593 21.512 1.00 21.87 407 LEU A CA 1
ATOM 3162 C C . LEU A 1 415 ? 59.064 7.490 22.960 1.00 20.98 407 LEU A C 1
ATOM 3163 O O . LEU A 1 415 ? 59.192 6.372 23.490 1.00 19.45 407 LEU A O 1
ATOM 3168 N N . PRO A 1 416 ? 59.309 8.616 23.646 1.00 19.90 408 PRO A N 1
ATOM 3169 C CA . PRO A 1 416 ? 59.836 8.545 25.025 1.00 20.24 408 PRO A CA 1
ATOM 3170 C C . PRO A 1 416 ? 59.011 7.685 25.973 1.00 18.11 408 PRO A C 1
ATOM 3171 O O . PRO A 1 416 ? 59.579 6.998 26.832 1.00 19.64 408 PRO A O 1
ATOM 3175 N N . GLY A 1 417 ? 57.681 7.712 25.854 1.00 18.47 409 GLY A N 1
ATOM 3176 C CA . GLY A 1 417 ? 56.852 6.917 26.748 1.00 17.96 409 GLY A CA 1
ATOM 3177 C C . GLY A 1 417 ? 56.973 5.422 26.517 1.00 16.67 409 GLY A C 1
ATOM 3178 O O . GLY A 1 417 ? 56.739 4.624 27.438 1.00 16.59 409 GLY A O 1
ATOM 3179 N N . VAL A 1 418 ? 57.320 5.012 25.291 1.00 17.48 410 VAL A N 1
ATOM 3180 C CA . VAL A 1 418 ? 57.564 3.597 25.012 1.00 16.66 410 VAL A CA 1
ATOM 3181 C C . VAL A 1 418 ? 58.942 3.173 25.511 1.00 17.61 410 VAL A C 1
ATOM 3182 O O . VAL A 1 418 ? 59.090 2.113 26.138 1.00 17.52 410 VAL A O 1
ATOM 3186 N N . VAL A 1 419 ? 59.961 4.003 25.260 1.00 19.59 411 VAL A N 1
ATOM 3187 C CA . VAL A 1 419 ? 61.317 3.706 25.727 1.00 19.25 411 VAL A CA 1
ATOM 3188 C C . VAL A 1 419 ? 61.345 3.480 27.238 1.00 21.00 411 VAL A C 1
ATOM 3189 O O . VAL A 1 419 ? 62.079 2.616 27.737 1.00 21.34 411 VAL A O 1
ATOM 3193 N N . ALA A 1 420 ? 60.531 4.235 27.986 1.00 18.37 412 ALA A N 1
ATOM 3194 C CA . ALA A 1 420 ? 60.542 4.183 29.447 1.00 16.64 412 ALA A CA 1
ATOM 3195 C C . ALA A 1 420 ? 59.859 2.941 30.032 1.00 17.33 412 ALA A C 1
ATOM 3196 O O . ALA A 1 420 ? 59.957 2.721 31.249 1.00 19.41 412 ALA A O 1
ATOM 3198 N N . LEU A 1 421 ? 59.168 2.128 29.226 1.00 17.56 413 LEU A N 1
ATOM 3199 C CA . LEU A 1 421 ? 58.536 0.925 29.762 1.00 16.89 413 LEU A CA 1
ATOM 3200 C C . LEU A 1 421 ? 59.582 -0.150 30.083 1.00 17.32 413 LEU A C 1
ATOM 3201 O O . LEU A 1 421 ? 60.673 -0.197 29.499 1.00 20.71 413 LEU A O 1
ATOM 3206 N N . SER A 1 422 ? 59.225 -1.027 31.024 1.00 18.96 414 SER A N 1
ATOM 3207 C CA . SER A 1 422 ? 60.043 -2.187 31.353 1.00 19.92 414 SER A CA 1
ATOM 3208 C C . SER A 1 422 ? 60.104 -3.155 30.178 1.00 21.12 414 SER A C 1
ATOM 3209 O O . SER A 1 422 ? 59.201 -3.205 29.335 1.00 20.97 414 SER A O 1
ATOM 3212 N N . SER A 1 423 ? 61.171 -3.945 30.146 1.00 24.86 415 SER A N 1
ATOM 3213 C CA . SER A 1 423 ? 61.342 -4.976 29.137 1.00 30.90 415 SER A CA 1
ATOM 3214 C C . SER A 1 423 ? 60.730 -6.288 29.617 1.00 39.12 415 SER A C 1
ATOM 3215 O O . SER A 1 423 ? 60.619 -6.540 30.820 1.00 37.05 415 SER A O 1
ATOM 3218 N N . LYS A 1 424 ? 60.326 -7.124 28.663 1.00 47.61 416 LYS A N 1
ATOM 3219 C CA . LYS A 1 424 ? 59.710 -8.410 28.988 1.00 61.18 416 LYS A CA 1
ATOM 3220 C C . LYS A 1 424 ? 60.698 -9.368 29.644 1.00 71.49 416 LYS A C 1
ATOM 3221 O O . LYS A 1 424 ? 61.855 -9.457 29.237 1.00 76.58 416 LYS A O 1
#

Sequence (416 aa):
SLGNKLSITDVKAIQGKKVLVRVDFNVPIENGVIKDTNRITATLPTIHHLKKEGAAKIILISHCGRPDGTKNLKYTLKPVAETLGTLLGEEVLFLSDCVGEEVAAQINQAKDNSVILLENLRFHVEEEGKGVDAAGNKIKASKEDMMEKFQNNELTKLGDVFINDAFGTAHRAHSSMVGIKMNVKASGFLMKKELEYFSKALENPQRPLLAILGGAKVSDKIQLIKNLLDKVDKMIIGGGMAYTFKYVLNNMKIGDSLLFDEEAGSKIVNEIMEEKAKAKNVEIYLPVDFKVADKFDNNANTKVVTDEEGIEDKWMMGLDAGPKSIENYKDVILSSKTIIWNGPQGVFEMPNFAKGSIECLNLVIEATKKGAISIVGGGDTASLVEQQQKKNEISHVSTGGGASLELLLEGKELPGVVALSSK

Nearest PDB structures (foldseek):
  6yjf-assembly1_A  TM=1.001E+00  e=2.079E-87  Plasmodium vivax
  3oza-assembly2_C  TM=9.835E-01  e=1.846E-76  Plasmodium falciparum 3D7
  1vjd-assembly1_A  TM=9.388E-01  e=7.403E-64  Sus scrofa
  5m1r-assembly1_A  TM=9.341E-01  e=1.682E-63  Homo sapiens
  5m3u-assembly1_A  TM=9.326E-01  e=1.183E-63  Homo sapiens

Secondary structure (DSSP, 8-state):
--TTB-BGGG----TT-EEEEE------EETTEES--HHHHTTHHHHHHHHHTT-SEEEEE---S--TTS--GGG-SHHHHHHHHHHHTS--EE-S-SSSHHHHHHHHHSPTTEEEE---GGGSHHHHSEEE-TTS-EEE--HHHHHHHHHHHHTT-SEEEE--GGGTTS--HHHH----S-EEE-HHHHHHHHHHHHHHTSPPSSEEEEEE-S-SGGGHHHHHHHHTT-SEEEEESTHHHHHHHHHH---BTTS---HHHHTTHHHHHHHHHHTT-EEE--SEEEEESSSSTTS-EEEEETTT-B-TT-EEEEE-HHHHHHHHHHHHT-SEEEEES-SB-TTSGGG-HHHHHHHHHHHHHHHTT-EEEE-SHHHHHHHHHTT-GGGSSEE---THHHHHHHTT---HHHHTSPB-

Radius of gyration: 24.19 Å; Cα contacts (8 Å, |Δi|>4): 910; chains: 1; bounding box: 41×52×76 Å

B-factor: mean 27.39, std 11.38, range [11.4, 84.68]

InterPro domains:
  IPR001576 Phosphoglycerate kinase [MF_00145] (10-415)
  IPR001576 Phosphoglycerate kinase [PF00162] (9-405)
  IPR001576 Phosphoglycerate kinase [PIRSF000724] (5-415)
  IPR001576 Phosphoglycerate kinase [PR00477] (13-29)
  IPR001576 Phosphoglycerate kinase [PR00477] (34-56)
  IPR001576 Phosphoglycerate kinase [PR00477] (113-128)
  IPR001576 Phosphoglycerate kinase [PR00477] (156-178)
  IPR001576 Phosphoglycerate kinase [PR00477] (185-207)
  IPR001576 Phosphoglycerate kinase [PR00477] (208-227)
  IPR001576 Phosphoglycerate kinase [PR00477] (332-357)
  IPR001576 Phosphoglycerate kinase [PR00477] (368-379)
  IPR001576 Phosphoglycerate kinase [PR00477] (391-408)
  IPR001576 Phosphog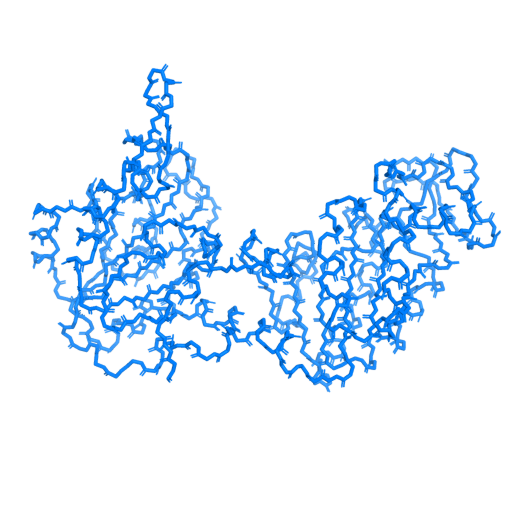lycerate kinase [PTHR11406] (4-415)
  IPR001576 Phosphoglycerate kinase [cd00318] (8-415)
  IPR015824 Phosphoglycerate kinase, N-terminal [G3DSA:3.40.50.1260] (1-72)
  IPR015824 Phosphoglycerate kinase, N-terminal [G3DSA:3.40.50.1260] (75-415)
  IPR015824 Phosphoglycerate kinase, N-terminal [G3DSA:3.40.50.1260] (202-391)
  IPR015911 Phosphoglycerate kinase, conserved site [PS00111] (18-28)
  IPR036043 Phosphoglycerate kinase superfamily [SSF53748] (4-414)

Foldseek 3Di:
DQQFFFAPVNDDDQAAWAEEEEAEPAFDDDPLRGPDCVRLVVCVVLLVVSLVNHHFEYEYAYAYDALFAADDCVGWCVSVQVVSCVVVVHHEAEEAAQFDDVVLVVRVPDGTSHYYYYIHPSNHCLFQQWGADPVGHIDGADPVRNLVVLVRNLVNIAAYEYAQLLCLQGPGSNQFRNDHPAYHYYPNSNLVSNQLCCLAPDDDDQREEEAEDQAQPVCVLLLLLCLQGHQEYEYAELHLLLLLC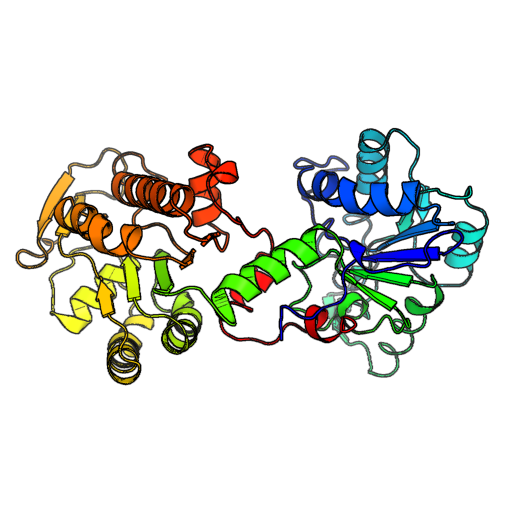LPPVFAFAPGRHHVVRSVCNVVSVVSNVVSNYYYQGAQKFWKFQDPDLPTDIDMDGSVRGDDHNIHGFAGDDVSLVVLQVVLLVGQEYEYEHARGPCVRVVRNVSRVSNVVSNLVSVVVHHAYEYQDDVNVVVCVVVPNCVSHNYYDPNPPSSSCVSSVHDRSSSVNGHGD

Solvent-accessible surface area: 19082 Å² total; per-residue (Å²): 99,21,34,60,34,30,5,0,68,64,22,199,63,8,156,51,72,48,0,0,0,0,0,27,0,76,9,58,48,106,148,46,94,21,147,61,50,98,93,0,64,35,1,43,70,1,0,114,40,2,53,154,70,23,0,17,17,0,0,0,0,0,11,3,28,184,8,60,10,45,128,58,114,155,30,27,0,94,19,0,3,109,32,0,9,116,76,44,70,56,160,17,74,36,4,78,52,1,25,29,159,122,5,40,48,64,1,93,159,19,170,98,37,18,0,0,0,0,6,1,0,36,17,42,27,36,0,61,12,118,10,45,48,109,92,49,95,189,54,146,12,43,160,127,61,28,77,143,10,21,66,48,0,31,152,8,13,70,6,8,2,1,3,0,8,26,9,0,25,110,69,20,0,0,4,57,2,6,147,17,141,39,54,0,2,0,61,64,0,64,90,8,6,71,36,0,17,83,0,20,71,145,21,108,115,50,0,0,0,0,0,1,19,46,111,0,52,83,28,32,102,0,0,59,26,0,1,69,68,9,44,14,0,4,0,1,10,15,0,0,7,2,0,10,99,48,64,95,115,9,114,17,28,95,11,105,79,21,105,70,1,12,151,43,0,80,87,0,36,108,56,3,163,87,103,133,12,90,37,79,33,13,52,5,2,39,1,0,60,127,130,42,42,134,16,102,56,84,76,16,57,51,161,112,6,0,80,110,168,47,30,6,13,5,8,0,80,118,5,32,87,60,14,87,123,10,0,66,60,1,62,2,0,0,1,26,5,12,4,13,40,19,114,38,94,59,0,6,124,0,0,54,46,0,1,65,8,0,9,66,5,28,148,144,45,2,47,1,1,0,5,16,63,81,2,23,40,3,0,97,115,64,161,66,102,154,61,11,24,7,29,4,82,2,50,39,0,1,70,40,13,1,26,50,86,132,4,33,1,4,84,27,11,20,74,153

CATH classification: 3.40.50.1260 (+1 more: 3.40.50.1260)